Protein AF-0000000080796913 (afdb_homodimer)

Structure (mmCIF, N/CA/C/O backbone):
data_AF-0000000080796913-model_v1
#
loop_
_entity.id
_entity.type
_entity.pdbx_description
1 polymer 'CRISPR-associated protein Cas6 C-terminal domain-containing protein'
#
loop_
_atom_site.group_PDB
_atom_site.id
_atom_site.type_symbol
_atom_site.label_atom_id
_atom_site.label_alt_id
_atom_site.label_comp_id
_atom_site.label_asym_id
_atom_site.label_entity_id
_atom_site.label_seq_id
_atom_site.pdbx_PDB_ins_code
_atom_site.Cartn_x
_atom_site.Cartn_y
_atom_site.Cartn_z
_atom_site.occupancy
_atom_site.B_iso_or_equiv
_atom_site.auth_seq_id
_atom_site.auth_comp_id
_atom_site.auth_asym_id
_atom_site.auth_atom_id
_atom_site.pdbx_PDB_model_num
ATOM 1 N N . MET A 1 1 ? -14.453 29.609 4.352 1 91.25 1 MET A N 1
ATOM 2 C CA . MET A 1 1 ? -13.188 28.953 4.684 1 91.25 1 MET A CA 1
ATOM 3 C C . MET A 1 1 ? -12.039 29.531 3.861 1 91.25 1 MET A C 1
ATOM 5 O O . MET A 1 1 ? -12.195 29.781 2.664 1 91.25 1 MET A O 1
ATOM 9 N N . PHE A 1 2 ? -10.922 29.891 4.578 1 93.19 2 PHE A N 1
ATOM 10 C CA . PHE A 1 2 ? -9.75 30.469 3.934 1 93.19 2 PHE A CA 1
ATOM 11 C C . PHE A 1 2 ? -8.508 29.625 4.188 1 93.19 2 PHE A C 1
ATOM 13 O O . PHE A 1 2 ? -8.242 29.234 5.324 1 93.19 2 PHE A O 1
ATOM 20 N N . LYS A 1 3 ? -7.883 29.344 3.135 1 96.44 3 LYS A N 1
ATOM 21 C CA . LYS A 1 3 ? -6.543 28.781 3.285 1 96.44 3 LYS A CA 1
ATOM 22 C C . LYS A 1 3 ? -5.477 29.875 3.232 1 96.44 3 LYS A C 1
ATOM 24 O O . LYS A 1 3 ? -5.441 30.656 2.291 1 96.44 3 LYS A O 1
ATOM 29 N N . LEU A 1 4 ? -4.688 29.828 4.23 1 96.12 4 LEU A N 1
ATOM 30 C CA . LEU A 1 4 ? -3.697 30.891 4.383 1 96.12 4 LEU A CA 1
ATOM 31 C C . LEU A 1 4 ? -2.287 30.328 4.445 1 96.12 4 LEU A C 1
ATOM 33 O O . LEU A 1 4 ? -2.082 29.219 4.957 1 96.12 4 LEU A O 1
ATOM 37 N N . ARG A 1 5 ? -1.392 31.078 3.959 1 96.69 5 ARG A N 1
ATOM 38 C CA . ARG A 1 5 ? 0.034 30.891 4.203 1 96.69 5 ARG A CA 1
ATOM 39 C C . ARG A 1 5 ? 0.577 31.938 5.16 1 96.69 5 ARG A C 1
ATOM 41 O O . ARG A 1 5 ? 0.436 33.156 4.914 1 96.69 5 ARG A O 1
ATOM 48 N N . VAL A 1 6 ? 1.147 31.484 6.188 1 96.06 6 VAL A N 1
ATOM 49 C CA . VAL A 1 6 ? 1.702 32.375 7.203 1 96.06 6 VAL A CA 1
ATOM 50 C C . VAL A 1 6 ? 3.229 32.344 7.137 1 96.06 6 VAL A C 1
ATOM 52 O O . VAL A 1 6 ? 3.848 31.312 7.375 1 96.06 6 VAL A O 1
ATOM 55 N N . TYR A 1 7 ? 3.789 33.469 6.887 1 96.25 7 TYR A N 1
ATOM 56 C CA . TYR A 1 7 ? 5.238 33.594 6.844 1 96.25 7 TYR A CA 1
ATOM 57 C C . TYR A 1 7 ? 5.785 34.031 8.203 1 96.25 7 TYR A C 1
ATOM 59 O O . TYR A 1 7 ? 5.195 34.906 8.867 1 96.25 7 TYR A O 1
ATOM 67 N N . LEU A 1 8 ? 6.902 33.406 8.516 1 96 8 LEU A N 1
ATOM 68 C CA . LEU A 1 8 ? 7.387 33.719 9.859 1 96 8 LEU A CA 1
ATOM 69 C C . LEU A 1 8 ? 8.914 33.781 9.883 1 96 8 LEU A C 1
ATOM 71 O O . LEU A 1 8 ? 9.57 33.25 8.984 1 96 8 LEU A O 1
ATOM 75 N N . GLU A 1 9 ? 9.438 34.438 10.891 1 95.75 9 GLU A N 1
ATOM 76 C CA . GLU A 1 9 ? 10.844 34.438 11.289 1 95.75 9 GLU A CA 1
ATOM 77 C C . GLU A 1 9 ? 11.031 33.844 12.68 1 95.75 9 GLU A C 1
ATOM 79 O O . GLU A 1 9 ? 10.234 34.094 13.586 1 95.75 9 GLU A O 1
ATOM 84 N N . THR A 1 10 ? 11.922 32.938 12.688 1 90.94 10 THR A N 1
ATOM 85 C CA . THR A 1 10 ? 12.195 32.312 13.977 1 90.94 10 THR A CA 1
ATOM 86 C C . THR A 1 10 ? 13.555 32.75 14.516 1 90.94 10 THR A C 1
ATOM 88 O O . THR A 1 10 ? 14.375 33.281 13.773 1 90.94 10 THR A O 1
ATOM 91 N N . SER A 1 11 ? 13.727 32.625 15.859 1 84.19 11 SER A N 1
ATOM 92 C CA . SER A 1 11 ? 15.008 32.938 16.469 1 84.19 11 SER A CA 1
ATOM 93 C C . SER A 1 11 ? 16.031 31.828 16.234 1 84.19 11 SER A C 1
ATOM 95 O O . SER A 1 11 ? 17.156 31.906 16.734 1 84.19 11 SER A O 1
ATOM 97 N N . GLY A 1 12 ? 15.656 30.953 15.414 1 81.69 12 GLY A N 1
ATOM 98 C CA . GLY A 1 12 ? 16.531 29.812 15.188 1 81.69 12 GLY A CA 1
ATOM 99 C C . GLY A 1 12 ? 16.5 28.812 16.312 1 81.69 12 GLY A C 1
ATOM 100 O O . GLY A 1 12 ? 15.547 28.766 17.094 1 81.69 12 GLY A O 1
ATOM 101 N N . GLY A 1 13 ? 17.422 27.828 16.219 1 89.81 13 GLY A N 1
ATOM 102 C CA . GLY A 1 13 ? 17.484 26.781 17.219 1 89.81 13 GLY A CA 1
ATOM 103 C C . GLY A 1 13 ? 17.172 25.406 16.672 1 89.81 13 GLY A C 1
ATOM 104 O O . GLY A 1 13 ? 17.25 25.188 15.461 1 89.81 13 GLY A O 1
ATOM 105 N N . GLU A 1 14 ? 16.984 24.547 17.703 1 94.06 14 GLU A N 1
ATOM 106 C CA . GLU A 1 14 ? 16.734 23.156 17.312 1 94.06 14 GLU A CA 1
ATOM 107 C C . GLU A 1 14 ? 15.305 22.75 17.641 1 94.06 14 GLU A C 1
ATOM 109 O O . GLU A 1 14 ? 14.75 23.156 18.656 1 94.06 14 GLU A O 1
ATOM 114 N N . LEU A 1 15 ? 14.75 22.078 16.766 1 94.56 15 LEU A N 1
ATOM 115 C CA . LEU A 1 15 ? 13.438 21.469 16.953 1 94.56 15 LEU A CA 1
ATOM 116 C C . LEU A 1 15 ? 13.555 19.984 17.219 1 94.56 15 LEU A C 1
ATOM 118 O O . LEU A 1 15 ? 14.148 19.25 16.438 1 94.56 15 LEU A O 1
ATOM 122 N N . PHE A 1 16 ? 12.883 19.484 18.281 1 93.25 16 PHE A N 1
ATOM 123 C CA . PHE A 1 16 ? 13.031 18.109 18.719 1 93.25 16 PHE A CA 1
ATOM 124 C C . PHE A 1 16 ? 11.734 17.328 18.5 1 93.25 16 PHE A C 1
ATOM 126 O O . PHE A 1 16 ? 11.656 16.141 18.828 1 93.25 16 PHE A O 1
ATOM 133 N N . GLU A 1 17 ? 10.727 18 18.016 1 94.81 17 GLU A N 1
ATOM 134 C CA . GLU A 1 17 ? 9.406 17.391 17.828 1 94.81 17 GLU A CA 1
ATOM 135 C C . GLU A 1 17 ? 8.891 17.656 16.422 1 94.81 17 GLU A C 1
ATOM 137 O O . GLU A 1 17 ? 9.375 18.547 15.719 1 94.81 17 GLU A O 1
ATOM 142 N N . TYR A 1 18 ? 7.914 16.891 16.109 1 97 18 TYR A N 1
ATOM 143 C CA . TYR A 1 18 ? 7.199 17.156 14.859 1 97 18 TYR A CA 1
ATOM 144 C C . TYR A 1 18 ? 6.742 18.609 14.781 1 97 18 TYR A C 1
ATOM 146 O O . TYR A 1 18 ? 6.152 19.125 15.734 1 97 18 TYR A O 1
ATOM 154 N N . SER A 1 19 ? 7.039 19.234 13.664 1 97.69 19 SER A N 1
ATOM 155 C CA . SER A 1 19 ? 6.848 20.672 13.57 1 97.69 19 SER A CA 1
ATOM 156 C C . SER A 1 19 ? 5.367 21.047 13.531 1 97.69 19 SER A C 1
ATOM 158 O O . SER A 1 19 ? 5 22.203 13.742 1 97.69 19 SER A O 1
ATOM 160 N N . GLY A 1 20 ? 4.477 20.016 13.242 1 98 20 GLY A N 1
ATOM 161 C CA . GLY A 1 20 ? 3.049 20.266 13.336 1 98 20 GLY A CA 1
ATOM 162 C C . GLY A 1 20 ? 2.623 20.75 14.711 1 98 20 GLY A C 1
ATOM 163 O O . GLY A 1 20 ? 1.66 21.516 14.836 1 98 20 GLY A O 1
ATOM 164 N N . LEU A 1 21 ? 3.291 20.297 15.734 1 96.75 21 LEU A N 1
ATOM 165 C CA . LEU A 1 21 ? 3.002 20.734 17.094 1 96.75 21 LEU A CA 1
ATOM 166 C C . LEU A 1 21 ? 3.318 22.219 17.266 1 96.75 21 LEU A C 1
ATOM 168 O O . LEU A 1 21 ? 2.578 22.953 17.922 1 96.75 21 LEU A O 1
ATOM 172 N N . LEU A 1 22 ? 4.383 22.641 16.688 1 96.44 22 LEU A N 1
ATOM 173 C CA . LEU A 1 22 ? 4.793 24.031 16.75 1 96.44 22 LEU A CA 1
ATOM 174 C C . LEU A 1 22 ? 3.816 24.922 15.977 1 96.44 22 LEU A C 1
ATOM 176 O O . LEU A 1 22 ? 3.326 25.922 16.516 1 96.44 22 LEU A O 1
ATOM 180 N N . THR A 1 23 ? 3.543 24.547 14.758 1 97.5 23 THR A N 1
ATOM 181 C CA . THR A 1 23 ? 2.693 25.375 13.914 1 97.5 23 THR A CA 1
ATOM 182 C C . THR A 1 23 ? 1.276 25.438 14.477 1 97.5 23 THR A C 1
ATOM 184 O O . THR A 1 23 ? 0.602 26.469 14.344 1 97.5 23 THR A O 1
ATOM 187 N N . LYS A 1 24 ? 0.869 24.375 15.055 1 96.88 24 LYS A N 1
ATOM 188 C CA . LYS A 1 24 ? -0.434 24.391 15.711 1 96.88 24 LYS A CA 1
ATOM 189 C C . LYS A 1 24 ? -0.5 25.469 16.781 1 96.88 24 LYS A C 1
ATOM 191 O O . LYS A 1 24 ? -1.454 26.25 16.828 1 96.88 24 LYS A O 1
ATOM 196 N N . LEU A 1 25 ? 0.489 25.484 17.594 1 94.56 25 LEU A N 1
ATOM 197 C CA . LEU A 1 25 ? 0.516 26.438 18.688 1 94.56 25 LEU A CA 1
ATOM 198 C C . LEU A 1 25 ? 0.577 27.875 18.156 1 94.56 25 LEU A C 1
ATOM 200 O O . LEU A 1 25 ? -0.087 28.766 18.688 1 94.56 25 LEU A O 1
ATOM 204 N N . ILE A 1 26 ? 1.35 28.094 17.141 1 94.31 26 ILE A N 1
ATOM 205 C CA . ILE A 1 26 ? 1.426 29.422 16.547 1 94.31 26 ILE A CA 1
ATOM 206 C C . ILE A 1 26 ? 0.06 29.812 15.977 1 94.31 26 ILE A C 1
ATOM 208 O O . ILE A 1 26 ? -0.417 30.922 16.203 1 94.31 26 ILE A O 1
ATOM 212 N N . ALA A 1 27 ? -0.527 28.844 15.266 1 94.62 27 ALA A N 1
ATOM 213 C CA . ALA A 1 27 ? -1.829 29.094 14.656 1 94.62 27 ALA A CA 1
ATOM 214 C C . ALA A 1 27 ? -2.869 29.469 15.711 1 94.62 27 ALA A C 1
ATOM 216 O O . ALA A 1 27 ? -3.684 30.375 15.492 1 94.62 27 ALA A O 1
ATOM 217 N N . GLU A 1 28 ? -2.826 28.812 16.781 1 92.25 28 GLU A N 1
ATOM 218 C CA . GLU A 1 28 ? -3.791 29.047 17.859 1 92.25 28 GLU A CA 1
ATOM 219 C C . GLU A 1 28 ? -3.619 30.438 18.469 1 92.25 28 GLU A C 1
ATOM 221 O O . GLU A 1 28 ? -4.555 30.984 19.047 1 92.25 28 GLU A O 1
ATOM 226 N N . GLU A 1 29 ? -2.441 30.984 18.375 1 89 29 GLU A N 1
ATOM 227 C CA . GLU A 1 29 ? -2.172 32.312 18.875 1 89 29 GLU A CA 1
ATOM 228 C C . GLU A 1 29 ? -2.734 33.406 17.938 1 89 29 GLU A C 1
ATOM 230 O O . GLU A 1 29 ? -3.021 34.5 18.375 1 89 29 GLU A O 1
ATOM 235 N N . ILE A 1 30 ? -2.924 33 16.688 1 87.94 30 ILE A N 1
ATOM 236 C CA . ILE A 1 30 ? -3.246 34.094 15.75 1 87.94 30 ILE A CA 1
ATOM 237 C C . ILE A 1 30 ? -4.672 33.906 15.234 1 87.94 30 ILE A C 1
ATOM 239 O O . ILE A 1 30 ? -5.227 34.812 14.602 1 87.94 30 ILE A O 1
ATOM 243 N N . ALA A 1 31 ? -5.227 32.688 15.453 1 89.38 31 ALA A N 1
ATOM 244 C CA . ALA A 1 31 ? -6.586 32.438 14.992 1 89.38 31 ALA A CA 1
ATOM 245 C C . ALA A 1 31 ? -7.328 31.516 15.945 1 89.38 31 ALA A C 1
ATOM 247 O O . ALA A 1 31 ? -6.727 30.625 16.547 1 89.38 31 ALA A O 1
ATOM 248 N N . SER A 1 32 ? -8.688 31.656 16.062 1 87.69 32 SER A N 1
ATOM 249 C CA . SER A 1 32 ? -9.477 30.828 16.984 1 87.69 32 SER A CA 1
ATOM 250 C C . SER A 1 32 ? -10.297 29.797 16.219 1 87.69 32 SER A C 1
ATOM 252 O O . SER A 1 32 ? -10.852 28.875 16.812 1 87.69 32 SER A O 1
ATOM 254 N N . ASN A 1 33 ? -10.391 29.781 14.938 1 92.06 33 ASN A N 1
ATOM 255 C CA . ASN A 1 33 ? -11.25 28.922 14.125 1 92.06 33 ASN A CA 1
ATOM 256 C C . ASN A 1 33 ? -10.438 28.078 13.148 1 92.06 33 ASN A C 1
ATOM 258 O O . ASN A 1 33 ? -10.734 28.047 11.953 1 92.06 33 ASN A O 1
ATOM 262 N N . ILE A 1 34 ? -9.508 27.422 13.703 1 95.5 34 ILE A N 1
ATOM 263 C CA . ILE A 1 34 ? -8.57 26.672 12.867 1 95.5 34 ILE A CA 1
ATOM 264 C C . ILE A 1 34 ? -9.172 25.328 12.477 1 95.5 34 ILE A C 1
ATOM 266 O O . ILE A 1 34 ? -9.641 24.578 13.336 1 95.5 34 ILE A O 1
ATOM 270 N N . LEU A 1 35 ? -9.125 24.969 11.219 1 97.5 35 LEU A N 1
ATOM 271 C CA . LEU A 1 35 ? -9.633 23.703 10.727 1 97.5 35 LEU A CA 1
ATOM 272 C C . LEU A 1 35 ? -8.484 22.781 10.328 1 97.5 35 LEU A C 1
ATOM 274 O O . LEU A 1 35 ? -8.625 21.547 10.383 1 97.5 35 LEU A O 1
ATOM 278 N N . HIS A 1 36 ? -7.418 23.328 9.961 1 98.19 36 HIS A N 1
ATOM 279 C CA . HIS A 1 36 ? -6.246 22.594 9.508 1 98.19 36 HIS A CA 1
ATOM 280 C C . HIS A 1 36 ? -4.977 23.422 9.641 1 98.19 36 HIS A C 1
ATOM 282 O O . HIS A 1 36 ? -5.008 24.641 9.453 1 98.19 36 HIS A O 1
ATOM 288 N N . VAL A 1 37 ? -3.902 22.766 9.945 1 98.38 37 VAL A N 1
ATOM 289 C CA . VAL A 1 37 ? -2.578 23.375 9.969 1 98.38 37 VAL A CA 1
ATOM 290 C C . VAL A 1 37 ? -1.564 22.438 9.312 1 98.38 37 VAL A C 1
ATOM 292 O O . VAL A 1 37 ? -1.657 21.219 9.461 1 98.38 37 VAL A O 1
ATOM 295 N N . SER A 1 38 ? -0.616 22.984 8.602 1 98.62 38 SER A N 1
ATOM 296 C CA . SER A 1 38 ? 0.46 22.188 8.016 1 98.62 38 SER A CA 1
ATOM 297 C C . SER A 1 38 ? 1.666 22.125 8.953 1 98.62 38 SER A C 1
ATOM 299 O O . SER A 1 38 ? 1.723 22.844 9.953 1 98.62 38 SER A O 1
ATOM 301 N N . PRO A 1 39 ? 2.615 21.234 8.609 1 98.5 39 PRO A N 1
ATOM 302 C CA . PRO A 1 39 ? 3.924 21.391 9.25 1 98.5 39 PRO A CA 1
ATOM 303 C C . PRO A 1 39 ? 4.641 22.672 8.82 1 98.5 39 PRO A C 1
ATOM 305 O O . PRO A 1 39 ? 4.129 23.406 7.977 1 98.5 39 PRO A O 1
ATOM 308 N N . LEU A 1 40 ? 5.746 22.859 9.469 1 98.38 40 LEU A N 1
ATOM 309 C CA . LEU A 1 40 ? 6.582 23.984 9.102 1 98.38 40 LEU A CA 1
ATOM 310 C C . LEU A 1 40 ? 7.359 23.703 7.824 1 98.38 40 LEU A C 1
ATOM 312 O O . LEU A 1 40 ? 7.895 22.609 7.648 1 98.38 40 LEU A O 1
ATOM 316 N N . TYR A 1 41 ? 7.43 24.719 6.98 1 98.25 41 TYR A N 1
ATOM 317 C CA . TYR A 1 41 ? 8.227 24.641 5.762 1 98.25 41 TYR A CA 1
ATOM 318 C C . TYR A 1 41 ? 9.336 25.672 5.77 1 98.25 41 TYR A C 1
ATOM 320 O O . TYR A 1 41 ? 9.156 26.781 6.289 1 98.25 41 TYR A O 1
ATOM 328 N N . SER A 1 42 ? 10.414 25.312 5.148 1 97.19 42 SER A N 1
ATOM 329 C CA . SER A 1 42 ? 11.406 26.328 4.809 1 97.19 42 SER A CA 1
ATOM 330 C C . SER A 1 42 ? 10.922 27.219 3.672 1 97.19 42 SER A C 1
ATOM 332 O O . SER A 1 42 ? 9.906 26.922 3.035 1 97.19 42 SER A O 1
ATOM 334 N N . ILE A 1 43 ? 11.672 28.203 3.412 1 95.75 43 ILE A N 1
ATOM 335 C CA . ILE A 1 43 ? 11.281 29.156 2.373 1 95.75 43 ILE A CA 1
ATOM 336 C C . ILE A 1 43 ? 11.312 28.469 1.01 1 95.75 43 ILE A C 1
ATOM 338 O O . ILE A 1 43 ? 10.547 28.812 0.111 1 95.75 43 ILE A O 1
ATOM 342 N N . ASP A 1 44 ? 12.141 27.391 0.863 1 95.06 44 ASP A N 1
ATOM 343 C CA . ASP A 1 44 ? 12.273 26.688 -0.401 1 95.06 44 ASP A CA 1
ATOM 344 C C . ASP A 1 44 ? 11.219 25.578 -0.513 1 95.06 44 ASP A C 1
ATOM 346 O O . ASP A 1 44 ? 11.203 24.828 -1.494 1 95.06 44 ASP A O 1
ATOM 350 N N . GLY A 1 45 ? 10.438 25.422 0.5 1 95.75 45 GLY A N 1
ATOM 351 C CA . GLY A 1 45 ? 9.312 24.516 0.398 1 95.75 45 GLY A CA 1
ATOM 352 C C . GLY A 1 45 ? 9.586 23.156 1.022 1 95.75 45 GLY A C 1
ATOM 353 O O . GLY A 1 45 ? 8.789 22.219 0.876 1 95.75 45 GLY A O 1
ATOM 354 N N . LYS A 1 46 ? 10.672 23.016 1.706 1 96.31 46 LYS A N 1
ATOM 355 C CA . LYS A 1 46 ? 11 21.766 2.361 1 96.31 46 LYS A CA 1
ATOM 356 C C . LYS A 1 46 ? 10.328 21.656 3.729 1 96.31 46 LYS A C 1
ATOM 358 O O . LYS A 1 46 ? 10.367 22.594 4.516 1 96.31 46 LYS A O 1
ATOM 363 N N . THR A 1 47 ? 9.773 20.484 3.961 1 98.06 47 THR A N 1
ATOM 364 C CA . THR A 1 47 ? 9.125 20.266 5.25 1 98.06 47 THR A CA 1
ATOM 365 C C . THR A 1 47 ? 10.164 20.078 6.352 1 98.06 47 THR A C 1
ATOM 367 O O . THR A 1 47 ? 11.086 19.266 6.203 1 98.06 47 THR A O 1
ATOM 370 N N . ILE A 1 48 ? 9.945 20.75 7.512 1 97.56 48 ILE A N 1
ATOM 371 C CA . ILE A 1 48 ? 10.945 20.75 8.57 1 97.56 48 ILE A CA 1
ATOM 372 C C . ILE A 1 48 ? 10.414 20.016 9.797 1 97.56 48 ILE A C 1
ATOM 374 O O . ILE A 1 48 ? 9.5 20.5 10.469 1 97.56 48 ILE A O 1
ATOM 378 N N . TYR A 1 49 ? 11.031 18.922 10.078 1 97.12 49 TYR A N 1
ATOM 379 C CA . TYR A 1 49 ? 10.797 18.219 11.336 1 97.12 49 TYR A CA 1
ATOM 380 C C . TYR A 1 49 ? 11.766 17.047 11.492 1 97.12 49 TYR A C 1
ATOM 382 O O . TYR A 1 49 ? 12.336 16.578 10.508 1 97.12 49 TYR A O 1
ATOM 390 N N . PRO A 1 50 ? 12.039 16.688 12.719 1 96.62 50 PRO A N 1
ATOM 391 C CA . PRO A 1 50 ? 12.836 15.469 12.898 1 96.62 50 PRO A CA 1
ATOM 392 C C . PRO A 1 50 ? 12.195 14.242 12.242 1 96.62 50 PRO A C 1
ATOM 394 O O . PRO A 1 50 ? 11.055 13.898 12.562 1 96.62 50 PRO A O 1
ATOM 397 N N . LYS A 1 51 ? 12.945 13.664 11.375 1 96.94 51 LYS A N 1
ATOM 398 C CA . LYS A 1 51 ? 12.383 12.523 10.656 1 96.94 51 LYS A CA 1
ATOM 399 C C . LYS A 1 51 ? 13.477 11.578 10.172 1 96.94 51 LYS A C 1
ATOM 401 O O . LYS A 1 51 ? 14.633 11.992 10.023 1 96.94 51 LYS A O 1
ATOM 406 N N . VAL A 1 52 ? 13.117 10.336 10.008 1 97.25 52 VAL A N 1
ATOM 407 C CA . VAL A 1 52 ? 13.914 9.32 9.328 1 97.25 52 VAL A CA 1
ATOM 408 C C . VAL A 1 52 ? 13.094 8.648 8.234 1 97.25 52 VAL A C 1
ATOM 410 O O . VAL A 1 52 ? 12.102 7.969 8.531 1 97.25 52 VAL A O 1
ATOM 413 N N . MET A 1 53 ? 13.492 8.883 6.992 1 97.25 53 MET A N 1
ATOM 414 C CA . MET A 1 53 ? 12.82 8.258 5.855 1 97.25 53 MET A CA 1
ATOM 415 C C . MET A 1 53 ? 13.242 6.805 5.695 1 97.25 53 MET A C 1
ATOM 417 O O . MET A 1 53 ? 14.43 6.484 5.805 1 97.25 53 MET A O 1
ATOM 421 N N . VAL A 1 54 ? 12.297 5.938 5.527 1 98.19 54 VAL A N 1
ATOM 422 C CA . VAL A 1 54 ? 12.609 4.566 5.145 1 98.19 54 VAL A CA 1
ATOM 423 C C . VAL A 1 54 ? 12.648 4.445 3.625 1 98.19 54 VAL A C 1
ATOM 425 O O . VAL A 1 54 ? 11.617 4.176 2.994 1 98.19 54 VAL A O 1
ATOM 428 N N . ASP A 1 55 ? 13.828 4.555 3.035 1 97.44 55 ASP A N 1
ATOM 429 C CA . ASP A 1 55 ? 13.961 4.727 1.591 1 97.44 55 ASP A CA 1
ATOM 430 C C . ASP A 1 55 ? 14.297 3.404 0.908 1 97.44 55 ASP A C 1
ATOM 432 O O . ASP A 1 55 ? 14.852 3.391 -0.192 1 97.44 55 ASP A O 1
ATOM 436 N N . CYS A 1 56 ? 13.922 2.309 1.563 1 97.75 56 CYS A N 1
ATOM 437 C CA . CYS A 1 56 ? 14.156 0.982 1.006 1 97.75 56 CYS A CA 1
ATOM 438 C C . CYS A 1 56 ? 12.867 0.171 0.955 1 97.75 56 CYS A C 1
ATOM 440 O O . CYS A 1 56 ? 11.922 0.458 1.687 1 97.75 56 CYS A O 1
ATOM 442 N N . SER A 1 57 ? 12.875 -0.779 0.027 1 97.38 57 SER A N 1
ATOM 443 C CA . SER A 1 57 ? 11.82 -1.778 -0.056 1 97.38 57 SER A CA 1
ATOM 444 C C . SER A 1 57 ? 12.352 -3.174 0.249 1 97.38 57 SER A C 1
ATOM 446 O O . SER A 1 57 ? 13.547 -3.434 0.107 1 97.38 57 SER A O 1
ATOM 448 N N . PHE A 1 58 ? 11.547 -4.031 0.708 1 97.5 58 PHE A N 1
ATOM 449 C CA . PHE A 1 58 ? 11.844 -5.414 1.053 1 97.5 58 PHE A CA 1
ATOM 450 C C . PHE A 1 58 ? 12.93 -5.484 2.119 1 97.5 58 PHE A C 1
ATOM 452 O O . PHE A 1 58 ? 13.836 -6.32 2.041 1 97.5 58 PHE A O 1
ATOM 459 N N . CYS A 1 59 ? 12.852 -4.605 3.045 1 96.75 59 CYS A N 1
ATOM 460 C CA . CYS A 1 59 ? 13.883 -4.527 4.07 1 96.75 59 CYS A CA 1
ATOM 461 C C . CYS A 1 59 ? 13.273 -4.586 5.465 1 96.75 59 CYS A C 1
ATOM 463 O O . CYS A 1 59 ? 12.07 -4.387 5.633 1 96.75 59 CYS A O 1
ATOM 465 N N . LYS A 1 60 ? 14.062 -4.93 6.336 1 94.06 60 LYS A N 1
ATOM 466 C CA . LYS A 1 60 ? 13.711 -4.844 7.75 1 94.06 60 LYS A CA 1
ATOM 467 C C . LYS A 1 60 ? 14.242 -3.557 8.375 1 94.06 60 LYS A C 1
ATOM 469 O O . LYS A 1 60 ? 15.422 -3.23 8.227 1 94.06 60 LYS A O 1
ATOM 474 N N . VAL A 1 61 ? 13.344 -2.812 8.953 1 94.5 61 VAL A N 1
ATOM 475 C CA . VAL A 1 61 ? 13.75 -1.542 9.547 1 94.5 61 VAL A CA 1
ATOM 476 C C . VAL A 1 61 ? 13.172 -1.421 10.953 1 94.5 61 VAL A C 1
ATOM 478 O O . VAL A 1 61 ? 12.016 -1.776 11.188 1 94.5 61 VAL A O 1
ATOM 481 N N . GLU A 1 62 ? 13.977 -0.946 11.812 1 93.62 62 GLU A N 1
ATOM 482 C CA . GLU A 1 62 ? 13.523 -0.669 13.172 1 93.62 62 GLU A CA 1
ATOM 483 C C . GLU A 1 62 ? 13.328 0.827 13.398 1 93.62 62 GLU A C 1
ATOM 485 O O . GLU A 1 62 ? 13.836 1.646 12.633 1 93.62 62 GLU A O 1
ATOM 490 N N . ALA A 1 63 ? 12.562 1.098 14.453 1 94.06 63 ALA A N 1
ATOM 491 C CA . ALA A 1 63 ? 12.414 2.498 14.836 1 94.06 63 ALA A CA 1
ATOM 492 C C . ALA A 1 63 ? 13.75 3.107 15.234 1 94.06 63 ALA A C 1
ATOM 494 O O . ALA A 1 63 ? 14.602 2.434 15.828 1 94.06 63 ALA A O 1
ATOM 495 N N . PRO A 1 64 ? 13.867 4.379 14.859 1 94.81 64 PRO A N 1
ATOM 496 C CA . PRO A 1 64 ? 15.094 5.039 15.312 1 94.81 64 PRO A CA 1
ATOM 497 C C . PRO A 1 64 ? 15.219 5.086 16.828 1 94.81 64 PRO A C 1
ATOM 499 O O . PRO A 1 64 ? 14.203 5.152 17.531 1 94.81 64 PRO A O 1
ATOM 502 N N . LYS A 1 65 ? 16.453 5.09 17.328 1 89.81 65 LYS A N 1
ATOM 503 C CA . LYS A 1 65 ? 16.688 5.07 18.781 1 89.81 65 LYS A CA 1
ATOM 504 C C . LYS A 1 65 ? 17.078 6.457 19.281 1 89.81 65 LYS A C 1
ATOM 506 O O . LYS A 1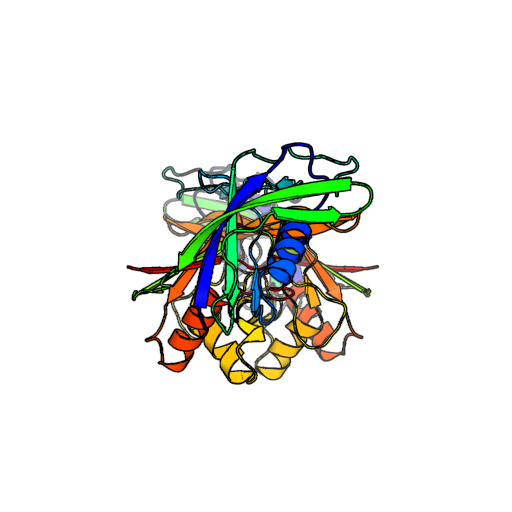 65 ? 16.734 6.828 20.406 1 89.81 65 LYS A O 1
ATOM 511 N N . SER A 1 66 ? 17.75 7.199 18.516 1 88.69 66 SER A N 1
ATOM 512 C CA . SER A 1 66 ? 18.25 8.484 18.969 1 88.69 66 SER A CA 1
ATOM 513 C C . SER A 1 66 ? 17.375 9.633 18.484 1 88.69 66 SER A C 1
ATOM 515 O O . SER A 1 66 ? 16.719 9.531 17.438 1 88.69 66 SER A O 1
ATOM 517 N N . LEU A 1 67 ? 17.391 10.617 19.391 1 84.38 67 LEU A N 1
ATOM 518 C CA . LEU A 1 67 ? 16.734 11.852 18.969 1 84.38 67 LEU A CA 1
ATOM 519 C C . LEU A 1 67 ? 17.562 12.562 17.891 1 84.38 67 LEU A C 1
ATOM 521 O O . LEU A 1 67 ? 18.781 12.594 17.953 1 84.38 67 LEU A O 1
ATOM 525 N N . LEU A 1 68 ? 16.859 13 16.844 1 89.38 68 LEU A N 1
ATOM 526 C CA . LEU A 1 68 ? 17.484 13.703 15.727 1 89.38 68 LEU A CA 1
ATOM 527 C C . LEU A 1 68 ? 16.875 15.086 15.539 1 89.38 68 LEU A C 1
ATOM 529 O O . LEU A 1 68 ? 16.016 15.281 14.68 1 89.38 68 LEU A O 1
ATOM 533 N N . PRO A 1 69 ? 17.422 16 16.406 1 92.38 69 PRO A N 1
ATOM 534 C CA . PRO A 1 69 ? 16.859 17.344 16.234 1 92.38 69 PRO A CA 1
ATOM 535 C C . PRO A 1 69 ? 17.172 17.953 14.859 1 92.38 69 PRO A C 1
ATOM 537 O O . PRO A 1 69 ? 18.141 17.547 14.219 1 92.38 69 PRO A O 1
ATOM 540 N N . VAL A 1 70 ? 16.266 18.875 14.469 1 95.62 70 VAL A N 1
ATOM 541 C CA . VAL A 1 70 ? 16.516 19.594 13.227 1 95.62 70 VAL A CA 1
ATOM 542 C C . VAL A 1 70 ? 16.656 21.078 13.5 1 95.62 70 VAL A C 1
ATOM 544 O O . VAL A 1 70 ? 16.078 21.594 14.461 1 95.62 70 VAL A O 1
ATOM 547 N N . LYS A 1 71 ? 17.438 21.672 12.656 1 94.94 71 LYS A N 1
ATOM 548 C CA . LYS A 1 71 ? 17.609 23.125 12.789 1 94.94 71 LYS A CA 1
ATOM 549 C C . LYS A 1 71 ? 16.359 23.859 12.32 1 94.94 71 LYS A C 1
ATOM 551 O O . LYS A 1 71 ? 15.828 23.578 11.242 1 94.94 71 LYS A O 1
ATOM 556 N N . LEU A 1 72 ? 15.891 24.719 13.172 1 94.88 72 LEU A N 1
ATOM 557 C CA . LEU A 1 72 ? 14.805 25.609 12.766 1 94.88 72 LEU A CA 1
ATOM 558 C C . LEU A 1 72 ? 15.32 26.688 11.812 1 94.88 72 LEU A C 1
ATOM 560 O O . LEU A 1 72 ? 16.297 27.375 12.117 1 94.88 72 LEU A O 1
ATOM 564 N N . PRO A 1 73 ? 14.68 26.812 10.75 1 94.94 73 PRO A N 1
ATOM 565 C CA . PRO A 1 73 ? 15.125 27.875 9.844 1 94.94 73 PRO A CA 1
ATOM 566 C C . PRO A 1 73 ? 14.789 29.266 10.367 1 94.94 73 PRO A C 1
ATOM 568 O O . PRO A 1 73 ? 13.797 29.453 11.07 1 94.94 73 PRO A O 1
ATOM 571 N N . GLU A 1 74 ? 15.578 30.219 9.945 1 95.06 74 GLU A N 1
ATOM 572 C CA . GLU A 1 74 ? 15.336 31.594 10.344 1 95.06 74 GLU A CA 1
ATOM 573 C C . GLU A 1 74 ? 14.031 32.125 9.742 1 95.06 74 GLU A C 1
ATOM 575 O O . GLU A 1 74 ? 13.305 32.875 10.391 1 95.06 74 GLU A O 1
ATOM 580 N N . LYS A 1 75 ? 13.898 31.688 8.523 1 96.75 75 LYS A N 1
ATOM 581 C CA . LYS A 1 75 ? 12.656 32.031 7.84 1 96.75 75 LYS A CA 1
ATOM 582 C C . LYS A 1 75 ? 11.93 30.797 7.344 1 96.75 75 LYS A C 1
ATOM 584 O O . LYS A 1 75 ? 12.57 29.844 6.871 1 96.75 75 LYS A O 1
ATOM 589 N N . GLY A 1 76 ? 10.625 30.828 7.484 1 97.25 76 GLY A N 1
ATOM 590 C CA . GLY A 1 76 ? 9.789 29.734 7.02 1 97.25 76 GLY A CA 1
ATOM 591 C C . GLY A 1 76 ? 8.32 30.109 6.906 1 97.25 76 GLY A C 1
ATOM 592 O O . GLY A 1 76 ? 7.965 31.281 7.004 1 97.25 76 GLY A O 1
ATOM 593 N N . TYR A 1 77 ? 7.578 29.188 6.617 1 97.94 77 TYR A N 1
ATOM 594 C CA . TYR A 1 77 ? 6.141 29.422 6.559 1 97.94 77 TYR A CA 1
ATOM 595 C C . TYR A 1 77 ? 5.363 28.156 6.883 1 97.94 77 TYR A C 1
ATOM 597 O O . TYR A 1 77 ? 5.945 27.062 6.965 1 97.94 77 TYR A O 1
ATOM 605 N N . PHE A 1 78 ? 4.164 28.25 7.164 1 97.88 78 PHE A N 1
ATOM 606 C CA . PHE A 1 78 ? 3.211 27.141 7.242 1 97.88 78 PHE A CA 1
ATOM 607 C C . PHE A 1 78 ? 1.859 27.562 6.668 1 97.88 78 PHE A C 1
ATOM 609 O O . PHE A 1 78 ? 1.643 28.734 6.359 1 97.88 78 PHE A O 1
ATOM 616 N N . GLU A 1 79 ? 1.082 26.562 6.438 1 97.94 79 GLU A N 1
ATOM 617 C CA . GLU A 1 79 ? -0.258 26.797 5.906 1 97.94 79 GLU A CA 1
ATOM 618 C C . GLU A 1 79 ? -1.329 26.438 6.93 1 97.94 79 GLU A C 1
ATOM 620 O O . GLU A 1 79 ? -1.127 25.531 7.754 1 97.94 79 GLU A O 1
ATOM 625 N N . MET A 1 80 ? -2.418 27.156 6.824 1 96.94 80 MET A N 1
ATOM 626 C CA . MET A 1 80 ? -3.547 26.828 7.695 1 96.94 80 MET A CA 1
ATOM 627 C C . MET A 1 80 ? -4.867 27.172 7.016 1 96.94 80 MET A C 1
ATOM 629 O O . MET A 1 80 ? -4.914 28.016 6.125 1 96.94 80 MET A O 1
ATOM 633 N N . THR A 1 81 ? -5.863 26.422 7.371 1 97.81 81 THR A N 1
ATOM 634 C CA . THR A 1 81 ? -7.227 26.734 6.945 1 97.81 81 THR A CA 1
ATOM 635 C C . THR A 1 81 ? -8.07 27.188 8.133 1 97.81 81 THR A C 1
ATOM 637 O O . THR A 1 81 ? -8.117 26.516 9.164 1 97.81 81 THR A O 1
ATOM 640 N N . VAL A 1 82 ? -8.688 28.359 7.918 1 95.81 82 VAL A N 1
ATOM 641 C CA . VAL A 1 82 ? -9.484 28.953 8.977 1 95.81 82 VAL A CA 1
ATOM 642 C C . VAL A 1 82 ? -10.883 29.297 8.445 1 95.81 82 VAL A C 1
ATOM 644 O O . VAL A 1 82 ? -11.086 29.391 7.238 1 95.81 82 VAL A O 1
ATOM 647 N N . LEU A 1 83 ? -11.781 29.328 9.391 1 94.19 83 LEU A N 1
ATOM 648 C CA . LEU A 1 83 ? -13.141 29.688 9.008 1 94.19 83 LEU A CA 1
ATOM 649 C C . LEU A 1 83 ? -13.242 31.188 8.727 1 94.19 83 LEU A C 1
ATOM 651 O O . LEU A 1 83 ? -13.922 31.609 7.785 1 94.19 83 LEU A O 1
ATOM 655 N N . ASN A 1 84 ? -12.523 31.953 9.586 1 89.44 84 ASN A N 1
ATOM 656 C CA . ASN A 1 84 ? -12.492 33.406 9.453 1 89.44 84 ASN A CA 1
ATOM 657 C C . ASN A 1 84 ? -11.062 33.938 9.398 1 89.44 84 ASN A C 1
ATOM 659 O O . ASN A 1 84 ? -10.188 33.438 10.094 1 89.44 84 ASN A O 1
ATOM 663 N N . PHE A 1 85 ? -10.914 34.938 8.594 1 85.94 85 PHE A N 1
ATOM 664 C CA . PHE A 1 85 ? -9.594 35.562 8.477 1 85.94 85 PHE A CA 1
ATOM 665 C C . PHE A 1 85 ? -9.156 36.125 9.82 1 85.94 85 PHE A C 1
ATOM 667 O O . PHE A 1 85 ? -9.953 36.781 10.508 1 85.94 85 PHE A O 1
ATOM 674 N N . PRO A 1 86 ? -7.91 35.844 10.133 1 80.69 86 PRO A N 1
ATOM 675 C CA . PRO A 1 86 ? -7.438 36.375 11.414 1 80.69 86 PRO A CA 1
ATOM 676 C C . PRO A 1 86 ? -7.391 37.906 11.453 1 80.69 86 PRO A C 1
ATOM 678 O O . PRO A 1 86 ? -7.062 38.531 10.453 1 80.69 86 PRO A O 1
ATOM 681 N N . LYS A 1 87 ? -7.793 38.438 12.617 1 71.12 87 LYS A N 1
ATOM 682 C CA . LYS A 1 87 ? -7.863 39.875 12.781 1 71.12 87 LYS A CA 1
ATOM 683 C C . LYS A 1 87 ? -6.469 40.5 12.844 1 71.12 87 LYS A C 1
ATOM 685 O O . LYS A 1 87 ? -6.254 41.625 12.367 1 71.12 87 LYS A O 1
ATOM 690 N N . THR A 1 88 ? -5.484 39.812 13.609 1 65.19 88 THR A N 1
ATOM 691 C CA . THR A 1 88 ? -4.129 40.344 13.742 1 65.19 88 THR A CA 1
ATOM 692 C C . THR A 1 88 ? -3.145 39.5 12.945 1 65.19 88 THR A C 1
ATOM 694 O O . THR A 1 88 ? -3.084 38.281 13.133 1 65.19 88 THR A O 1
ATOM 697 N N . ILE A 1 89 ? -2.389 40.125 11.93 1 65.62 89 ILE A N 1
ATOM 698 C CA . ILE A 1 89 ? -1.531 39.406 11 1 65.62 89 ILE A CA 1
ATOM 699 C C . ILE A 1 89 ? -0.081 39.469 11.469 1 65.62 89 ILE A C 1
ATOM 701 O O . ILE A 1 89 ? 0.675 38.5 11.328 1 65.62 89 ILE A O 1
ATOM 705 N N . THR A 1 90 ? 0.333 40.594 12.055 1 69 90 THR A N 1
ATOM 706 C CA . THR A 1 90 ? 1.714 40.688 12.516 1 69 90 THR A CA 1
ATOM 707 C C . THR A 1 90 ? 1.781 40.625 14.039 1 69 90 THR A C 1
ATOM 709 O O . THR A 1 90 ? 1.077 41.375 14.727 1 69 90 THR A O 1
ATOM 712 N N . SER A 1 91 ? 2.406 39.625 14.438 1 80.56 91 SER A N 1
ATOM 713 C CA . SER A 1 91 ? 2.535 39.438 15.883 1 80.56 91 SER A CA 1
ATOM 714 C C . SER A 1 91 ? 3.801 38.688 16.234 1 80.56 91 SER A C 1
ATOM 716 O O . SER A 1 91 ? 4.371 38 15.391 1 80.56 91 SER A O 1
ATOM 718 N N . GLU A 1 92 ? 4.352 39.125 17.375 1 90.12 92 GLU A N 1
ATOM 719 C CA . GLU A 1 92 ? 5.359 38.281 18 1 90.12 92 GLU A CA 1
ATOM 720 C C . GLU A 1 92 ? 4.723 37.281 18.953 1 90.12 92 GLU A C 1
ATOM 722 O O . GLU A 1 92 ? 3.895 37.656 19.781 1 90.12 92 GLU A O 1
ATOM 727 N N . VAL A 1 93 ? 5.086 36.062 18.641 1 91.44 93 VAL A N 1
ATOM 728 C CA . VAL A 1 93 ? 4.488 34.969 19.438 1 91.44 93 VAL A CA 1
ATOM 729 C C . VAL A 1 93 ? 5.586 34.188 20.141 1 91.44 93 VAL A C 1
ATOM 731 O O . VAL A 1 93 ? 6.648 33.938 19.562 1 91.44 93 VAL A O 1
ATOM 734 N N . LYS A 1 94 ? 5.305 33.906 21.406 1 92.06 94 LYS A N 1
ATOM 735 C CA . LYS A 1 94 ? 6.16 32.969 22.156 1 92.06 94 LYS A CA 1
ATOM 736 C C . LYS A 1 94 ? 5.461 31.641 22.406 1 92.06 94 LYS A C 1
ATOM 738 O O . LYS A 1 94 ? 4.352 31.609 22.938 1 92.06 94 LYS A O 1
ATOM 743 N N . VAL A 1 95 ? 6.137 30.609 21.922 1 92.06 95 VAL A N 1
ATOM 744 C CA . VAL A 1 95 ? 5.543 29.281 22.031 1 92.06 95 VAL A CA 1
ATOM 745 C C . VAL A 1 95 ? 6.457 28.375 22.859 1 92.06 95 VAL A C 1
ATOM 747 O O . VAL A 1 95 ? 7.684 28.422 22.703 1 92.06 95 VAL A O 1
ATOM 750 N N . ILE A 1 96 ? 5.777 27.641 23.688 1 91.56 96 ILE A N 1
ATOM 751 C CA . ILE A 1 96 ? 6.523 26.703 24.516 1 91.56 96 ILE A CA 1
ATOM 752 C C . ILE A 1 96 ? 6.246 25.266 24.062 1 91.56 96 ILE A C 1
ATOM 754 O O . ILE A 1 96 ? 5.094 24.828 24.047 1 91.56 96 ILE A O 1
ATOM 758 N N . LEU A 1 97 ? 7.219 24.562 23.656 1 89.62 97 LEU A N 1
ATOM 759 C CA . LEU A 1 97 ? 7.148 23.156 23.281 1 89.62 97 LEU A CA 1
ATOM 760 C C . LEU A 1 97 ? 8.125 22.328 24.125 1 89.62 97 LEU A C 1
ATOM 762 O O . LEU A 1 97 ? 9.336 22.422 23.953 1 89.62 97 LEU A O 1
ATOM 766 N N . GLY A 1 98 ? 7.531 21.531 24.953 1 84.06 98 GLY A N 1
ATOM 767 C CA . GLY A 1 98 ? 8.391 20.875 25.938 1 84.06 98 GLY A CA 1
ATOM 768 C C . GLY A 1 98 ? 9.102 21.859 26.844 1 84.06 98 GLY A C 1
ATOM 769 O O . GLY A 1 98 ? 8.461 22.672 27.516 1 84.06 98 GLY A O 1
ATOM 770 N N . ASN A 1 99 ? 10.461 21.766 26.875 1 85.88 99 ASN A N 1
ATOM 771 C CA . ASN A 1 99 ? 11.25 22.656 27.734 1 85.88 99 ASN A CA 1
ATOM 772 C C . ASN A 1 99 ? 11.891 23.781 26.922 1 85.88 99 ASN A C 1
ATOM 774 O O . ASN A 1 99 ? 12.789 24.453 27.406 1 85.88 99 ASN A O 1
ATOM 778 N N . LYS A 1 100 ? 11.391 23.953 25.781 1 90.06 100 LYS A N 1
ATOM 779 C CA . LYS A 1 100 ? 11.992 24.969 24.906 1 90.06 100 LYS A CA 1
ATOM 780 C C . LYS A 1 100 ? 10.992 26.078 24.594 1 90.06 100 LYS A C 1
ATOM 782 O O . LYS A 1 100 ? 9.805 25.812 24.406 1 90.06 100 LYS A O 1
ATOM 787 N N . VAL A 1 101 ? 11.508 27.203 24.516 1 92.94 101 VAL A N 1
ATOM 788 C CA . VAL A 1 101 ? 10.727 28.375 24.141 1 92.94 101 VAL A CA 1
ATOM 789 C C . VAL A 1 101 ? 11.141 28.859 22.766 1 92.94 101 VAL A C 1
ATOM 791 O O . VAL A 1 101 ? 12.336 29.031 22.484 1 92.94 101 VAL A O 1
ATOM 794 N N . TYR A 1 102 ? 10.195 29.031 21.953 1 92.94 102 TYR A N 1
ATOM 795 C CA . TYR A 1 102 ? 10.438 29.531 20.609 1 92.94 102 TYR A CA 1
ATOM 796 C C . TYR A 1 102 ? 9.812 30.922 20.422 1 92.94 102 TYR A C 1
ATOM 798 O O . TYR A 1 102 ? 8.625 31.109 20.703 1 92.94 102 TYR A O 1
ATOM 806 N N . GLU A 1 103 ? 10.602 31.797 19.984 1 93.94 103 GLU A N 1
ATOM 807 C CA . GLU A 1 103 ? 10.109 33.125 19.641 1 93.94 103 GLU A CA 1
ATOM 808 C C . GLU A 1 103 ? 9.898 33.25 18.141 1 93.94 103 GLU A C 1
ATOM 810 O O . GLU A 1 103 ? 10.828 33.062 17.359 1 93.94 103 GLU A O 1
ATOM 815 N N . ILE A 1 104 ? 8.703 33.625 17.812 1 94.38 104 ILE A N 1
ATOM 816 C CA . ILE A 1 104 ? 8.312 33.656 16.406 1 94.38 104 ILE A CA 1
ATOM 817 C C . ILE A 1 104 ? 7.758 35.031 16.031 1 94.38 104 ILE A C 1
ATOM 819 O O . ILE A 1 104 ? 6.957 35.594 16.781 1 94.38 104 ILE A O 1
ATOM 823 N N . ARG A 1 105 ? 8.219 35.531 14.992 1 94.94 105 ARG A N 1
ATOM 824 C CA . ARG A 1 105 ? 7.637 36.719 14.414 1 94.94 105 ARG A CA 1
ATOM 825 C C . ARG A 1 105 ? 6.855 36.406 13.141 1 94.94 105 ARG A C 1
ATOM 827 O O . ARG A 1 105 ? 7.406 35.812 12.203 1 94.94 105 ARG A O 1
ATOM 834 N N . ILE A 1 106 ? 5.641 36.75 13.125 1 94.38 106 ILE A N 1
ATOM 835 C CA . ILE A 1 106 ? 4.828 36.594 11.922 1 94.38 106 ILE A CA 1
ATOM 836 C C . ILE A 1 106 ? 5.105 37.75 10.953 1 94.38 106 ILE A C 1
ATOM 838 O O . ILE A 1 106 ? 4.887 38.906 11.281 1 94.38 106 ILE A O 1
ATOM 842 N N . GLU A 1 107 ? 5.52 37.406 9.805 1 92.38 107 GLU A N 1
ATOM 843 C CA . GLU A 1 107 ? 5.941 38.406 8.836 1 92.38 107 GLU A CA 1
ATOM 844 C C . GLU A 1 107 ? 4.801 38.781 7.891 1 92.38 107 GLU A C 1
ATOM 846 O O . GLU A 1 107 ? 4.746 39.906 7.387 1 92.38 107 GLU A O 1
ATOM 851 N N . GLY A 1 108 ? 3.98 37.875 7.625 1 91 108 GLY A N 1
ATOM 852 C CA . GLY A 1 108 ? 2.893 38.125 6.691 1 91 108 GLY A CA 1
ATOM 853 C C . GLY A 1 108 ? 1.987 36.906 6.504 1 91 108 GLY A C 1
ATOM 854 O O . GLY A 1 108 ? 2.318 35.812 6.934 1 91 108 GLY A O 1
ATOM 855 N N . VAL A 1 109 ? 0.826 37.219 5.973 1 92.5 109 VAL A N 1
ATOM 856 C CA . VAL A 1 109 ? -0.164 36.188 5.684 1 92.5 109 VAL A CA 1
ATOM 857 C C . VAL A 1 109 ? -0.685 36.344 4.258 1 92.5 109 VAL A C 1
ATOM 859 O O . VAL A 1 109 ? -0.932 37.469 3.809 1 92.5 109 VAL A O 1
ATOM 862 N N . GLU A 1 110 ? -0.724 35.312 3.547 1 93.12 110 GLU A N 1
ATOM 863 C CA . GLU A 1 110 ? -1.249 35.312 2.184 1 93.12 110 GLU A CA 1
ATOM 864 C C . GLU A 1 110 ? -2.35 34.25 2.014 1 93.12 110 GLU A C 1
ATOM 866 O O . GLU A 1 110 ? -2.254 33.156 2.553 1 93.12 110 GLU A O 1
ATOM 871 N N . GLU A 1 111 ? -3.42 34.656 1.339 1 94.25 111 GLU A N 1
ATOM 872 C CA . GLU A 1 111 ? -4.461 33.688 1.026 1 94.25 111 GLU A CA 1
ATOM 873 C C . GLU A 1 111 ? -4.055 32.781 -0.143 1 94.25 111 GLU A C 1
ATOM 875 O O . GLU A 1 111 ? -3.506 33.281 -1.136 1 94.25 111 GLU A O 1
ATOM 880 N N . ILE A 1 112 ? -4.32 31.5 -0.017 1 93.56 112 ILE A N 1
ATOM 881 C CA . ILE A 1 112 ? -4.023 30.516 -1.052 1 93.56 112 ILE A CA 1
ATOM 882 C C . ILE A 1 112 ? -5.32 30.047 -1.714 1 93.56 112 ILE A C 1
ATOM 884 O O . ILE A 1 112 ? -6.254 29.625 -1.032 1 93.56 112 ILE A O 1
ATOM 888 N N . ILE A 1 113 ? -5.383 30.141 -2.947 1 89.5 113 ILE A N 1
ATOM 889 C CA . ILE A 1 113 ? -6.508 29.594 -3.699 1 89.5 113 ILE A CA 1
ATOM 890 C C . ILE A 1 113 ? -6.203 28.156 -4.125 1 89.5 113 ILE A C 1
ATOM 892 O O . ILE A 1 113 ? -5.195 27.906 -4.789 1 89.5 113 ILE A O 1
ATOM 896 N N . THR A 1 114 ? -7.062 27.328 -3.664 1 87.62 114 THR A N 1
ATOM 897 C CA . THR A 1 114 ? -6.852 25.922 -3.996 1 87.62 114 THR A CA 1
ATOM 898 C C . THR A 1 114 ? -7.719 25.5 -5.184 1 87.62 114 THR A C 1
ATOM 900 O O . THR A 1 114 ? -8.93 25.734 -5.184 1 87.62 114 THR A O 1
ATOM 903 N N . ASP A 1 115 ? -7.109 25.109 -6.176 1 90.75 115 ASP A N 1
ATOM 904 C CA . ASP A 1 115 ? -7.75 24.531 -7.352 1 90.75 115 ASP A CA 1
ATOM 905 C C . ASP A 1 115 ? -7.238 23.125 -7.621 1 90.75 115 ASP A C 1
ATOM 907 O O . ASP A 1 115 ? -6.031 22.906 -7.762 1 90.75 115 ASP A O 1
ATOM 911 N N . VAL A 1 116 ? -8.188 22.203 -7.707 1 95.06 116 VAL A N 1
ATOM 912 C CA . VAL A 1 116 ? -7.758 20.812 -7.883 1 95.06 116 VAL A CA 1
ATOM 913 C C . VAL A 1 116 ? -7.648 20.484 -9.367 1 95.06 116 VAL A C 1
ATOM 915 O O . VAL A 1 116 ? -7.086 19.469 -9.75 1 95.06 116 VAL A O 1
ATOM 918 N N . GLY A 1 117 ? -8.164 21.328 -10.156 1 93.75 117 GLY A N 1
ATOM 919 C CA . GLY A 1 117 ? -8.094 21.125 -11.594 1 93.75 117 GLY A CA 1
ATOM 920 C C . GLY A 1 117 ? -9.008 20.031 -12.094 1 93.75 117 GLY A C 1
ATOM 921 O O . GLY A 1 117 ? -10.039 19.75 -11.477 1 93.75 117 GLY A O 1
ATOM 922 N N . TYR A 1 118 ? -8.727 19.609 -13.336 1 93.19 118 TYR A N 1
ATOM 923 C CA . TYR A 1 118 ? -9.453 18.531 -13.992 1 93.19 118 TYR A CA 1
ATOM 924 C C . TYR A 1 118 ? -8.5 17.609 -14.742 1 93.19 118 TYR A C 1
ATOM 926 O O . TYR A 1 118 ? -7.426 18.031 -15.18 1 93.19 118 TYR A O 1
ATOM 934 N N . GLY A 1 119 ? -8.93 16.375 -14.758 1 94.88 119 GLY A N 1
ATOM 935 C CA . GLY A 1 119 ? -8.102 15.445 -15.508 1 94.88 119 GLY A CA 1
ATOM 936 C C . GLY A 1 119 ? -8.406 13.992 -15.188 1 94.88 119 GLY A C 1
ATOM 937 O O . GLY A 1 119 ? -9.289 13.703 -14.375 1 94.88 119 GLY A O 1
ATOM 938 N N . SER A 1 120 ? -7.684 13.102 -15.93 1 96.12 120 SER A N 1
ATOM 939 C CA . SER A 1 120 ? -7.93 11.664 -15.812 1 96.12 120 SER A CA 1
ATOM 940 C C . SER A 1 120 ? -6.984 11.023 -14.805 1 96.12 120 SER A C 1
ATOM 942 O O . SER A 1 120 ? -7.016 9.812 -14.602 1 96.12 120 SER A O 1
ATOM 944 N N . LYS A 1 121 ? -6.117 11.805 -14.227 1 97.5 121 LYS A N 1
ATOM 945 C CA . LYS A 1 121 ? -5.207 11.344 -13.188 1 97.5 121 LYS A CA 1
ATOM 946 C C . LYS A 1 121 ? -5.254 12.258 -11.969 1 97.5 121 LYS A C 1
ATOM 948 O O . LYS A 1 121 ? -5.438 13.469 -12.102 1 97.5 121 LYS A O 1
ATOM 953 N N . LEU A 1 122 ? -5.145 11.695 -10.836 1 98.25 122 LEU A N 1
ATOM 954 C CA . LEU A 1 122 ? -5.062 12.414 -9.57 1 98.25 122 LEU A CA 1
ATOM 955 C C . LEU A 1 122 ? -3.711 12.18 -8.906 1 98.25 122 LEU A C 1
ATOM 957 O O . LEU A 1 122 ? -3.312 11.039 -8.672 1 98.25 122 LEU A O 1
ATOM 961 N N . ILE A 1 123 ? -2.996 13.234 -8.68 1 98.56 123 ILE A N 1
ATOM 962 C CA . ILE A 1 123 ? -1.751 13.148 -7.926 1 98.56 123 ILE A CA 1
ATOM 963 C C . ILE A 1 123 ? -1.938 13.781 -6.547 1 98.56 123 ILE A C 1
ATOM 965 O O . ILE A 1 123 ? -2.508 14.867 -6.43 1 98.56 123 IL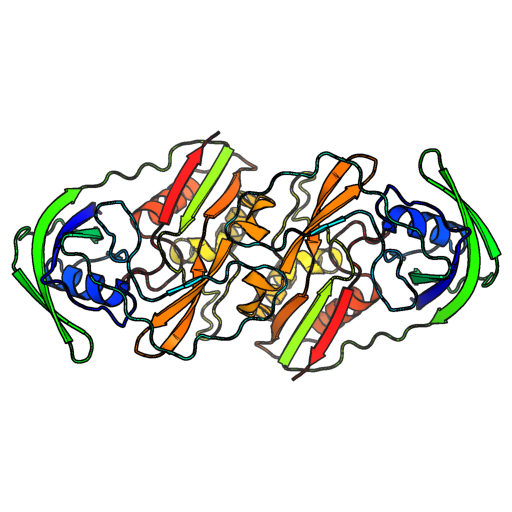E A O 1
ATOM 969 N N . ILE A 1 124 ? -1.604 13.055 -5.5 1 98.75 124 ILE A N 1
ATOM 970 C CA . ILE A 1 124 ? -1.612 13.562 -4.129 1 98.75 124 ILE A CA 1
ATOM 971 C C . ILE A 1 124 ? -0.195 13.539 -3.562 1 98.75 124 ILE A C 1
ATOM 973 O O . ILE A 1 124 ? 0.374 12.461 -3.346 1 98.75 124 ILE A O 1
ATOM 977 N N . LYS A 1 125 ? 0.371 14.633 -3.34 1 98.56 125 LYS A N 1
ATOM 978 C CA . LYS A 1 125 ? 1.657 14.766 -2.662 1 98.56 125 LYS A CA 1
ATOM 979 C C . LYS A 1 125 ? 1.469 15 -1.167 1 98.56 125 LYS A C 1
ATOM 981 O O . LYS A 1 125 ? 0.835 15.977 -0.761 1 98.56 125 LYS A O 1
ATOM 986 N N . PHE A 1 126 ? 2.012 14.141 -0.361 1 98.69 126 PHE A N 1
ATOM 987 C CA . PHE A 1 126 ? 1.947 14.305 1.086 1 98.69 126 PHE A CA 1
ATOM 988 C C . PHE A 1 126 ? 3.07 15.211 1.58 1 98.69 126 PHE A C 1
ATOM 990 O O . PHE A 1 126 ? 4.246 14.844 1.515 1 98.69 126 PHE A O 1
ATOM 997 N N . ASN A 1 127 ? 2.764 16.344 2.131 1 98 127 ASN A N 1
ATOM 998 C CA . ASN A 1 127 ? 3.756 17.328 2.545 1 98 127 ASN A CA 1
ATOM 999 C C . ASN A 1 127 ? 4.207 17.094 3.984 1 98 127 ASN A C 1
ATOM 1001 O O . ASN A 1 127 ? 4.895 17.938 4.566 1 98 127 ASN A O 1
ATOM 1005 N N . GLY A 1 128 ? 3.924 16.062 4.547 1 97.56 128 GLY A N 1
ATOM 1006 C CA . GLY A 1 128 ? 4.203 15.531 5.875 1 97.56 128 GLY A CA 1
ATOM 1007 C C . GLY A 1 128 ? 3.549 14.188 6.133 1 97.56 128 GLY A C 1
ATOM 1008 O O . GLY A 1 128 ? 2.912 13.625 5.242 1 97.56 128 GLY A O 1
ATOM 1009 N N . PRO A 1 129 ? 3.729 13.703 7.367 1 98.06 129 PRO A N 1
ATOM 1010 C CA . PRO A 1 129 ? 3.109 12.406 7.664 1 98.06 129 PRO A CA 1
ATOM 1011 C C . PRO A 1 129 ? 1.584 12.469 7.672 1 98.06 129 PRO A C 1
ATOM 1013 O O . PRO A 1 129 ? 1.008 13.492 8.062 1 98.06 129 PRO A O 1
ATOM 1016 N N . VAL A 1 130 ? 1.025 11.398 7.266 1 97.75 13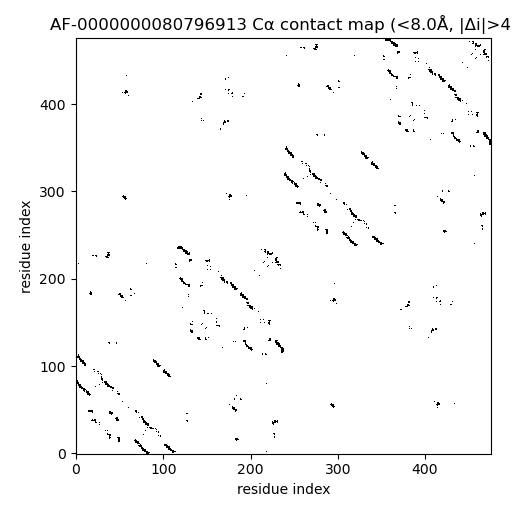0 VAL A N 1
ATOM 1017 C CA . VAL A 1 130 ? -0.427 11.25 7.258 1 97.75 130 VAL A CA 1
ATOM 1018 C C . VAL A 1 130 ? -0.843 10.164 8.242 1 97.75 130 VAL A C 1
ATOM 1020 O O . VAL A 1 130 ? -0.222 9.102 8.305 1 97.75 130 VAL A O 1
ATOM 1023 N N . ILE A 1 131 ? -1.853 10.523 8.969 1 95.44 131 ILE A N 1
ATOM 1024 C CA . ILE A 1 131 ? -2.426 9.555 9.898 1 95.44 131 ILE A CA 1
ATOM 1025 C C . ILE A 1 131 ? -3.768 9.062 9.367 1 95.44 131 ILE A C 1
ATOM 1027 O O . ILE A 1 131 ? -4.711 9.844 9.219 1 95.44 131 ILE A O 1
ATOM 1031 N N . ILE A 1 132 ? -3.768 7.754 9.086 1 94.38 132 ILE A N 1
ATOM 1032 C CA . ILE A 1 132 ? -4.992 7.156 8.562 1 94.38 132 ILE A CA 1
ATOM 1033 C C . ILE A 1 132 ? -5.602 6.23 9.609 1 94.38 132 ILE A C 1
ATOM 1035 O O . ILE A 1 132 ? -4.895 5.434 10.234 1 94.38 132 ILE A O 1
ATOM 1039 N N . LYS A 1 133 ? -6.895 6.418 9.742 1 86.19 133 LYS A N 1
ATOM 1040 C CA . LYS A 1 133 ? -7.645 5.547 10.641 1 86.19 133 LYS A CA 1
ATOM 1041 C C . LYS A 1 133 ? -8.867 4.961 9.945 1 86.19 133 LYS A C 1
ATOM 1043 O O . LYS A 1 133 ? -9.32 5.488 8.93 1 86.19 133 LYS A O 1
ATOM 1048 N N . LYS A 1 134 ? -9.117 3.705 10.203 1 69 134 LYS A N 1
ATOM 1049 C CA . LYS A 1 134 ? -10.398 3.189 9.727 1 69 134 LYS A CA 1
ATOM 1050 C C . LYS A 1 134 ? -11.352 2.932 10.891 1 69 134 LYS A C 1
ATOM 1052 O O . LYS A 1 134 ? -11.008 2.23 11.844 1 69 134 LYS A O 1
ATOM 1057 N N . GLY A 1 135 ? -12.508 3.258 10.594 1 57.94 135 GLY A N 1
ATOM 1058 C CA . GLY A 1 135 ? -13.609 3.066 11.523 1 57.94 135 GLY A CA 1
ATOM 1059 C C . GLY A 1 135 ? -13.367 3.719 12.875 1 57.94 135 GLY A C 1
ATOM 1060 O O . GLY A 1 135 ? -12.523 4.609 13 1 57.94 135 GLY A O 1
ATOM 1061 N N . LYS A 1 136 ? -14.164 3.559 13.711 1 49.69 136 LYS A N 1
ATOM 1062 C CA . LYS A 1 136 ? -14.203 4.125 15.055 1 49.69 136 LYS A CA 1
ATOM 1063 C C . LYS A 1 136 ? -13.219 3.408 15.977 1 49.69 136 LYS A C 1
ATOM 1065 O O . LYS A 1 136 ? -13.117 3.74 17.156 1 49.69 136 LYS A O 1
ATOM 1070 N N . ALA A 1 137 ? -12.688 2.379 15.32 1 49.09 137 ALA A N 1
ATOM 1071 C CA . ALA A 1 137 ? -11.898 1.638 16.312 1 49.09 137 ALA A CA 1
ATOM 1072 C C . ALA A 1 137 ? -10.633 2.4 16.688 1 49.09 137 ALA A C 1
ATOM 1074 O O . ALA A 1 137 ? -9.898 2.873 15.812 1 49.09 137 ALA A O 1
ATOM 1075 N N . PRO A 1 138 ? -10.594 2.852 17.797 1 48.59 138 PRO A N 1
ATOM 1076 C CA . PRO A 1 138 ? -9.57 3.736 18.359 1 48.59 138 PRO A CA 1
ATOM 1077 C C . PRO A 1 138 ? -8.156 3.342 17.953 1 48.59 138 PRO A C 1
ATOM 1079 O O . PRO A 1 138 ? -7.273 4.199 17.875 1 48.59 138 PRO A O 1
ATOM 1082 N N . PHE A 1 139 ? -7.898 1.973 17.734 1 54 139 PHE A N 1
ATOM 1083 C CA . PHE A 1 139 ? -6.504 1.593 17.938 1 54 139 PHE A CA 1
ATOM 1084 C C . PHE A 1 139 ? -5.832 1.31 16.594 1 54 139 PHE A C 1
ATOM 1086 O O . PHE A 1 139 ? -4.613 1.117 16.531 1 54 139 PHE A O 1
ATOM 1093 N N . ASN A 1 140 ? -6.637 1.468 15.367 1 71.94 140 ASN A N 1
ATOM 1094 C CA . ASN A 1 140 ? -5.711 0.841 14.438 1 71.94 140 ASN A CA 1
ATOM 1095 C C . ASN A 1 140 ? -5.379 1.768 13.266 1 71.94 140 ASN A C 1
ATOM 1097 O O . ASN A 1 140 ? -6.27 2.16 12.508 1 71.94 140 ASN A O 1
ATOM 1101 N N . LEU A 1 141 ? -4.305 2.291 13.43 1 90.06 141 LEU A N 1
ATOM 1102 C CA . LEU A 1 141 ? -3.715 3.053 12.328 1 90.06 141 LEU A CA 1
ATOM 1103 C C . LEU A 1 141 ? -3.604 2.197 11.07 1 90.06 141 LEU A C 1
ATOM 1105 O O . LEU A 1 141 ? -3.418 0.98 11.156 1 90.06 141 LEU A O 1
ATOM 1109 N N . ARG A 1 142 ? -4.004 2.828 10.039 1 94.31 142 ARG A N 1
ATOM 1110 C CA . ARG A 1 142 ? -3.816 2.219 8.727 1 94.31 142 ARG A CA 1
ATOM 1111 C C . ARG A 1 142 ? -2.627 2.836 8.008 1 94.31 142 ARG A C 1
ATOM 1113 O O . ARG A 1 142 ? -2.262 3.984 8.266 1 94.31 142 ARG A O 1
ATOM 1120 N N . PHE A 1 143 ? -2.092 2.076 7.062 1 96 143 PHE A N 1
ATOM 1121 C CA . PHE A 1 143 ? -0.874 2.564 6.426 1 96 143 PHE A CA 1
ATOM 1122 C C . PHE A 1 143 ? -0.958 2.416 4.914 1 96 143 PHE A C 1
ATOM 1124 O O . PHE A 1 143 ? 0.025 2.65 4.207 1 96 143 PHE A O 1
ATOM 1131 N N . LEU A 1 144 ? -2.102 2.027 4.395 1 96.44 144 LEU A N 1
ATOM 1132 C CA . LEU A 1 144 ? -2.301 1.97 2.953 1 96.44 144 LEU A CA 1
ATOM 1133 C C . LEU A 1 144 ? -3.051 3.201 2.457 1 96.44 144 LEU A C 1
ATOM 1135 O O . LEU A 1 144 ? -4.086 3.57 3.014 1 96.44 144 LEU A O 1
ATOM 1139 N N . PRO A 1 145 ? -2.557 3.754 1.425 1 96.88 145 PRO A N 1
ATOM 1140 C CA . PRO A 1 145 ? -3.133 5.023 0.98 1 96.88 145 PRO A CA 1
ATOM 1141 C C . PRO A 1 145 ? -4.348 4.836 0.075 1 96.88 145 PRO A C 1
ATOM 1143 O O . PRO A 1 145 ? -4.395 5.391 -1.027 1 96.88 145 PRO A O 1
ATOM 1146 N N . LEU A 1 146 ? -5.359 4.188 0.538 1 95.44 146 LEU A N 1
ATOM 1147 C CA . LEU A 1 146 ? -6.617 4.059 -0.188 1 95.44 146 LEU A CA 1
ATOM 1148 C C . LEU A 1 146 ? -7.387 5.375 -0.179 1 95.44 146 LEU A C 1
ATOM 1150 O O . LEU A 1 146 ? -7.453 6.051 0.848 1 95.44 146 LEU A O 1
ATOM 1154 N N . PRO A 1 147 ? -8.023 5.645 -1.303 1 95.88 147 PRO A N 1
ATOM 1155 C CA . PRO A 1 147 ? -8.82 6.875 -1.312 1 95.88 147 PRO A CA 1
ATOM 1156 C C . PRO A 1 147 ? -9.891 6.898 -0.221 1 95.88 147 PRO A C 1
ATOM 1158 O O . PRO A 1 147 ? -10.078 7.926 0.436 1 95.88 147 PRO A O 1
ATOM 1161 N N . SER A 1 148 ? -10.516 5.816 -0.001 1 93.88 148 SER A N 1
ATOM 1162 C CA . SER A 1 148 ? -11.547 5.758 1.032 1 93.88 148 SER A CA 1
ATOM 1163 C C . SER A 1 148 ? -10.961 6.027 2.412 1 93.88 148 SER A C 1
ATOM 1165 O O . SER A 1 148 ? -11.648 6.527 3.301 1 93.88 148 SER A O 1
ATOM 1167 N N . TYR A 1 149 ? -9.695 5.66 2.629 1 94.38 149 TYR A N 1
ATOM 1168 C CA . TYR A 1 149 ? -9.023 5.934 3.895 1 94.38 149 TYR A CA 1
ATOM 1169 C C . TYR A 1 149 ? -8.617 7.398 3.986 1 94.38 149 TYR A C 1
ATOM 1171 O O . TYR A 1 149 ? -8.867 8.062 5 1 94.38 149 TYR A O 1
ATOM 1179 N N . LEU A 1 150 ? -8.07 7.875 2.902 1 96.69 150 LEU A N 1
ATOM 1180 C CA . LEU A 1 150 ? -7.52 9.227 2.877 1 96.69 150 LEU A CA 1
ATOM 1181 C C . LEU A 1 150 ? -8.617 10.266 3.057 1 96.69 150 LEU A C 1
ATOM 1183 O O . LEU A 1 150 ? -8.43 11.258 3.756 1 96.69 150 LEU A O 1
ATOM 1187 N N . PHE A 1 151 ? -9.766 10 2.508 1 96.5 151 PHE A N 1
ATOM 1188 C CA . PHE A 1 151 ? -10.805 11.023 2.457 1 96.5 151 PHE A CA 1
ATOM 1189 C C . PHE A 1 151 ? -11.961 10.664 3.381 1 96.5 151 PHE A C 1
ATOM 1191 O O . PHE A 1 151 ? -13.023 11.297 3.334 1 96.5 151 PHE A O 1
ATOM 1198 N N . SER A 1 152 ? -11.766 9.758 4.254 1 93.94 152 SER A N 1
ATOM 1199 C CA . SER A 1 152 ? -12.828 9.242 5.113 1 93.94 152 SER A CA 1
ATOM 1200 C C . SER A 1 152 ? -13.391 10.336 6.016 1 93.94 152 SER A C 1
ATOM 1202 O O . SER A 1 152 ? -14.562 10.297 6.391 1 93.94 152 SER A O 1
ATOM 1204 N N . PRO A 1 153 ? -12.602 11.336 6.434 1 93.75 153 PRO A N 1
ATOM 1205 C CA . PRO A 1 153 ? -13.164 12.375 7.293 1 93.75 153 PRO A CA 1
ATOM 1206 C C . PRO A 1 153 ? -14.258 13.18 6.602 1 93.75 153 PRO A C 1
ATOM 1208 O O . PRO A 1 153 ? -15.031 13.883 7.266 1 93.75 153 PRO A O 1
ATOM 1211 N N . TYR A 1 154 ? -14.359 13.086 5.316 1 95.06 154 TYR A N 1
ATOM 1212 C CA . TYR A 1 154 ? -15.266 13.961 4.582 1 95.06 154 TYR A CA 1
ATOM 1213 C C . TYR A 1 154 ? -16.484 13.188 4.086 1 95.06 154 TYR A C 1
ATOM 1215 O O . TYR A 1 154 ? -17.359 13.766 3.443 1 95.06 154 TYR A O 1
ATOM 1223 N N . VAL A 1 155 ? -16.453 11.898 4.309 1 91.81 155 VAL A N 1
ATOM 1224 C CA . VAL A 1 155 ? -17.516 11.07 3.768 1 91.81 155 VAL A CA 1
ATOM 1225 C C . VAL A 1 155 ? -18.141 10.227 4.883 1 91.81 155 VAL A C 1
ATOM 1227 O O . VAL A 1 155 ? -17.438 9.438 5.527 1 91.81 155 VAL A O 1
ATOM 1230 N N . SER A 1 156 ? -19.391 10.375 5.156 1 85.88 156 SER A N 1
ATOM 1231 C CA . SER A 1 156 ? -20.062 9.641 6.223 1 85.88 156 SER A CA 1
ATOM 1232 C C . SER A 1 156 ? -20.719 8.375 5.688 1 85.88 156 SER A C 1
ATOM 1234 O O . SER A 1 156 ? -20.906 7.402 6.426 1 85.88 156 SER A O 1
ATOM 1236 N N . ASN A 1 157 ? -20.922 8.273 4.445 1 88.5 157 ASN A N 1
ATOM 1237 C CA . ASN A 1 157 ? -21.609 7.164 3.797 1 88.5 157 ASN A CA 1
ATOM 1238 C C . ASN A 1 157 ? -20.625 6.098 3.32 1 88.5 157 ASN A C 1
ATOM 1240 O O . ASN A 1 157 ? -19.812 6.348 2.422 1 88.5 157 ASN A O 1
ATOM 1244 N N . PRO A 1 158 ? -20.766 4.926 3.855 1 84.25 158 PRO A N 1
ATOM 1245 C CA . PRO A 1 158 ? -19.844 3.857 3.461 1 84.25 158 PRO A CA 1
ATOM 1246 C C . PRO A 1 158 ? -19.891 3.559 1.964 1 84.25 158 PRO A C 1
ATOM 1248 O O . PRO A 1 158 ? -18.875 3.197 1.368 1 84.25 158 PRO A O 1
ATOM 1251 N N . LYS A 1 159 ? -21.031 3.635 1.392 1 88.31 159 LYS A N 1
ATOM 1252 C CA . LYS A 1 159 ? -21.156 3.395 -0.044 1 88.31 159 LYS A CA 1
ATOM 1253 C C . LYS A 1 159 ? -20.359 4.418 -0.843 1 88.31 159 LYS A C 1
ATOM 1255 O O . LYS A 1 159 ? -19.734 4.074 -1.852 1 88.31 159 LYS A O 1
ATOM 1260 N N . ALA A 1 160 ? -20.391 5.59 -0.344 1 91.62 160 ALA A N 1
ATOM 1261 C CA . ALA A 1 160 ? -19.625 6.652 -0.994 1 91.62 160 ALA A CA 1
ATOM 1262 C C . ALA A 1 160 ? -18.125 6.41 -0.864 1 91.62 160 ALA A C 1
ATOM 1264 O O . ALA A 1 160 ? -17.359 6.676 -1.797 1 91.62 160 ALA A O 1
ATOM 1265 N N . LEU A 1 161 ? -17.734 5.93 0.245 1 90.81 161 LEU A N 1
ATOM 1266 C CA . LEU A 1 161 ? -16.328 5.609 0.451 1 90.81 161 LEU A CA 1
ATOM 1267 C C . LEU A 1 161 ? -15.867 4.531 -0.522 1 90.81 161 LEU A C 1
ATOM 1269 O O . LEU A 1 161 ? -14.805 4.656 -1.136 1 90.81 161 LEU A O 1
ATOM 1273 N N . LEU A 1 162 ? -16.688 3.549 -0.656 1 89.69 162 LEU A N 1
ATOM 1274 C CA . LEU A 1 162 ? -16.359 2.471 -1.584 1 89.69 162 LEU A CA 1
ATOM 1275 C C . LEU A 1 162 ? -16.297 2.988 -3.016 1 89.69 162 LEU A C 1
ATOM 1277 O O . LEU A 1 162 ? -15.453 2.539 -3.803 1 89.69 162 LEU A O 1
ATOM 1281 N N . LYS A 1 163 ? -17.188 3.885 -3.311 1 92.62 163 LYS A N 1
ATOM 1282 C CA . LYS A 1 163 ? -17.219 4.473 -4.648 1 92.62 163 LYS A CA 1
ATOM 1283 C C . LYS A 1 163 ? -15.922 5.227 -4.945 1 92.62 163 LYS A C 1
ATOM 1285 O O . LYS A 1 163 ? -15.445 5.227 -6.078 1 92.62 163 LYS A O 1
ATOM 1290 N N . LEU A 1 164 ? -15.352 5.863 -3.945 1 94.81 164 LEU A N 1
ATOM 1291 C CA . LEU A 1 164 ? -14.07 6.539 -4.129 1 94.81 164 LEU A CA 1
ATOM 1292 C C . LEU A 1 164 ? -12.992 5.559 -4.57 1 94.81 164 LEU A C 1
ATOM 1294 O O . LEU A 1 164 ? -12.211 5.852 -5.477 1 94.81 164 LEU A O 1
ATOM 1298 N N . ASP A 1 165 ? -12.961 4.41 -3.936 1 92.62 165 ASP A N 1
ATOM 1299 C CA . ASP A 1 165 ? -11.969 3.391 -4.266 1 92.62 165 ASP A CA 1
ATOM 1300 C C . ASP A 1 165 ? -12.19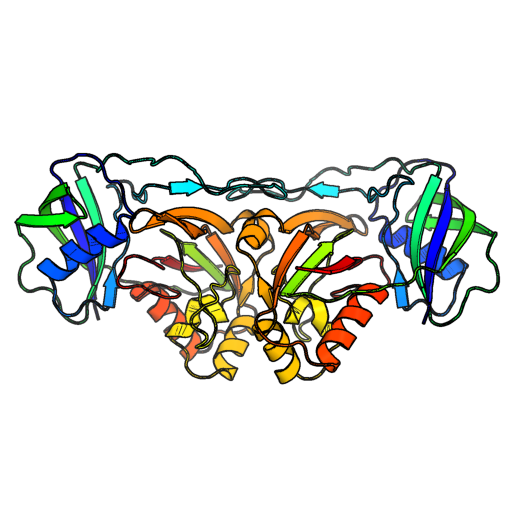5 2.842 -5.672 1 92.62 165 ASP A C 1
ATOM 1302 O O . ASP A 1 165 ? -11.273 2.303 -6.289 1 92.62 165 ASP A O 1
ATOM 1306 N N . GLU A 1 166 ? -13.391 2.92 -6.129 1 91.94 166 GLU A N 1
ATOM 1307 C CA . GLU A 1 166 ? -13.703 2.453 -7.477 1 91.94 166 GLU A CA 1
ATOM 1308 C C . GLU A 1 166 ? -13.281 3.477 -8.531 1 91.94 166 GLU A C 1
ATOM 1310 O O . GLU A 1 166 ? -12.82 3.109 -9.609 1 91.94 166 GLU A O 1
ATOM 1315 N N . ILE A 1 167 ? -13.461 4.688 -8.188 1 94.44 167 ILE A N 1
ATOM 1316 C CA . ILE A 1 167 ? -13.203 5.77 -9.125 1 94.44 167 ILE A CA 1
ATOM 1317 C C . ILE A 1 167 ? -11.703 5.992 -9.266 1 94.44 167 ILE A C 1
ATOM 1319 O O . ILE A 1 167 ? -11.195 6.234 -10.359 1 94.44 167 ILE A O 1
ATOM 1323 N N . PHE A 1 168 ? -11.031 5.945 -8.109 1 95.38 168 PHE A N 1
ATOM 1324 C CA . PHE A 1 168 ? -9.594 6.199 -8.094 1 95.38 168 PHE A CA 1
ATOM 1325 C C . PHE A 1 168 ? -8.812 4.898 -7.938 1 95.38 168 PHE A C 1
ATOM 1327 O O . PHE A 1 168 ? -8.875 4.254 -6.887 1 95.38 168 PHE A O 1
ATOM 1334 N N . VAL A 1 169 ? -8.008 4.602 -8.953 1 95 169 VAL A N 1
ATOM 1335 C CA . VAL A 1 169 ? -7.207 3.385 -8.945 1 95 169 VAL A CA 1
ATOM 1336 C C . VAL A 1 169 ? -5.723 3.746 -8.906 1 95 169 VAL A C 1
ATOM 1338 O O . VAL A 1 169 ? -5.234 4.477 -9.773 1 95 169 VAL A O 1
ATOM 1341 N N . GLU A 1 170 ? -5.043 3.229 -7.918 1 96.25 170 GLU A N 1
ATOM 1342 C CA . GLU A 1 170 ? -3.645 3.607 -7.738 1 96.25 170 GLU A CA 1
ATOM 1343 C C . GLU A 1 170 ? -2.785 3.119 -8.906 1 96.25 170 GLU A C 1
ATOM 1345 O O . GLU A 1 170 ? -3.029 2.041 -9.453 1 96.25 170 GLU A O 1
ATOM 1350 N N . ASP A 1 171 ? -1.839 3.885 -9.281 1 95.56 171 ASP A N 1
ATOM 1351 C CA . ASP A 1 171 ? -0.811 3.482 -10.242 1 95.56 171 ASP A CA 1
ATOM 1352 C C . ASP A 1 171 ? 0.172 2.5 -9.609 1 95.56 171 ASP A C 1
ATOM 1354 O O . ASP A 1 171 ? 0.381 2.518 -8.391 1 95.56 171 ASP A O 1
ATOM 1358 N N . HIS A 1 172 ? 0.808 1.729 -10.391 1 96 172 HIS A N 1
ATOM 1359 C CA . HIS A 1 172 ? 1.755 0.761 -9.852 1 96 172 HIS A CA 1
ATOM 1360 C C . HIS A 1 172 ? 2.906 1.457 -9.133 1 96 172 HIS A C 1
ATOM 1362 O O . HIS A 1 172 ? 3.604 0.839 -8.328 1 96 172 HIS A O 1
ATOM 1368 N N . SER A 1 173 ? 3.158 2.693 -9.43 1 97.25 173 SER A N 1
ATOM 1369 C CA . SER A 1 173 ? 4.219 3.453 -8.781 1 97.25 173 SER A CA 1
ATOM 1370 C C . SER A 1 173 ? 3.934 3.639 -7.293 1 97.25 173 SER A C 1
ATOM 1372 O O . SER A 1 173 ? 4.824 4.008 -6.527 1 97.25 173 SER A O 1
ATOM 1374 N N . ILE A 1 174 ? 2.688 3.344 -6.836 1 97.62 174 ILE A N 1
ATOM 1375 C CA . ILE A 1 174 ? 2.283 3.52 -5.445 1 97.62 174 ILE A CA 1
ATOM 1376 C C . ILE A 1 174 ? 3.186 2.689 -4.535 1 97.62 174 ILE A C 1
ATOM 1378 O O . ILE A 1 174 ? 3.414 3.051 -3.379 1 97.62 174 ILE A O 1
ATOM 1382 N N . LEU A 1 175 ? 3.73 1.675 -5.074 1 97.69 175 LEU A N 1
ATOM 1383 C CA . LEU A 1 175 ? 4.5 0.7 -4.309 1 97.69 175 LEU A CA 1
ATOM 1384 C C . LEU A 1 175 ? 5.902 1.227 -4.012 1 97.69 175 LEU A C 1
ATOM 1386 O O . LEU A 1 175 ? 6.621 0.656 -3.188 1 97.69 175 LEU A O 1
ATOM 1390 N N . HIS A 1 176 ? 6.266 2.334 -4.707 1 98.31 176 HIS A N 1
ATOM 1391 C CA . HIS A 1 176 ? 7.598 2.867 -4.434 1 98.31 176 HIS A CA 1
ATOM 1392 C C . HIS A 1 176 ? 7.578 4.391 -4.387 1 98.31 176 HIS A C 1
ATOM 1394 O O . HIS A 1 176 ? 8.625 5.023 -4.254 1 98.31 176 HIS A O 1
ATOM 1400 N N . SER A 1 177 ? 6.438 4.973 -4.551 1 98.5 177 SER A N 1
ATOM 1401 C CA . SER A 1 177 ? 6.32 6.422 -4.457 1 98.5 177 SER A CA 1
ATOM 1402 C C . SER A 1 177 ? 5.754 6.844 -3.104 1 98.5 177 SER A C 1
ATOM 1404 O O . SER A 1 177 ? 5.883 8.008 -2.705 1 98.5 177 SER A O 1
ATOM 1406 N N . VAL A 1 178 ? 5.059 5.945 -2.418 1 98.38 178 VAL A N 1
ATOM 1407 C CA . VAL A 1 178 ? 4.605 6.125 -1.043 1 98.38 178 VAL A CA 1
ATOM 1408 C C . VAL A 1 178 ? 5.434 5.246 -0.108 1 98.38 178 VAL A C 1
ATOM 1410 O O . VAL A 1 178 ? 5.793 4.121 -0.459 1 98.38 178 VAL A O 1
ATOM 1413 N N . GLY A 1 179 ? 5.746 5.754 0.985 1 98.19 179 GLY A N 1
ATOM 1414 C CA . GLY A 1 179 ? 6.57 4.996 1.914 1 98.19 179 GLY A CA 1
ATOM 1415 C C . GLY A 1 179 ? 6.406 5.441 3.355 1 98.19 179 GLY A C 1
ATOM 1416 O O . GLY A 1 179 ? 5.473 6.176 3.682 1 98.19 179 GLY A O 1
ATOM 1417 N N . LYS A 1 180 ? 7.34 4.91 4.176 1 98.25 180 LYS A N 1
ATOM 1418 C CA . LYS A 1 180 ? 7.285 5.133 5.617 1 98.25 180 LYS A CA 1
ATOM 1419 C C . LYS A 1 180 ? 8.258 6.23 6.043 1 98.25 180 LYS A C 1
ATOM 1421 O O . LYS A 1 180 ? 9.391 6.281 5.562 1 98.25 180 LYS A O 1
ATOM 1426 N N . VAL A 1 181 ? 7.77 7.02 6.91 1 98.31 181 VAL A N 1
ATOM 1427 C CA . VAL A 1 181 ? 8.625 7.977 7.609 1 98.31 181 VAL A CA 1
ATOM 1428 C C . VAL A 1 181 ? 8.43 7.836 9.117 1 98.31 181 VAL A C 1
ATOM 1430 O O . VAL A 1 181 ? 7.309 7.652 9.594 1 98.31 181 VAL A O 1
ATOM 1433 N N . TRP A 1 182 ? 9.5 7.836 9.805 1 97.88 182 TRP A N 1
ATOM 1434 C CA . TRP A 1 182 ? 9.438 7.996 11.258 1 97.88 182 TRP A CA 1
ATOM 1435 C C . TRP A 1 182 ? 9.492 9.469 11.641 1 97.88 182 TRP A C 1
ATOM 1437 O O . TRP A 1 182 ? 10.312 10.227 11.125 1 97.88 182 TRP A O 1
ATOM 1447 N N . TYR A 1 183 ? 8.633 9.836 12.484 1 97.31 183 TYR A N 1
ATOM 1448 C CA . TYR A 1 183 ? 8.656 11.195 13.016 1 97.31 183 TYR A CA 1
ATOM 1449 C C . TYR A 1 183 ? 8.594 11.188 14.539 1 97.31 183 TYR A C 1
ATOM 1451 O O . TYR A 1 183 ? 8.055 10.258 15.141 1 97.31 183 TYR A O 1
ATOM 1459 N N . LEU A 1 184 ? 9.133 12.195 15.125 1 95.81 184 LEU A N 1
ATOM 1460 C CA . LEU A 1 184 ? 9.125 12.32 16.578 1 95.81 184 LEU A CA 1
ATOM 1461 C C . LEU A 1 184 ? 7.914 13.117 17.047 1 95.81 184 LEU A C 1
ATOM 1463 O O . LEU A 1 184 ? 7.711 14.258 16.625 1 95.81 184 LEU A O 1
ATOM 1467 N N . TYR A 1 185 ? 7.125 12.492 17.906 1 94.62 185 TYR A N 1
ATOM 1468 C CA . TYR A 1 185 ? 5.91 13.094 18.438 1 94.62 185 TYR A CA 1
ATOM 1469 C C . TYR A 1 185 ? 5.777 12.82 19.938 1 94.62 185 TYR A C 1
ATOM 1471 O O . TYR A 1 185 ? 5.598 11.672 20.344 1 94.62 185 TYR A O 1
ATOM 1479 N N . ARG A 1 186 ? 5.918 13.953 20.656 1 91.88 186 ARG A N 1
ATOM 1480 C CA . ARG A 1 186 ? 5.84 13.883 22.125 1 91.88 186 ARG A CA 1
ATOM 1481 C C . ARG A 1 186 ? 6.84 12.875 22.672 1 91.88 186 ARG A C 1
ATOM 1483 O O . ARG A 1 186 ? 6.473 12 23.469 1 91.88 186 ARG A O 1
ATOM 1490 N N . GLY A 1 187 ? 7.977 12.945 22.141 1 90.12 187 GLY A N 1
ATOM 1491 C CA . GLY A 1 187 ? 9.117 12.203 22.672 1 90.12 187 GLY A CA 1
ATOM 1492 C C . GLY A 1 187 ? 9.203 10.789 22.125 1 90.12 187 GLY A C 1
ATOM 1493 O O . GLY A 1 187 ? 10.109 10.039 22.484 1 90.12 187 GLY A O 1
ATOM 1494 N N . LYS A 1 188 ? 8.305 10.414 21.25 1 93.31 188 LYS A N 1
ATOM 1495 C CA . LYS A 1 188 ? 8.312 9.047 20.734 1 93.31 188 LYS A CA 1
ATOM 1496 C C . LYS A 1 188 ? 8.32 9.039 19.203 1 93.31 188 LYS A C 1
ATOM 1498 O O . LYS A 1 188 ? 7.629 9.836 18.562 1 93.31 188 LYS A O 1
ATOM 1503 N N . TRP A 1 189 ? 9.156 8.102 18.719 1 96.31 189 TRP A N 1
ATOM 1504 C CA . TRP A 1 189 ? 9.133 7.891 17.266 1 96.31 189 TRP A CA 1
ATOM 1505 C C . TRP A 1 189 ? 7.867 7.148 16.844 1 96.31 189 TRP A C 1
ATOM 1507 O O . TRP A 1 189 ? 7.516 6.125 17.438 1 96.31 189 TRP A O 1
ATOM 1517 N N . ARG A 1 190 ? 7.23 7.656 15.883 1 95.88 190 ARG A N 1
ATOM 1518 C CA . ARG A 1 190 ? 6.023 7.039 15.344 1 95.88 190 ARG A CA 1
ATOM 1519 C C . ARG A 1 190 ? 6.105 6.91 13.828 1 95.88 190 ARG A C 1
ATOM 1521 O O . ARG A 1 190 ? 6.668 7.773 13.156 1 95.88 190 ARG A O 1
ATOM 1528 N N . PRO A 1 191 ? 5.578 5.828 13.328 1 96.44 191 PRO A N 1
ATOM 1529 C CA . PRO A 1 191 ? 5.547 5.68 11.867 1 96.44 191 PRO A CA 1
ATOM 1530 C C . PRO A 1 191 ? 4.402 6.453 11.219 1 96.44 191 PRO A C 1
ATOM 1532 O O . PRO A 1 191 ? 3.332 6.598 11.82 1 96.44 191 PRO A O 1
ATOM 1535 N N . GLY A 1 192 ? 4.648 6.949 10.07 1 96.31 192 GLY A N 1
ATOM 1536 C CA . GLY A 1 192 ? 3.629 7.586 9.25 1 96.31 192 GLY A CA 1
ATOM 1537 C C . GLY A 1 192 ? 3.801 7.309 7.77 1 96.31 192 GLY A C 1
ATOM 1538 O O . GLY A 1 192 ? 4.836 6.801 7.34 1 96.31 192 GLY A O 1
ATOM 1539 N N . LEU A 1 193 ? 2.781 7.59 7.074 1 97.19 193 LEU A N 1
ATOM 1540 C CA . LEU A 1 193 ? 2.783 7.477 5.621 1 97.19 193 LEU A CA 1
ATOM 1541 C C . LEU A 1 193 ? 3.15 8.805 4.973 1 97.19 193 LEU A C 1
ATOM 1543 O O . LEU A 1 193 ? 2.719 9.867 5.43 1 97.19 193 LEU A O 1
ATOM 1547 N N . THR A 1 194 ? 4.016 8.781 3.955 1 98.31 194 THR A N 1
ATOM 1548 C CA . THR A 1 194 ? 4.359 9.969 3.182 1 98.31 194 THR A CA 1
ATOM 1549 C C . THR A 1 194 ? 4.738 9.594 1.751 1 98.31 194 THR A C 1
ATOM 1551 O O . THR A 1 194 ? 4.652 8.422 1.367 1 98.31 194 THR A O 1
ATOM 1554 N N . GLY A 1 195 ? 4.98 10.641 0.938 1 98.38 195 GLY A N 1
ATOM 1555 C CA . GLY A 1 195 ? 5.32 10.406 -0.457 1 98.38 195 GLY A CA 1
ATOM 1556 C C . GLY A 1 195 ? 4.305 10.984 -1.423 1 98.38 195 GLY A C 1
ATOM 1557 O O . GLY A 1 195 ? 3.73 12.039 -1.167 1 98.38 195 GLY A O 1
ATOM 1558 N N . VAL A 1 196 ? 4.258 10.312 -2.572 1 98.62 196 VAL A N 1
ATOM 1559 C CA . VAL A 1 196 ? 3.379 10.781 -3.641 1 98.62 196 VAL A CA 1
ATOM 1560 C C . VAL A 1 196 ? 2.508 9.625 -4.133 1 98.62 196 VAL A C 1
ATOM 1562 O O . VAL A 1 196 ? 3.021 8.57 -4.52 1 98.62 196 VAL A O 1
ATOM 1565 N N . ALA A 1 197 ? 1.238 9.852 -4.102 1 98.56 197 ALA A N 1
ATOM 1566 C CA . ALA A 1 197 ? 0.3 8.852 -4.609 1 98.56 197 ALA A CA 1
ATOM 1567 C C . ALA A 1 197 ? -0.294 9.289 -5.945 1 98.56 197 ALA A C 1
ATOM 1569 O O . ALA A 1 197 ? -0.773 10.414 -6.082 1 98.56 197 ALA A O 1
ATOM 1570 N N . LEU A 1 198 ? -0.192 8.422 -6.852 1 97.75 198 LEU A N 1
ATOM 1571 C CA . LEU A 1 198 ? -0.788 8.641 -8.164 1 97.75 198 LEU A CA 1
ATOM 1572 C C . LEU A 1 198 ? -1.967 7.703 -8.391 1 97.75 198 LEU A C 1
ATOM 1574 O O . LEU A 1 198 ? -1.845 6.488 -8.203 1 97.75 198 LEU A O 1
ATOM 1578 N N . PHE A 1 199 ? -3.104 8.266 -8.805 1 96.94 199 PHE A N 1
ATOM 1579 C CA . PHE A 1 199 ? -4.305 7.488 -9.094 1 96.94 199 PHE A CA 1
ATOM 1580 C C . PHE A 1 199 ? -4.809 7.766 -10.5 1 96.94 199 PHE A C 1
ATOM 1582 O O . PHE A 1 199 ? -4.738 8.898 -10.977 1 96.94 199 PHE A O 1
ATOM 1589 N N . HIS A 1 200 ? -5.32 6.746 -11.102 1 95.38 200 HIS A N 1
ATOM 1590 C CA . HIS A 1 200 ? -6.074 6.887 -12.336 1 95.38 200 HIS A CA 1
ATOM 1591 C C . HIS A 1 200 ? -7.559 7.102 -12.055 1 95.38 200 HIS A C 1
ATOM 1593 O O . HIS A 1 200 ? -8.133 6.438 -11.195 1 95.38 200 HIS A O 1
ATOM 1599 N N . VAL A 1 201 ? -8.094 8.023 -12.734 1 94.94 201 VAL A N 1
ATOM 1600 C CA . VAL A 1 201 ? -9.531 8.242 -12.672 1 94.94 201 VAL A CA 1
ATOM 1601 C C . VAL A 1 201 ? -10.234 7.375 -13.719 1 94.94 201 VAL A C 1
ATOM 1603 O O . VAL A 1 201 ? -10.07 7.59 -14.922 1 94.94 201 VAL A O 1
ATOM 1606 N N . VAL A 1 202 ? -11.016 6.465 -13.242 1 90.69 202 VAL A N 1
ATOM 1607 C CA . VAL A 1 202 ? -11.453 5.43 -14.172 1 90.69 202 VAL A CA 1
ATOM 1608 C C . VAL A 1 202 ? -12.875 5.73 -14.648 1 90.69 202 VAL A C 1
ATOM 1610 O O . VAL A 1 202 ? -13.383 5.066 -15.562 1 90.69 202 VAL A O 1
ATOM 1613 N N . GLU A 1 203 ? -13.531 6.633 -14.086 1 90.12 203 GLU A N 1
ATOM 1614 C CA . GLU A 1 203 ? -14.844 7.078 -14.547 1 90.12 203 GLU A CA 1
ATOM 1615 C C . GLU A 1 203 ? -15.016 8.586 -14.359 1 90.12 203 GLU A C 1
ATOM 1617 O O . GLU A 1 203 ? -14.188 9.234 -13.719 1 90.12 203 GLU A O 1
ATOM 1622 N N . GLU A 1 204 ? -16.047 9.078 -14.969 1 91.25 204 GLU A N 1
ATOM 1623 C CA . GLU A 1 204 ? -16.328 10.508 -14.82 1 91.25 204 GLU A CA 1
ATOM 1624 C C . GLU A 1 204 ? -16.531 10.883 -13.359 1 91.25 204 GLU A C 1
ATOM 1626 O O . GLU A 1 204 ? -17.219 10.172 -12.617 1 91.25 204 GLU A O 1
ATOM 1631 N N . LEU A 1 205 ? -15.977 12 -13 1 94.69 205 LEU A N 1
ATOM 1632 C CA . LEU A 1 205 ? -16.016 12.414 -11.602 1 94.69 205 LEU A CA 1
ATOM 1633 C C . LEU A 1 205 ? -17.328 13.117 -11.273 1 94.69 205 LEU A C 1
ATOM 1635 O O . LEU A 1 205 ? -17.594 14.219 -11.766 1 94.69 205 LEU A O 1
ATOM 1639 N N . PRO A 1 206 ? -18.062 12.484 -10.461 1 94.25 206 PRO A N 1
ATOM 1640 C CA . PRO A 1 206 ? -19.266 13.203 -10 1 94.25 206 PRO A CA 1
ATOM 1641 C C . PRO A 1 206 ? -18.922 14.453 -9.188 1 94.25 206 PRO A C 1
ATOM 1643 O O . PRO A 1 206 ? -17.828 14.547 -8.625 1 94.25 206 PRO A O 1
ATOM 1646 N N . GLY A 1 207 ? -19.922 15.328 -9.07 1 95.06 207 GLY A N 1
ATOM 1647 C CA . GLY A 1 207 ? -19.734 16.578 -8.367 1 95.06 207 GLY A CA 1
ATOM 1648 C C . GLY A 1 207 ? -19.328 16.391 -6.914 1 95.06 207 GLY A C 1
ATOM 1649 O O . GLY A 1 207 ? -18.453 17.109 -6.406 1 95.06 207 GLY A O 1
ATOM 1650 N N . TRP A 1 208 ? -19.953 15.43 -6.293 1 96 208 TRP A N 1
ATOM 1651 C CA . TRP A 1 208 ? -19.672 15.234 -4.875 1 96 208 TRP A CA 1
ATOM 1652 C C . TRP A 1 208 ? -18.234 14.766 -4.664 1 96 208 TRP A C 1
ATOM 1654 O O . TRP A 1 208 ? -17.625 15.047 -3.627 1 96 208 TRP A O 1
ATOM 1664 N N . VAL A 1 209 ? -17.625 14.023 -5.609 1 97.19 209 VAL A N 1
ATOM 1665 C CA . VAL A 1 209 ? -16.234 13.586 -5.516 1 97.19 209 VAL A CA 1
ATOM 1666 C C . VAL A 1 209 ? -15.297 14.781 -5.652 1 97.19 209 VAL A C 1
ATOM 1668 O O . VAL A 1 209 ? -14.32 14.898 -4.914 1 97.19 209 VAL A O 1
ATOM 1671 N N . LEU A 1 210 ? -15.625 15.656 -6.625 1 96.5 210 LEU A N 1
ATOM 1672 C CA . LEU A 1 210 ? -14.836 16.875 -6.789 1 96.5 210 LEU A CA 1
ATOM 1673 C C . LEU A 1 210 ? -14.852 17.703 -5.512 1 96.5 210 LEU A C 1
ATOM 1675 O O . LEU A 1 210 ? -13.828 18.281 -5.125 1 96.5 210 LEU A O 1
ATOM 1679 N N . GLU A 1 211 ? -15.992 17.719 -4.918 1 96.31 211 GLU A N 1
ATOM 1680 C CA . GLU A 1 211 ? -16.109 18.453 -3.656 1 96.31 211 GLU A CA 1
ATOM 1681 C C . GLU A 1 211 ? -15.219 17.828 -2.58 1 96.31 211 GLU A C 1
ATOM 1683 O O . GLU A 1 211 ? -14.578 18.547 -1.809 1 96.31 211 GLU A O 1
ATOM 1688 N N . ILE A 1 212 ? -15.148 16.531 -2.51 1 97.38 212 ILE A N 1
ATOM 1689 C CA . ILE A 1 212 ? -14.305 15.828 -1.552 1 97.38 212 ILE A CA 1
ATOM 1690 C C . ILE A 1 212 ? -12.836 16.156 -1.814 1 97.38 212 ILE A C 1
ATOM 1692 O O . ILE A 1 212 ? -12.07 16.406 -0.878 1 97.38 212 ILE A O 1
ATOM 1696 N N . LEU A 1 213 ? -12.445 16.172 -3.08 1 97.88 213 LEU A N 1
ATOM 1697 C CA . LEU A 1 213 ? -11.078 16.516 -3.438 1 97.88 213 LEU A CA 1
ATOM 1698 C C . LEU A 1 213 ? -10.742 17.938 -3.021 1 97.88 213 LEU A C 1
ATOM 1700 O O . LEU A 1 213 ? -9.656 18.203 -2.51 1 97.88 213 LEU A O 1
ATOM 1704 N N . ARG A 1 214 ? -11.656 18.812 -3.248 1 96.75 214 ARG A N 1
ATOM 1705 C CA . ARG A 1 214 ? -11.453 20.203 -2.844 1 96.75 214 ARG A CA 1
ATOM 1706 C C . ARG A 1 214 ? -11.297 20.312 -1.332 1 96.75 214 ARG A C 1
ATOM 1708 O O . ARG A 1 214 ? -10.438 21.047 -0.844 1 96.75 214 ARG A O 1
ATOM 1715 N N . LYS A 1 215 ? -12.141 19.656 -0.62 1 97.12 215 LYS A N 1
ATOM 1716 C CA . LYS A 1 215 ? -12.008 19.641 0.834 1 97.12 215 LYS A CA 1
ATOM 1717 C C . LYS A 1 215 ? -10.648 19.094 1.257 1 97.12 215 LYS A C 1
ATOM 1719 O O . LYS A 1 215 ? -10.008 19.625 2.164 1 97.12 215 LYS A O 1
ATOM 1724 N N . GLY A 1 216 ? -10.234 17.984 0.595 1 97.62 216 GLY A N 1
ATOM 1725 C CA . GLY A 1 216 ? -8.914 17.453 0.872 1 97.62 216 GLY A CA 1
ATOM 1726 C C . GLY A 1 216 ? -7.793 18.438 0.633 1 97.62 216 GLY A C 1
ATOM 1727 O O . GLY A 1 216 ? -6.859 18.547 1.433 1 97.62 216 GLY A O 1
ATOM 1728 N N . ALA A 1 217 ? -7.91 19.188 -0.425 1 97.12 217 ALA A N 1
ATOM 1729 C CA . ALA A 1 217 ? -6.902 20.188 -0.762 1 97.12 217 ALA A CA 1
ATOM 1730 C C . ALA A 1 217 ? -6.887 21.312 0.263 1 97.12 217 ALA A C 1
ATOM 1732 O O . ALA A 1 217 ? -5.828 21.875 0.565 1 97.12 217 ALA A O 1
ATOM 1733 N N . LEU A 1 218 ? -8.016 21.594 0.803 1 97.12 218 LEU A N 1
ATOM 1734 C CA . LEU A 1 218 ? -8.164 22.719 1.72 1 97.12 218 LEU A CA 1
ATOM 1735 C C . LEU A 1 218 ? -7.832 22.312 3.148 1 97.12 218 LEU A C 1
ATOM 1737 O O . LEU A 1 218 ? -7.211 23.062 3.895 1 97.12 218 LEU A O 1
ATOM 1741 N N . LEU A 1 219 ? -8.273 21.094 3.514 1 97.56 219 LEU A N 1
ATOM 1742 C CA . LEU A 1 219 ? -8.266 20.719 4.922 1 97.56 219 LEU A CA 1
ATOM 1743 C C . LEU A 1 219 ? -7.277 19.594 5.18 1 97.56 219 LEU A C 1
ATOM 1745 O O . LEU A 1 219 ? -7.039 19.219 6.332 1 97.56 219 LEU A O 1
ATOM 1749 N N . GLY A 1 220 ? -6.684 19.047 4.164 1 97.62 220 GLY A N 1
ATOM 1750 C CA . GLY A 1 220 ? -5.816 17.891 4.312 1 97.62 220 GLY A CA 1
ATOM 1751 C C . GLY A 1 220 ? -6.566 16.578 4.273 1 97.62 220 GLY A C 1
ATOM 1752 O O . GLY A 1 220 ? -7.785 16.547 4.09 1 97.62 220 GLY A O 1
ATOM 1753 N N . VAL A 1 221 ? -5.816 15.492 4.41 1 97.69 221 VAL A N 1
ATOM 1754 C CA . VAL A 1 221 ? -6.41 14.164 4.375 1 97.69 221 VAL A CA 1
ATOM 1755 C C . VAL A 1 221 ? -6.121 13.438 5.688 1 97.69 221 VAL A C 1
ATOM 1757 O O . VAL A 1 221 ? -5.234 13.836 6.445 1 97.69 221 VAL A O 1
ATOM 1760 N N . GLY A 1 222 ? -6.934 12.367 5.938 1 95.94 222 GLY A N 1
ATOM 1761 C CA . GLY A 1 222 ? -6.73 11.578 7.145 1 95.94 222 GLY A CA 1
ATOM 1762 C C . GLY A 1 222 ? -7.156 12.305 8.406 1 95.94 222 GLY A C 1
ATOM 1763 O O . GLY A 1 222 ? -8.133 13.062 8.398 1 95.94 222 GLY A O 1
ATOM 1764 N N . PHE A 1 223 ? -6.402 12.008 9.492 1 94.5 223 PHE A N 1
ATOM 1765 C CA . PHE A 1 223 ? -6.836 12.484 10.805 1 94.5 223 PHE A CA 1
ATOM 1766 C C . PHE A 1 223 ? -5.785 13.398 11.422 1 94.5 223 PHE A C 1
ATOM 1768 O O . PHE A 1 223 ? -4.652 13.477 10.938 1 94.5 223 PHE A O 1
ATOM 1775 N N . ARG A 1 224 ? -6.195 14.148 12.523 1 95.69 224 ARG A N 1
ATOM 1776 C CA . ARG A 1 224 ? -5.355 15.047 13.305 1 95.69 224 ARG A CA 1
ATOM 1777 C C . ARG A 1 224 ? -4.805 16.172 12.438 1 95.69 224 ARG A C 1
ATOM 1779 O O . ARG A 1 224 ? -3.617 16.5 12.508 1 95.69 224 ARG A O 1
ATOM 1786 N N . ARG A 1 225 ? -5.656 16.656 11.633 1 95.75 225 ARG A N 1
ATOM 1787 C CA . ARG A 1 225 ? -5.305 17.688 10.664 1 95.75 225 ARG A CA 1
ATOM 1788 C C . ARG A 1 225 ? -5.008 19 11.359 1 95.75 225 ARG A C 1
ATOM 1790 O O . ARG A 1 225 ? -4.223 19.812 10.859 1 95.75 225 ARG A O 1
ATOM 1797 N N . ARG A 1 226 ? -5.496 19.141 12.57 1 96.88 226 ARG A N 1
ATOM 1798 C CA . ARG A 1 226 ? -5.234 20.359 13.336 1 96.88 226 ARG A CA 1
ATOM 1799 C C . ARG A 1 226 ? -3.895 20.266 14.062 1 96.88 226 ARG A C 1
ATOM 1801 O O . ARG A 1 226 ? -3.445 21.25 14.664 1 96.88 226 ARG A O 1
ATOM 1808 N N . GLU A 1 227 ? -3.307 19.125 13.938 1 96.38 227 GLU A N 1
ATOM 1809 C CA . GLU A 1 227 ? -2.025 18.922 14.602 1 96.38 227 GLU A CA 1
ATOM 1810 C C . GLU A 1 227 ? -0.882 18.859 13.586 1 96.38 227 GLU A C 1
ATOM 1812 O O . GLU A 1 227 ? 0.216 18.406 13.914 1 96.38 227 GLU A O 1
ATOM 1817 N N . GLY A 1 228 ? -1.19 19.266 12.398 1 97.88 228 GLY A N 1
ATOM 1818 C CA . GLY A 1 228 ? -0.147 19.391 11.398 1 97.88 228 GLY A CA 1
ATOM 1819 C C . GLY A 1 228 ? -0.041 18.172 10.5 1 97.88 228 GLY A C 1
ATOM 1820 O O . GLY A 1 228 ? 0.857 18.078 9.656 1 97.88 228 GLY A O 1
ATOM 1821 N N . PHE A 1 229 ? -0.941 17.203 10.688 1 98.06 229 PHE A N 1
ATOM 1822 C CA . PHE A 1 229 ? -0.888 15.992 9.883 1 98.06 229 PHE A CA 1
ATOM 1823 C C . PHE A 1 229 ? -1.8 16.109 8.664 1 98.06 229 PHE A C 1
ATOM 1825 O O . PHE A 1 229 ? -2.773 16.875 8.688 1 98.06 229 PHE A O 1
ATOM 1832 N N . GLY A 1 230 ? -1.433 15.43 7.57 1 98.19 230 GLY A N 1
ATOM 1833 C CA . GLY A 1 230 ? -2.355 15.211 6.465 1 98.19 230 GLY A CA 1
ATOM 1834 C C . GLY A 1 230 ? -2.352 16.344 5.449 1 98.19 230 GLY A C 1
ATOM 1835 O O . GLY A 1 230 ? -3.197 16.375 4.555 1 98.19 230 GLY A O 1
ATOM 1836 N N . ASN A 1 231 ? -1.405 17.297 5.641 1 98.25 231 ASN A N 1
ATOM 1837 C CA . ASN A 1 231 ? -1.308 18.344 4.625 1 98.25 231 ASN A CA 1
ATOM 1838 C C . ASN A 1 231 ? -0.87 17.766 3.279 1 98.25 231 ASN A C 1
ATOM 1840 O O . ASN A 1 231 ? 0.083 17 3.211 1 98.25 231 ASN A O 1
ATOM 1844 N N . VAL A 1 232 ? -1.623 18.203 2.236 1 98.12 232 VAL A N 1
ATOM 1845 C CA . VAL A 1 232 ? -1.325 17.609 0.938 1 98.12 232 VAL A CA 1
ATOM 1846 C C . VAL A 1 232 ? -1.436 18.656 -0.156 1 98.12 232 VAL A C 1
ATOM 1848 O O . VAL A 1 232 ? -2.086 19.688 0.033 1 98.12 232 VAL A O 1
ATOM 1851 N N . THR A 1 233 ? -0.726 18.484 -1.201 1 96.94 233 THR A N 1
ATOM 1852 C CA . THR A 1 233 ? -0.992 19.094 -2.498 1 96.94 233 THR A CA 1
ATOM 1853 C C . THR A 1 233 ? -1.688 18.109 -3.43 1 96.94 233 THR A C 1
ATOM 1855 O O . THR A 1 233 ? -1.209 16.984 -3.631 1 96.94 233 THR A O 1
ATOM 1858 N N . LEU A 1 234 ? -2.812 18.484 -3.873 1 97.06 234 LEU A N 1
ATOM 1859 C CA . LEU A 1 234 ? -3.658 17.641 -4.711 1 97.06 234 LEU A CA 1
ATOM 1860 C C . LEU A 1 234 ? -3.904 18.281 -6.066 1 97.06 234 LEU A C 1
ATOM 1862 O O . LEU A 1 234 ? -4.199 19.484 -6.141 1 97.06 234 LEU A O 1
ATOM 1866 N N . GLU A 1 235 ? -3.816 17.469 -7.121 1 96.88 235 GLU A N 1
ATOM 1867 C CA . GLU A 1 235 ? -4.051 18 -8.461 1 96.88 235 GLU A CA 1
ATOM 1868 C C . GLU A 1 235 ? -4.586 16.922 -9.398 1 96.88 235 GLU A C 1
ATOM 1870 O O . GLU A 1 235 ? -4.102 15.789 -9.391 1 96.88 235 GLU A O 1
ATOM 1875 N N . LEU A 1 236 ? -5.605 17.281 -10.086 1 97.94 236 LEU A N 1
ATOM 1876 C CA . LEU A 1 236 ? -6.035 16.5 -11.242 1 97.94 236 LEU A CA 1
ATOM 1877 C C . LEU A 1 236 ? -5.328 16.969 -12.508 1 97.94 236 LEU A C 1
ATOM 1879 O O . LEU A 1 236 ? -5.16 18.172 -12.719 1 97.94 236 LEU A O 1
ATOM 1883 N N . PHE A 1 237 ? -4.891 15.891 -13.273 1 95.88 237 PHE A N 1
ATOM 1884 C CA . PHE A 1 237 ? -4.18 16.266 -14.492 1 95.88 237 PHE A CA 1
ATOM 1885 C C . PHE A 1 237 ? -4.301 15.188 -15.555 1 95.88 237 PHE A C 1
ATOM 1887 O O . PHE A 1 237 ? -4.781 14.086 -15.273 1 95.88 237 PHE A O 1
ATOM 1894 N N . ASP A 1 238 ? -3.896 15.531 -16.828 1 93.88 238 ASP A N 1
ATOM 1895 C CA . ASP A 1 238 ? -3.875 14.562 -17.922 1 93.88 238 ASP A CA 1
ATOM 1896 C C . ASP A 1 238 ? -2.441 14.195 -18.297 1 93.88 238 ASP A C 1
ATOM 1898 O O . ASP A 1 238 ? -1.539 15.031 -18.219 1 93.88 238 ASP A O 1
ATOM 1902 N N . MET B 1 1 ? -9.766 -31.562 -2.525 1 91 1 MET B N 1
ATOM 1903 C CA . MET B 1 1 ? -8.703 -30.703 -3.041 1 91 1 MET B CA 1
ATOM 1904 C C . MET B 1 1 ? -7.359 -31.062 -2.414 1 91 1 MET B C 1
ATOM 1906 O O . MET B 1 1 ? -7.277 -31.312 -1.209 1 91 1 MET B O 1
ATOM 1910 N N . PHE B 1 2 ? -6.32 -31.234 -3.289 1 92.94 2 PHE B N 1
ATOM 1911 C CA . PHE B 1 2 ? -4.98 -31.594 -2.84 1 92.94 2 PHE B CA 1
ATOM 1912 C C . PHE B 1 2 ? -3.963 -30.547 -3.268 1 92.94 2 PHE B C 1
ATOM 1914 O O . PHE B 1 2 ? -3.945 -30.125 -4.426 1 92.94 2 PHE B O 1
ATOM 1921 N N . LYS B 1 3 ? -3.236 -30.156 -2.316 1 96.44 3 LYS B N 1
ATOM 1922 C CA . LYS B 1 3 ? -2.053 -29.375 -2.664 1 96.44 3 LYS B CA 1
ATOM 1923 C C . LYS B 1 3 ? -0.824 -30.266 -2.795 1 96.44 3 LYS B C 1
ATOM 1925 O O . LYS B 1 3 ? -0.514 -31.047 -1.889 1 96.44 3 LYS B O 1
ATOM 1930 N N . LEU B 1 4 ? -0.208 -30.109 -3.9 1 96.19 4 LEU B N 1
ATOM 1931 C CA . LEU B 1 4 ? 0.907 -30.984 -4.223 1 96.19 4 LEU B CA 1
ATOM 1932 C C . LEU B 1 4 ? 2.172 -30.188 -4.508 1 96.19 4 LEU B C 1
ATOM 1934 O O . LEU B 1 4 ? 2.102 -29.078 -5.031 1 96.19 4 LEU B O 1
ATOM 1938 N N . ARG B 1 5 ? 3.254 -30.781 -4.18 1 96.69 5 ARG B N 1
ATOM 1939 C CA . ARG B 1 5 ? 4.566 -30.344 -4.648 1 96.69 5 ARG B CA 1
ATOM 1940 C C . ARG B 1 5 ? 5.117 -31.297 -5.691 1 96.69 5 ARG B C 1
ATOM 1942 O O . ARG B 1 5 ? 5.211 -32.5 -5.445 1 96.69 5 ARG B O 1
ATOM 1949 N N . VAL B 1 6 ? 5.434 -30.781 -6.785 1 96.19 6 VAL B N 1
ATOM 1950 C CA . VAL B 1 6 ? 5.961 -31.578 -7.891 1 96.19 6 VAL B CA 1
ATOM 1951 C C . VAL B 1 6 ? 7.449 -31.297 -8.062 1 96.19 6 VAL B C 1
ATOM 1953 O O . VAL B 1 6 ? 7.844 -30.172 -8.383 1 96.19 6 VAL B O 1
ATOM 1956 N N . TYR B 1 7 ? 8.227 -32.312 -7.91 1 96.44 7 TYR B N 1
ATOM 1957 C CA . TYR B 1 7 ? 9.672 -32.219 -8.102 1 96.44 7 TYR B CA 1
ATOM 1958 C C . TYR B 1 7 ? 10.055 -32.562 -9.531 1 96.44 7 TYR B C 1
ATOM 1960 O O . TYR B 1 7 ? 9.516 -33.5 -10.117 1 96.44 7 TYR B O 1
ATOM 1968 N N . LEU B 1 8 ? 10.984 -31.781 -10.016 1 96.12 8 LEU B N 1
ATOM 1969 C CA . LEU B 1 8 ? 11.305 -32.031 -11.422 1 96.12 8 LEU B CA 1
ATOM 1970 C C . LEU B 1 8 ? 12.781 -31.781 -11.695 1 96.12 8 LEU B C 1
ATOM 1972 O O . LEU B 1 8 ? 13.469 -31.141 -10.906 1 96.12 8 LEU B O 1
ATOM 1976 N N . GLU B 1 9 ? 13.266 -32.344 -12.789 1 96 9 GLU B N 1
ATOM 1977 C CA . GLU B 1 9 ? 14.562 -32.125 -13.398 1 96 9 GLU B CA 1
ATOM 1978 C C . GLU B 1 9 ? 14.422 -31.516 -14.789 1 96 9 GLU B C 1
ATOM 1980 O O . GLU B 1 9 ? 13.539 -31.906 -15.555 1 96 9 GLU B O 1
ATOM 1985 N N . THR B 1 10 ? 15.141 -30.484 -14.938 1 91.25 10 THR B N 1
ATOM 1986 C CA . THR B 1 10 ? 15.102 -29.828 -16.234 1 91.25 10 THR B CA 1
ATOM 1987 C C . THR B 1 10 ? 16.406 -30.047 -17 1 91.25 10 THR B C 1
ATOM 1989 O O . THR B 1 10 ? 17.422 -30.438 -16.406 1 91.25 10 THR B O 1
ATOM 1992 N N . SER B 1 11 ? 16.344 -29.906 -18.344 1 84.12 11 SER B N 1
ATOM 1993 C CA . SER B 1 11 ? 17.531 -30 -19.172 1 84.12 11 SER B CA 1
ATOM 1994 C C . SER B 1 11 ? 18.406 -28.75 -19.047 1 84.12 11 SER B C 1
ATOM 1996 O O . SER B 1 11 ? 19.453 -28.656 -19.688 1 84.12 11 SER B O 1
ATOM 1998 N N . GLY B 1 12 ? 18 -27.938 -18.172 1 82.06 12 GLY B N 1
ATOM 1999 C CA . GLY B 1 12 ? 18.719 -26.672 -18.062 1 82.06 12 GLY B CA 1
ATOM 2000 C C . GLY B 1 12 ? 18.344 -25.688 -19.156 1 82.06 12 GLY B C 1
ATOM 2001 O O . GLY B 1 12 ? 17.312 -25.812 -19.797 1 82.06 12 GLY B O 1
ATOM 2002 N N . GLY B 1 13 ? 19.094 -24.562 -19.203 1 90.06 13 GLY B N 1
ATOM 2003 C CA . GLY B 1 13 ? 18.844 -23.531 -20.188 1 90.06 13 GLY B CA 1
ATOM 2004 C C . GLY B 1 13 ? 18.391 -22.219 -19.578 1 90.06 13 GLY B C 1
ATOM 2005 O O . GLY B 1 13 ? 18.625 -21.969 -18.391 1 90.06 13 GLY B O 1
ATOM 2006 N N . GLU B 1 14 ? 17.891 -21.438 -20.547 1 94.31 14 GLU B N 1
ATOM 2007 C CA . GLU B 1 14 ? 17.469 -20.109 -20.094 1 94.31 14 GLU B CA 1
ATOM 2008 C C . GLU B 1 14 ? 15.953 -19.953 -20.188 1 94.31 14 GLU B C 1
ATOM 2010 O O . GLU B 1 14 ? 15.32 -20.469 -21.109 1 94.31 14 GLU B O 1
ATOM 2015 N N . LEU B 1 15 ? 15.43 -19.375 -19.219 1 94.81 15 LEU B N 1
ATOM 2016 C CA . LEU B 1 15 ? 14.016 -19 -19.203 1 94.81 15 LEU B CA 1
ATOM 2017 C C . LEU B 1 15 ? 13.828 -17.516 -19.469 1 94.81 15 LEU B C 1
ATOM 2019 O O . LEU B 1 15 ? 14.414 -16.688 -18.766 1 94.81 15 LEU B O 1
ATOM 2023 N N . PHE B 1 16 ? 12.938 -17.156 -20.406 1 93.5 16 PHE B N 1
ATOM 2024 C CA . PHE B 1 16 ? 12.781 -15.773 -20.828 1 93.5 16 PHE B CA 1
ATOM 2025 C C . PHE B 1 16 ? 11.43 -15.219 -20.406 1 93.5 16 PHE B C 1
ATOM 2027 O O . PHE B 1 16 ? 11.125 -14.047 -20.641 1 93.5 16 PHE B O 1
ATOM 2034 N N . GLU B 1 17 ? 10.625 -16.062 -19.797 1 94.94 17 GLU B N 1
ATOM 2035 C CA . GLU B 1 17 ? 9.273 -15.68 -19.391 1 94.94 17 GLU B CA 1
ATOM 2036 C C . GLU B 1 17 ? 9.031 -16 -17.922 1 94.94 17 GLU B C 1
ATOM 2038 O O . GLU B 1 17 ? 9.766 -16.781 -17.328 1 94.94 17 GLU B O 1
ATOM 2043 N N . TYR B 1 18 ? 8 -15.406 -17.453 1 97 18 TYR B N 1
ATOM 2044 C CA . TYR B 1 18 ? 7.547 -15.766 -16.125 1 97 18 TYR B CA 1
ATOM 2045 C C . TYR B 1 18 ? 7.355 -17.266 -15.992 1 97 18 TYR B C 1
ATOM 2047 O O . TYR B 1 18 ? 6.711 -17.891 -16.844 1 97 18 TYR B O 1
ATOM 2055 N N . SER B 1 19 ? 7.938 -17.828 -14.938 1 97.62 19 SER B N 1
ATOM 2056 C CA . SER B 1 19 ? 8.016 -19.281 -14.828 1 97.62 19 SER B CA 1
ATOM 2057 C C . SER B 1 19 ? 6.641 -19.891 -14.57 1 97.62 19 SER B C 1
ATOM 2059 O O . SER B 1 19 ? 6.449 -21.094 -14.742 1 97.62 19 SER B O 1
ATOM 2061 N N . GLY B 1 20 ? 5.637 -19.031 -14.125 1 98 20 GLY B N 1
ATOM 2062 C CA . GLY B 1 20 ? 4.277 -19.531 -14 1 98 20 GLY B CA 1
ATOM 2063 C C . GLY B 1 20 ? 3.727 -20.094 -15.289 1 98 20 GLY B C 1
ATOM 2064 O O . GLY B 1 20 ? 2.898 -21 -15.273 1 98 20 GLY B O 1
ATOM 2065 N N . LEU B 1 21 ? 4.133 -19.547 -16.406 1 96.75 21 LEU B N 1
ATOM 2066 C CA . LEU B 1 21 ? 3.711 -20.047 -17.703 1 96.75 21 LEU B CA 1
ATOM 2067 C C . LEU B 1 21 ? 4.242 -21.469 -17.938 1 96.75 21 LEU B C 1
ATOM 2069 O O . LEU B 1 21 ? 3.53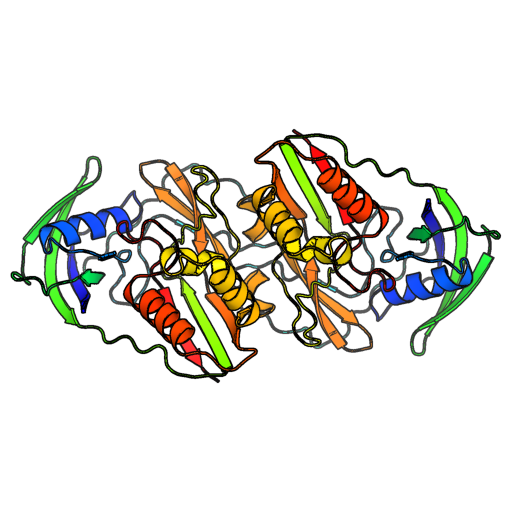5 -22.312 -18.484 1 96.75 21 LEU B O 1
ATOM 2073 N N . LEU B 1 22 ? 5.441 -21.688 -17.547 1 96.38 22 LEU B N 1
ATOM 2074 C CA . LEU B 1 22 ? 6.07 -23 -17.688 1 96.38 22 LEU B CA 1
ATOM 2075 C C . LEU B 1 22 ? 5.391 -24.031 -16.781 1 96.38 22 LEU B C 1
ATOM 2077 O O . LEU B 1 22 ? 5 -25.094 -17.25 1 96.38 22 LEU B O 1
ATOM 2081 N N . THR B 1 23 ? 5.254 -23.672 -15.539 1 97.44 23 THR B N 1
ATOM 2082 C CA . THR B 1 23 ? 4.699 -24.625 -14.586 1 97.44 23 THR B CA 1
ATOM 2083 C C . THR B 1 23 ? 3.244 -24.938 -14.922 1 97.44 23 THR B C 1
ATOM 2085 O O . THR B 1 23 ? 2.783 -26.062 -14.703 1 97.44 23 THR B O 1
ATOM 2088 N N . LYS B 1 24 ? 2.582 -23.984 -15.406 1 96.81 24 LYS B N 1
ATOM 2089 C CA . LYS B 1 24 ? 1.213 -24.219 -15.852 1 96.81 24 LYS B CA 1
ATOM 2090 C C . LYS B 1 24 ? 1.167 -25.328 -16.906 1 96.81 24 LYS B C 1
ATOM 2092 O O . LYS B 1 24 ? 0.367 -26.25 -16.812 1 96.81 24 LYS B O 1
ATOM 2097 N N . LEU B 1 25 ? 1.999 -25.172 -17.875 1 94.62 25 LEU B N 1
ATOM 2098 C CA . LEU B 1 25 ? 2.016 -26.125 -18.969 1 94.62 25 LEU B CA 1
ATOM 2099 C C . LEU B 1 25 ? 2.402 -27.516 -18.484 1 94.62 25 LEU B C 1
ATOM 2101 O O . LEU B 1 25 ? 1.825 -28.516 -18.906 1 94.62 25 LEU B O 1
ATOM 2105 N N . ILE B 1 26 ? 3.342 -27.578 -17.594 1 94.31 26 ILE B N 1
ATOM 2106 C CA . ILE B 1 26 ? 3.738 -28.859 -17.031 1 94.31 26 ILE B CA 1
ATOM 2107 C C . ILE B 1 26 ? 2.564 -29.469 -16.266 1 94.31 26 ILE B C 1
ATOM 2109 O O . ILE B 1 26 ? 2.256 -30.656 -16.422 1 94.31 26 ILE B O 1
ATOM 2113 N N . ALA B 1 27 ? 1.951 -28.625 -15.453 1 94.56 27 ALA B N 1
ATOM 2114 C CA . ALA B 1 27 ? 0.826 -29.078 -14.648 1 94.56 27 ALA B CA 1
ATOM 2115 C C . ALA B 1 27 ? -0.288 -29.641 -15.523 1 94.56 27 ALA B C 1
ATOM 2117 O O . ALA B 1 27 ? -0.892 -30.672 -15.195 1 94.56 27 ALA B O 1
ATOM 2118 N N . GLU B 1 28 ? -0.538 -29 -16.594 1 92.31 28 GLU B N 1
ATOM 2119 C CA . GLU B 1 28 ? -1.605 -29.406 -17.5 1 92.31 28 GLU B CA 1
ATOM 2120 C C . GLU B 1 28 ? -1.298 -30.766 -18.141 1 92.31 28 GLU B C 1
ATOM 2122 O O . GLU B 1 28 ? -2.207 -31.469 -18.578 1 92.31 28 GLU B O 1
ATOM 2127 N N . GLU B 1 29 ? -0.037 -31.094 -18.234 1 89.06 29 GLU B N 1
ATOM 2128 C CA . GLU B 1 29 ? 0.373 -32.375 -18.797 1 89.06 29 GLU B CA 1
ATOM 2129 C C . GLU B 1 29 ? 0.158 -33.5 -17.797 1 89.06 29 GLU B C 1
ATOM 2131 O O . GLU B 1 29 ? -0.001 -34.656 -18.188 1 89.06 29 GLU B O 1
ATOM 2136 N N . ILE B 1 30 ? 0.104 -33.125 -16.531 1 88.31 30 ILE B N 1
ATOM 2137 C CA . ILE B 1 30 ? 0.127 -34.219 -15.562 1 88.31 30 ILE B CA 1
ATOM 2138 C C . ILE B 1 30 ? -1.204 -34.281 -14.812 1 88.31 30 ILE B C 1
ATOM 2140 O O . ILE B 1 30 ? -1.486 -35.25 -14.109 1 88.31 30 ILE B O 1
ATOM 2144 N N . ALA B 1 31 ? -1.983 -33.219 -14.938 1 89.5 31 ALA B N 1
ATOM 2145 C CA . ALA B 1 31 ? -3.275 -33.188 -14.25 1 89.5 31 ALA B CA 1
ATOM 2146 C C . ALA B 1 31 ? -4.312 -32.438 -15.07 1 89.5 31 ALA B C 1
ATOM 2148 O O . ALA B 1 31 ? -3.979 -31.469 -15.773 1 89.5 31 ALA B O 1
ATOM 2149 N N . SER B 1 32 ? -5.625 -32.781 -14.984 1 87.88 32 SER B N 1
ATOM 2150 C CA . SER B 1 32 ? -6.68 -32.156 -15.758 1 87.88 32 SER B CA 1
ATOM 2151 C C . SER B 1 32 ? -7.531 -31.234 -14.875 1 87.88 32 SER B C 1
ATOM 2153 O O . SER B 1 32 ? -8.32 -30.438 -15.375 1 87.88 32 SER B O 1
ATOM 2155 N N . ASN B 1 33 ? -7.43 -31.219 -13.602 1 92.06 33 ASN B N 1
ATOM 2156 C CA . ASN B 1 33 ? -8.289 -30.5 -12.656 1 92.06 33 ASN B CA 1
ATOM 2157 C C . ASN B 1 33 ? -7.488 -29.516 -11.812 1 92.06 33 ASN B C 1
ATOM 2159 O O . ASN B 1 33 ? -7.59 -29.516 -10.578 1 92.06 33 ASN B O 1
ATOM 2163 N N . ILE B 1 34 ? -6.797 -28.703 -12.5 1 95.56 34 ILE B N 1
ATOM 2164 C CA . ILE B 1 34 ? -5.875 -27.797 -11.812 1 95.56 34 ILE B CA 1
ATOM 2165 C C . ILE B 1 34 ? -6.625 -26.562 -11.32 1 95.56 34 ILE B C 1
ATOM 2167 O O . ILE B 1 34 ? -7.34 -25.922 -12.094 1 95.56 34 ILE B O 1
ATOM 2171 N N . LEU B 1 35 ? -6.449 -26.172 -10.078 1 97.56 35 LEU B N 1
ATOM 2172 C CA . LEU B 1 35 ? -7.082 -25 -9.5 1 97.56 35 LEU B CA 1
ATOM 2173 C C . LEU B 1 35 ? -6.066 -23.891 -9.281 1 97.56 35 LEU B C 1
ATOM 2175 O O . LEU B 1 35 ? -6.418 -22.703 -9.297 1 97.56 35 LEU B O 1
ATOM 2179 N N . HIS B 1 36 ? -4.871 -24.25 -9.07 1 98.19 36 HIS B N 1
ATOM 2180 C CA . HIS B 1 36 ? -3.783 -23.312 -8.797 1 98.19 36 HIS B CA 1
ATOM 2181 C C . HIS B 1 36 ? -2.43 -23.922 -9.141 1 98.19 36 HIS B C 1
ATOM 2183 O O . HIS B 1 36 ? -2.223 -25.125 -8.945 1 98.19 36 HIS B O 1
ATOM 2189 N N . VAL B 1 37 ? -1.538 -23.094 -9.617 1 98.38 37 VAL B N 1
ATOM 2190 C CA . VAL B 1 37 ? -0.151 -23.484 -9.859 1 98.38 37 VAL B CA 1
ATOM 2191 C C . VAL B 1 37 ? 0.784 -22.375 -9.367 1 98.38 37 VAL B C 1
ATOM 2193 O O . VAL B 1 37 ? 0.48 -21.188 -9.508 1 98.38 37 VAL B O 1
ATOM 2196 N N . SER B 1 38 ? 1.908 -22.734 -8.805 1 98.62 38 SER B N 1
ATOM 2197 C CA . SER B 1 38 ? 2.914 -21.766 -8.391 1 98.62 38 SER B CA 1
ATOM 2198 C C . SER B 1 38 ? 3.932 -21.516 -9.492 1 98.62 38 SER B C 1
ATOM 2200 O O . SER B 1 38 ? 3.949 -22.234 -10.5 1 98.62 38 SER B O 1
ATOM 2202 N N . PRO B 1 39 ? 4.758 -20.469 -9.297 1 98.5 39 PRO B N 1
ATOM 2203 C CA . PRO B 1 39 ? 5.961 -20.406 -10.133 1 98.5 39 PRO B CA 1
ATOM 2204 C C . PRO B 1 39 ? 6.941 -21.547 -9.828 1 98.5 39 PRO B C 1
ATOM 2206 O O . PRO B 1 39 ? 6.699 -22.344 -8.93 1 98.5 39 PRO B O 1
ATOM 2209 N N . LEU B 1 40 ? 7.949 -21.562 -10.648 1 98.38 40 LEU B N 1
ATOM 2210 C CA . LEU B 1 40 ? 9.008 -22.531 -10.43 1 98.38 40 LEU B CA 1
ATOM 2211 C C . LEU B 1 40 ? 9.922 -22.109 -9.289 1 98.38 40 LEU B C 1
ATOM 2213 O O . LEU B 1 40 ? 10.289 -20.938 -9.195 1 98.38 40 LEU B O 1
ATOM 2217 N N . TYR B 1 41 ? 10.281 -23.062 -8.477 1 98.25 41 TYR B N 1
ATOM 2218 C CA . TYR B 1 41 ? 11.234 -22.844 -7.395 1 98.25 41 TYR B CA 1
ATOM 2219 C C . TYR B 1 41 ? 12.484 -23.688 -7.586 1 98.25 41 TYR B C 1
ATOM 2221 O O . TYR B 1 41 ? 12.414 -24.812 -8.086 1 98.25 41 TYR B O 1
ATOM 2229 N N . SER B 1 42 ? 13.578 -23.141 -7.129 1 97.19 42 SER B N 1
ATOM 2230 C CA . SER B 1 42 ? 14.766 -23.969 -6.965 1 97.19 42 SER B CA 1
ATOM 2231 C C . SER B 1 42 ? 14.617 -24.922 -5.781 1 97.19 42 SER B C 1
ATOM 2233 O O . SER B 1 42 ? 13.68 -24.797 -4.988 1 97.19 42 SER B O 1
ATOM 2235 N N . ILE B 1 43 ? 15.547 -25.781 -5.668 1 95.81 43 ILE B N 1
ATOM 2236 C CA . ILE B 1 43 ? 15.484 -26.766 -4.598 1 95.81 43 ILE B CA 1
ATOM 2237 C C . ILE B 1 43 ? 15.617 -26.078 -3.244 1 95.81 43 ILE B C 1
ATOM 2239 O O . ILE B 1 43 ? 15.07 -26.547 -2.242 1 95.81 43 ILE B O 1
ATOM 2243 N N . ASP B 1 44 ? 16.266 -24.891 -3.199 1 95.06 44 ASP B N 1
ATOM 2244 C CA . ASP B 1 44 ? 16.469 -24.156 -1.96 1 95.06 44 ASP B CA 1
ATOM 2245 C C . ASP B 1 44 ? 15.289 -23.234 -1.67 1 95.06 44 ASP B C 1
ATOM 2247 O O . ASP B 1 44 ? 15.297 -22.484 -0.686 1 95.06 44 ASP B O 1
ATOM 2251 N N . GLY B 1 45 ? 14.344 -23.203 -2.543 1 95.62 45 GLY B N 1
ATOM 2252 C CA . GLY B 1 45 ? 13.117 -22.5 -2.254 1 95.62 45 GLY B CA 1
ATOM 2253 C C . GLY B 1 45 ? 13.062 -21.125 -2.893 1 95.62 45 GLY B C 1
ATOM 2254 O O . GLY B 1 45 ? 12.148 -20.344 -2.619 1 95.62 45 GLY B O 1
ATOM 2255 N N . LYS B 1 46 ? 13.992 -20.812 -3.734 1 96.19 46 LYS B N 1
ATOM 2256 C CA . LYS B 1 46 ? 14.008 -19.516 -4.414 1 96.19 46 LYS B CA 1
ATOM 2257 C C . LYS B 1 46 ? 13.125 -19.547 -5.656 1 96.19 46 LYS B C 1
ATOM 2259 O O . LYS B 1 46 ? 13.188 -20.469 -6.457 1 96.19 46 LYS B O 1
ATOM 2264 N N . THR B 1 47 ? 12.336 -18.484 -5.785 1 98.06 47 THR B N 1
ATOM 2265 C CA . THR B 1 47 ? 11.461 -18.391 -6.953 1 98.06 47 THR B CA 1
ATOM 2266 C C . THR B 1 47 ? 12.266 -18.031 -8.203 1 98.06 47 THR B C 1
ATOM 2268 O O . THR B 1 47 ? 13.047 -17.078 -8.188 1 98.06 47 THR B O 1
ATOM 2271 N N . ILE B 1 48 ? 11.977 -18.734 -9.32 1 97.62 48 ILE B N 1
ATOM 2272 C CA . ILE B 1 48 ? 12.781 -18.594 -10.531 1 97.62 48 ILE B CA 1
ATOM 2273 C C . ILE B 1 48 ? 11.945 -17.984 -11.641 1 97.62 48 ILE B C 1
ATOM 2275 O O . ILE B 1 48 ? 11.023 -18.625 -12.164 1 97.62 48 ILE B O 1
ATOM 2279 N N . TYR B 1 49 ? 12.312 -16.812 -12.023 1 97.12 49 TYR B N 1
ATOM 2280 C CA . TYR B 1 49 ? 11.766 -16.172 -13.211 1 97.12 49 TYR B CA 1
ATOM 2281 C C . TYR B 1 49 ? 12.484 -14.859 -13.508 1 97.12 49 TYR B C 1
ATOM 2283 O O . TYR B 1 49 ? 13.125 -14.281 -12.625 1 97.12 49 TYR B O 1
ATOM 2291 N N . PRO B 1 50 ? 12.5 -14.469 -14.773 1 96.69 50 PRO B N 1
ATOM 2292 C CA . PRO B 1 50 ? 13.039 -13.133 -15.055 1 96.69 50 PRO B CA 1
ATOM 2293 C C . PRO B 1 50 ? 12.312 -12.031 -14.289 1 96.69 50 PRO B C 1
ATOM 2295 O O . PRO B 1 50 ? 11.094 -11.891 -14.414 1 96.69 50 PRO B O 1
ATOM 2298 N N . LYS B 1 51 ? 13.078 -11.328 -13.547 1 97 51 LYS B N 1
ATOM 2299 C CA . LYS B 1 51 ? 12.453 -10.297 -12.727 1 97 51 LYS B CA 1
ATOM 2300 C C . LYS B 1 51 ? 13.445 -9.172 -12.406 1 97 51 LYS B C 1
ATOM 2302 O O . LYS B 1 51 ? 14.656 -9.375 -12.453 1 97 51 LYS B O 1
ATOM 2307 N N . VAL B 1 52 ? 12.906 -8.008 -12.172 1 97.31 52 VAL B N 1
ATOM 2308 C CA . VAL B 1 52 ? 13.625 -6.863 -11.617 1 97.31 52 VAL B CA 1
ATOM 2309 C C . VAL B 1 52 ? 12.875 -6.328 -10.391 1 97.31 52 VAL B C 1
ATOM 2311 O O . VAL B 1 52 ? 11.758 -5.82 -10.516 1 97.31 52 VAL B O 1
ATOM 2314 N N . MET B 1 53 ? 13.5 -6.488 -9.219 1 97.31 53 MET B N 1
ATOM 2315 C CA . MET B 1 53 ? 12.914 -5.98 -7.984 1 97.31 53 MET B CA 1
ATOM 2316 C C . MET B 1 53 ? 13.117 -4.473 -7.871 1 97.31 53 MET B C 1
ATOM 2318 O O . MET B 1 53 ? 14.203 -3.961 -8.148 1 97.31 53 MET B O 1
ATOM 2322 N N . VAL B 1 54 ? 12.078 -3.762 -7.551 1 98.25 54 VAL B N 1
ATOM 2323 C CA . VAL B 1 54 ? 12.227 -2.35 -7.207 1 98.25 54 VAL B CA 1
ATOM 2324 C C . VAL B 1 54 ? 12.469 -2.205 -5.707 1 98.25 54 VAL B C 1
ATOM 2326 O O . VAL B 1 54 ? 11.523 -2.111 -4.922 1 98.25 54 VAL B O 1
ATOM 2329 N N . ASP B 1 55 ? 13.742 -2.104 -5.309 1 97.5 55 ASP B N 1
ATOM 2330 C CA . ASP B 1 55 ? 14.117 -2.234 -3.904 1 97.5 55 ASP B CA 1
ATOM 2331 C C . ASP B 1 55 ? 14.336 -0.865 -3.264 1 97.5 55 ASP B C 1
ATOM 2333 O O . ASP B 1 55 ? 15.055 -0.744 -2.271 1 97.5 55 ASP B O 1
ATOM 2337 N N . CYS B 1 56 ? 13.672 0.132 -3.828 1 97.75 56 CYS B N 1
ATOM 2338 C CA . CYS B 1 56 ? 13.766 1.486 -3.295 1 97.75 56 CYS B CA 1
ATOM 2339 C C . CYS B 1 56 ? 12.391 2.072 -3.029 1 97.75 56 CYS B C 1
ATOM 2341 O O . CYS B 1 56 ? 11.391 1.609 -3.592 1 97.75 56 CYS B O 1
ATOM 2343 N N . SER B 1 57 ? 12.375 3.021 -2.107 1 97.5 57 SER B N 1
ATOM 2344 C CA . SER B 1 57 ? 11.188 3.828 -1.845 1 97.5 57 SER B CA 1
ATOM 2345 C C . SER B 1 57 ? 11.422 5.289 -2.205 1 97.5 57 SER B C 1
ATOM 2347 O O . SER B 1 57 ? 12.57 5.75 -2.248 1 97.5 57 SER B O 1
ATOM 2349 N N . PHE B 1 58 ? 10.43 5.996 -2.516 1 97.56 58 PHE B N 1
ATOM 2350 C CA . PHE B 1 58 ? 10.438 7.406 -2.881 1 97.56 58 PHE B CA 1
ATOM 2351 C C . PHE B 1 58 ? 11.312 7.645 -4.105 1 97.56 58 PHE B C 1
ATOM 2353 O O . PHE B 1 58 ? 12.062 8.617 -4.156 1 97.56 58 PHE B O 1
ATOM 2360 N N . CYS B 1 59 ? 11.211 6.754 -5.027 1 96.81 59 CYS B N 1
ATOM 2361 C CA . CYS B 1 59 ? 12.078 6.836 -6.203 1 96.81 59 CYS B CA 1
ATOM 2362 C C . CYS B 1 59 ? 11.258 6.762 -7.484 1 96.81 59 CYS B C 1
ATOM 2364 O O . CYS B 1 59 ? 10.094 6.363 -7.461 1 96.81 59 CYS B O 1
ATOM 2366 N N . LYS B 1 60 ? 11.836 7.219 -8.461 1 94.06 60 LYS B N 1
ATOM 2367 C CA . LYS B 1 60 ? 11.289 7.047 -9.805 1 94.06 60 LYS B CA 1
ATOM 2368 C C . LYS B 1 60 ? 11.945 5.867 -10.523 1 94.06 60 LYS B C 1
ATOM 2370 O O . LYS B 1 60 ? 13.172 5.766 -10.57 1 94.06 60 LYS B O 1
ATOM 2375 N N . VAL B 1 61 ? 11.109 4.973 -10.953 1 94.38 61 VAL B N 1
ATOM 2376 C CA . VAL B 1 61 ? 11.641 3.783 -11.617 1 94.38 61 VAL B CA 1
ATOM 2377 C C . VAL B 1 61 ? 10.875 3.537 -12.922 1 94.38 61 VAL B C 1
ATOM 2379 O O . VAL B 1 61 ? 9.641 3.631 -12.953 1 94.38 61 VAL B O 1
ATOM 2382 N N . GLU B 1 62 ? 11.602 3.23 -13.914 1 93.75 62 GLU B N 1
ATOM 2383 C CA . GLU B 1 62 ? 11 2.869 -15.188 1 93.75 62 GLU B CA 1
ATOM 2384 C C . GLU B 1 62 ? 11.016 1.358 -15.398 1 93.75 62 GLU B C 1
ATOM 2386 O O . GLU B 1 62 ? 11.766 0.642 -14.734 1 93.75 62 GLU B O 1
ATOM 2391 N N . ALA B 1 63 ? 10.133 0.948 -16.328 1 94.19 63 ALA B N 1
ATOM 2392 C CA . ALA B 1 63 ? 10.156 -0.463 -16.703 1 94.19 63 ALA B CA 1
ATOM 2393 C C . ALA B 1 63 ? 11.5 -0.849 -17.312 1 94.19 63 ALA B C 1
ATOM 2395 O O . ALA B 1 63 ? 12.125 -0.049 -18.016 1 94.19 63 ALA B O 1
ATOM 2396 N N . PRO B 1 64 ? 11.875 -2.084 -16.984 1 95.06 64 PRO B N 1
ATOM 2397 C CA . PRO B 1 64 ? 13.109 -2.537 -17.641 1 95.06 64 PRO B CA 1
ATOM 2398 C C . PRO B 1 64 ? 12.992 -2.574 -19.156 1 95.06 64 PRO B C 1
ATOM 2400 O O . PRO B 1 64 ? 11.906 -2.799 -19.688 1 95.06 64 PRO B O 1
ATOM 2403 N N . LYS B 1 65 ? 14.125 -2.385 -19.844 1 90.19 65 LYS B N 1
ATOM 2404 C CA . LYS B 1 65 ? 14.133 -2.346 -21.297 1 90.19 65 LYS B CA 1
ATOM 2405 C C . LYS B 1 65 ? 14.664 -3.65 -21.891 1 90.19 65 LYS B C 1
ATOM 2407 O O . LYS B 1 65 ? 14.211 -4.098 -22.938 1 90.19 65 LYS B O 1
ATOM 2412 N N . SER B 1 66 ? 15.562 -4.254 -21.234 1 89.38 66 SER B N 1
ATOM 2413 C CA . SER B 1 66 ? 16.219 -5.441 -21.781 1 89.38 66 SER B CA 1
ATOM 2414 C C . SER B 1 66 ? 15.625 -6.715 -21.188 1 89.38 66 SER B C 1
ATOM 2416 O O . SER B 1 66 ? 15.133 -6.703 -20.047 1 89.38 66 SER B O 1
ATOM 2418 N N . LEU B 1 67 ? 15.695 -7.688 -22.094 1 85.38 67 LEU B N 1
ATOM 2419 C CA . LEU B 1 67 ? 15.336 -9.008 -21.578 1 85.38 67 LEU B CA 1
ATOM 2420 C C . LEU B 1 67 ? 16.406 -9.531 -20.625 1 85.38 67 LEU B C 1
ATOM 2422 O O . LEU B 1 67 ? 17.594 -9.344 -20.859 1 85.38 67 LEU B O 1
ATOM 2426 N N . LEU B 1 68 ? 15.953 -10.086 -19.5 1 90.12 68 LEU B N 1
ATOM 2427 C CA . LEU B 1 68 ? 16.844 -10.633 -18.484 1 90.12 68 LEU B CA 1
ATOM 2428 C C . LEU B 1 68 ? 16.531 -12.102 -18.203 1 90.12 68 LEU B C 1
ATOM 2430 O O . LEU B 1 68 ? 15.891 -12.422 -17.203 1 90.12 68 LEU B O 1
ATOM 2434 N N . PRO B 1 69 ? 17.031 -12.922 -19.188 1 92.94 69 PRO B N 1
ATOM 2435 C CA . PRO B 1 69 ? 16.734 -14.336 -18.953 1 92.94 69 PRO B CA 1
ATOM 2436 C C . PRO B 1 69 ? 17.375 -14.859 -17.656 1 92.94 69 PRO B C 1
ATOM 2438 O O . PRO B 1 69 ? 18.359 -14.297 -17.188 1 92.94 69 PRO B O 1
ATOM 2441 N N . VAL B 1 70 ? 16.719 -15.914 -17.156 1 95.81 70 VAL B N 1
ATOM 2442 C CA . VAL B 1 70 ? 17.281 -16.562 -15.961 1 95.81 70 VAL B CA 1
ATOM 2443 C C . VAL B 1 70 ? 17.625 -18.016 -16.281 1 95.81 70 VAL B C 1
ATOM 2445 O O . VAL B 1 70 ? 17 -18.625 -17.156 1 95.81 70 VAL B O 1
ATOM 2448 N N . LYS B 1 71 ? 18.625 -18.453 -15.562 1 95.06 71 LYS B N 1
ATOM 2449 C CA . LYS B 1 71 ? 19.016 -19.844 -15.734 1 95.06 71 LYS B CA 1
ATOM 2450 C C . LYS B 1 71 ? 17.984 -20.781 -15.094 1 95.06 7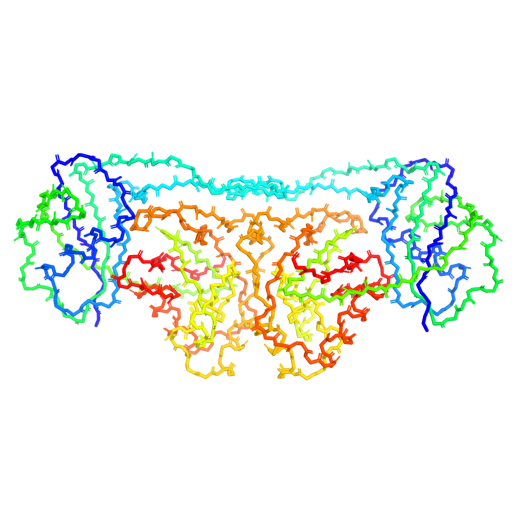1 LYS B C 1
ATOM 2452 O O . LYS B 1 71 ? 17.578 -20.578 -13.945 1 95.06 71 LYS B O 1
ATOM 2457 N N . LEU B 1 72 ? 17.547 -21.719 -15.891 1 94.94 72 LEU B N 1
ATOM 2458 C CA . LEU B 1 72 ? 16.703 -22.766 -15.344 1 94.94 72 LEU B CA 1
ATOM 2459 C C . LEU B 1 72 ? 17.516 -23.75 -14.5 1 94.94 72 LEU B C 1
ATOM 2461 O O . LEU B 1 72 ? 18.547 -24.266 -14.953 1 94.94 72 LEU B O 1
ATOM 2465 N N . PRO B 1 73 ? 17.094 -23.953 -13.344 1 94.94 73 PRO B N 1
ATOM 2466 C CA . PRO B 1 73 ? 17.844 -24.922 -12.523 1 94.94 73 PRO B CA 1
ATOM 2467 C C . PRO B 1 73 ? 17.672 -26.359 -13.008 1 94.94 73 PRO B C 1
ATOM 2469 O O . PRO B 1 73 ? 16.625 -26.703 -13.547 1 94.94 73 PRO B O 1
ATOM 2472 N N . GLU B 1 74 ? 18.672 -27.141 -12.734 1 95 74 GLU B N 1
ATOM 2473 C CA . GLU B 1 74 ? 18.609 -28.547 -13.109 1 95 74 GLU B CA 1
ATOM 2474 C C . GLU B 1 74 ? 17.531 -29.281 -12.32 1 95 74 GLU B C 1
ATOM 2476 O O . GLU B 1 74 ? 16.844 -30.156 -12.859 1 95 74 GLU B O 1
ATOM 2481 N N . LYS B 1 75 ? 17.5 -28.891 -11.086 1 96.88 75 LYS B N 1
ATOM 2482 C CA . LYS B 1 75 ? 16.469 -29.438 -10.227 1 96.88 75 LYS B CA 1
ATOM 2483 C C . LYS B 1 75 ? 15.625 -28.328 -9.602 1 96.88 75 LYS B C 1
ATOM 2485 O O . LYS B 1 75 ? 16.156 -27.281 -9.227 1 96.88 75 LYS B O 1
ATOM 2490 N N . GLY B 1 76 ? 14.336 -28.594 -9.539 1 97.25 76 GLY B N 1
ATOM 2491 C CA . GLY B 1 76 ? 13.414 -27.641 -8.938 1 97.25 76 GLY B CA 1
ATOM 2492 C C . GLY B 1 76 ? 12.062 -28.25 -8.594 1 97.25 76 GLY B C 1
ATOM 2493 O O . GLY B 1 76 ? 11.906 -29.484 -8.633 1 97.25 76 GLY B O 1
ATOM 2494 N N . TYR B 1 77 ? 11.234 -27.469 -8.172 1 97.94 77 TYR B N 1
ATOM 2495 C CA . TYR B 1 77 ? 9.883 -27.938 -7.891 1 97.94 77 TYR B CA 1
ATOM 2496 C C . TYR B 1 77 ? 8.859 -26.828 -8.086 1 97.94 77 TYR B C 1
ATOM 2498 O O . TYR B 1 77 ? 9.234 -25.656 -8.25 1 97.94 77 TYR B O 1
ATOM 2506 N N . PHE B 1 78 ? 7.66 -27.125 -8.172 1 97.75 78 PHE B N 1
ATOM 2507 C CA . PHE B 1 78 ? 6.535 -26.203 -8.086 1 97.75 78 PHE B CA 1
ATOM 2508 C C . PHE B 1 78 ? 5.379 -26.828 -7.312 1 97.75 78 PHE B C 1
ATOM 2510 O O . PHE B 1 78 ? 5.414 -28.016 -6.984 1 97.75 78 PHE B O 1
ATOM 2517 N N . GLU B 1 79 ? 4.504 -25.969 -6.961 1 97.94 79 GLU B N 1
ATOM 2518 C CA . GLU B 1 79 ? 3.322 -26.406 -6.227 1 97.94 79 GLU B CA 1
ATOM 2519 C C . GLU B 1 79 ? 2.057 -26.234 -7.062 1 97.94 79 GLU B C 1
ATOM 2521 O O . GLU B 1 79 ? 1.973 -25.328 -7.895 1 97.94 79 GLU B O 1
ATOM 2526 N N . MET B 1 80 ? 1.144 -27.125 -6.797 1 97 80 MET B N 1
ATOM 2527 C CA . MET B 1 80 ? -0.146 -27.016 -7.473 1 97 80 MET B CA 1
ATOM 2528 C C . MET B 1 80 ? -1.269 -27.562 -6.598 1 97 80 MET B C 1
ATOM 2530 O O . MET B 1 80 ? -1.026 -28.391 -5.719 1 97 80 MET B O 1
ATOM 2534 N N . THR B 1 81 ? -2.42 -27.016 -6.789 1 97.81 81 THR B N 1
ATOM 2535 C CA . THR B 1 81 ? -3.629 -27.531 -6.156 1 97.81 81 THR B CA 1
ATOM 2536 C C . THR B 1 81 ? -4.555 -28.156 -7.199 1 97.81 81 THR B C 1
ATOM 2538 O O . THR B 1 81 ? -4.871 -27.531 -8.211 1 97.81 81 THR B O 1
ATOM 2541 N N . VAL B 1 82 ? -4.922 -29.391 -6.914 1 96 82 VAL B N 1
ATOM 2542 C CA . VAL B 1 82 ? -5.75 -30.141 -7.848 1 96 82 VAL B CA 1
ATOM 2543 C C . VAL B 1 82 ? -6.961 -30.719 -7.113 1 96 82 VAL B C 1
ATOM 2545 O O . VAL B 1 82 ? -6.953 -30.844 -5.887 1 96 82 VAL B O 1
ATOM 2548 N N . LEU B 1 83 ? -7.965 -30.938 -7.906 1 94.25 83 LEU B N 1
ATOM 2549 C CA . LEU B 1 83 ? -9.156 -31.547 -7.324 1 94.25 83 LEU B CA 1
ATOM 2550 C C . LEU B 1 83 ? -8.938 -33.031 -7.062 1 94.25 83 LEU B C 1
ATOM 2552 O O . LEU B 1 83 ? -9.391 -33.562 -6.043 1 94.25 83 LEU B O 1
ATOM 2556 N N . ASN B 1 84 ? -8.227 -33.656 -8.023 1 89.31 84 ASN B N 1
ATOM 2557 C CA . ASN B 1 84 ? -7.91 -35.062 -7.918 1 89.31 84 ASN B CA 1
ATOM 2558 C C . ASN B 1 84 ? -6.418 -35.344 -8.094 1 89.31 84 ASN B C 1
ATOM 2560 O O . ASN B 1 84 ? -5.762 -34.688 -8.906 1 89.31 84 ASN B O 1
ATOM 2564 N N . PHE B 1 85 ? -5.945 -36.281 -7.34 1 86.12 85 PHE B N 1
ATOM 2565 C CA . PHE B 1 85 ? -4.535 -36.656 -7.441 1 86.12 85 PHE B CA 1
ATOM 2566 C C . PHE B 1 85 ? -4.207 -37.156 -8.836 1 86.12 85 PHE B C 1
ATOM 2568 O O . PHE B 1 85 ? -4.984 -37.906 -9.43 1 86.12 85 PHE B O 1
ATOM 2575 N N . PRO B 1 86 ? -3.062 -36.656 -9.32 1 80.38 86 PRO B N 1
ATOM 2576 C CA . PRO B 1 86 ? -2.695 -37.125 -10.664 1 80.38 86 PRO B CA 1
ATOM 2577 C C . PRO B 1 86 ? -2.422 -38.625 -10.719 1 80.38 86 PRO B C 1
ATOM 2579 O O . PRO B 1 86 ? -1.896 -39.188 -9.758 1 80.38 86 PRO B O 1
ATOM 2582 N N . LYS B 1 87 ? -2.871 -39.188 -11.812 1 69.94 87 LYS B N 1
ATOM 2583 C CA . LYS B 1 87 ? -2.729 -40.656 -11.984 1 69.94 87 LYS B CA 1
ATOM 2584 C C . LYS B 1 87 ? -1.268 -41.031 -12.203 1 69.94 87 LYS B C 1
ATOM 2586 O O . LYS B 1 87 ? -0.823 -42.094 -11.742 1 69.94 87 LYS B O 1
ATOM 2591 N N . THR B 1 88 ? -0.514 -40.188 -13.055 1 65.5 88 THR B N 1
ATOM 2592 C CA . THR B 1 88 ? 0.883 -40.5 -13.344 1 65.5 88 THR B CA 1
ATOM 2593 C C . THR B 1 88 ? 1.81 -39.531 -12.609 1 65.5 88 THR B C 1
ATOM 2595 O O . THR B 1 88 ? 1.661 -38.312 -12.711 1 65.5 88 THR B O 1
ATOM 2598 N N . ILE B 1 89 ? 2.822 -40.062 -11.789 1 65.81 89 ILE B N 1
ATOM 2599 C CA . ILE B 1 89 ? 3.693 -39.281 -10.906 1 65.81 89 ILE B CA 1
ATOM 2600 C C . ILE B 1 89 ? 5.043 -39.062 -11.586 1 65.81 89 ILE B C 1
ATOM 2602 O O . ILE B 1 89 ? 5.727 -38.062 -11.305 1 65.81 89 ILE B O 1
ATOM 2606 N N . THR B 1 90 ? 5.461 -39.969 -12.445 1 70.44 90 THR B N 1
ATOM 2607 C CA . THR B 1 90 ? 6.73 -39.781 -13.141 1 70.44 90 THR B CA 1
ATOM 2608 C C . THR B 1 90 ? 6.52 -39.781 -14.648 1 70.44 90 THR B C 1
ATOM 2610 O O . THR B 1 90 ? 5.855 -40.656 -15.195 1 70.44 90 THR B O 1
ATOM 2613 N N . SER B 1 91 ? 6.891 -38.719 -15.172 1 82.81 91 SER B N 1
ATOM 2614 C CA . SER B 1 91 ? 6.73 -38.594 -16.609 1 82.81 91 SER B CA 1
ATOM 2615 C C . SER B 1 91 ? 7.75 -37.594 -17.188 1 82.81 91 SER B C 1
ATOM 2617 O O . SER B 1 91 ? 8.344 -36.812 -16.438 1 82.81 91 SER B O 1
ATOM 2619 N N . GLU B 1 92 ? 8.102 -37.938 -18.422 1 90.62 92 GLU B N 1
ATOM 2620 C CA . GLU B 1 92 ? 8.836 -36.938 -19.203 1 90.62 92 GLU B CA 1
ATOM 2621 C C . GLU B 1 92 ? 7.891 -36.094 -20.031 1 90.62 92 GLU B C 1
ATOM 2623 O O . GLU B 1 92 ? 7.004 -36.594 -20.703 1 90.62 92 GLU B O 1
ATOM 2628 N N . VAL B 1 93 ? 8.094 -34.812 -19.781 1 91.44 93 VAL B N 1
ATOM 2629 C CA . VAL B 1 93 ? 7.211 -33.875 -20.453 1 91.44 93 VAL B CA 1
ATOM 2630 C C . VAL B 1 93 ? 8.031 -32.906 -21.297 1 91.44 93 VAL B C 1
ATOM 2632 O O . VAL B 1 93 ? 9.117 -32.469 -20.906 1 91.44 93 VAL B O 1
ATOM 2635 N N . LYS B 1 94 ? 7.504 -32.688 -22.516 1 92.12 94 LYS B N 1
ATOM 2636 C CA . LYS B 1 94 ? 8.062 -31.641 -23.375 1 92.12 94 LYS B CA 1
ATOM 2637 C C . LYS B 1 94 ? 7.121 -30.453 -23.484 1 92.12 94 LYS B C 1
ATOM 2639 O O . LYS B 1 94 ? 5.949 -30.609 -23.844 1 92.12 94 LYS B O 1
ATOM 2644 N N . VAL B 1 95 ? 7.68 -29.297 -23.109 1 92.06 95 VAL B N 1
ATOM 2645 C CA . VAL B 1 95 ? 6.859 -28.078 -23.109 1 92.06 95 VAL B CA 1
ATOM 2646 C C . VAL B 1 95 ? 7.473 -27.047 -24.047 1 92.06 95 VAL B C 1
ATOM 2648 O O . VAL B 1 95 ? 8.695 -26.875 -24.094 1 92.06 95 VAL B O 1
ATOM 2651 N N . ILE B 1 96 ? 6.559 -26.438 -24.766 1 91.5 96 ILE B N 1
ATOM 2652 C CA . ILE B 1 96 ? 6.996 -25.391 -25.688 1 91.5 96 ILE B CA 1
ATOM 2653 C C . ILE B 1 96 ? 6.555 -24.031 -25.172 1 91.5 96 ILE B C 1
ATOM 2655 O O . ILE B 1 96 ? 5.359 -23.781 -24.984 1 91.5 96 ILE B O 1
ATOM 2659 N N . LEU B 1 97 ? 7.445 -23.172 -24.906 1 89.5 97 LEU B N 1
ATOM 2660 C CA . LEU B 1 97 ? 7.195 -21.797 -24.516 1 89.5 97 LEU B CA 1
ATOM 2661 C C . LEU B 1 97 ? 7.863 -20.828 -25.484 1 89.5 97 LEU B C 1
ATOM 2663 O O . LEU B 1 97 ? 9.094 -20.703 -25.5 1 89.5 97 LEU B O 1
ATOM 2667 N N . GLY B 1 98 ? 7.023 -20.141 -26.219 1 83.81 98 GLY B N 1
ATOM 2668 C CA . GLY B 1 98 ? 7.586 -19.375 -27.312 1 83.81 98 GLY B CA 1
ATOM 2669 C C . GLY B 1 98 ? 8.305 -20.234 -28.344 1 83.81 98 GLY B C 1
ATOM 2670 O O . GLY B 1 98 ? 7.727 -21.172 -28.891 1 83.81 98 GLY B O 1
ATOM 2671 N N . ASN B 1 99 ? 9.602 -19.891 -28.578 1 85.88 99 ASN B N 1
ATOM 2672 C CA . ASN B 1 99 ? 10.383 -20.656 -29.547 1 85.88 99 ASN B CA 1
ATOM 2673 C C . ASN B 1 99 ? 11.328 -21.641 -28.859 1 85.88 99 ASN B C 1
ATOM 2675 O O . ASN B 1 99 ? 12.234 -22.188 -29.5 1 85.88 99 ASN B O 1
ATOM 2679 N N . LYS B 1 100 ? 11.055 -21.891 -27.656 1 90 100 LYS B N 1
ATOM 2680 C CA . LYS B 1 100 ? 11.945 -22.766 -26.906 1 90 100 LYS B CA 1
ATOM 2681 C C . LYS B 1 100 ? 11.227 -24.031 -26.453 1 90 100 LYS B C 1
ATOM 2683 O O . LYS B 1 100 ? 10.047 -23.969 -26.062 1 90 100 LYS B O 1
ATOM 2688 N N . VAL B 1 101 ? 11.922 -25.047 -26.484 1 92.94 101 VAL B N 1
ATOM 2689 C CA . VAL B 1 101 ? 11.422 -26.328 -26 1 92.94 101 VAL B CA 1
ATOM 2690 C C . VAL B 1 101 ? 12.125 -26.719 -24.703 1 92.94 101 VAL B C 1
ATOM 2692 O O . VAL B 1 101 ? 13.352 -26.672 -24.625 1 92.94 101 VAL B O 1
ATOM 2695 N N . TYR B 1 102 ? 11.367 -27.047 -23.75 1 93.06 102 TYR B N 1
ATOM 2696 C CA . TYR B 1 102 ? 11.898 -27.5 -22.469 1 93.06 102 TYR B CA 1
ATOM 2697 C C . TYR B 1 102 ? 11.555 -28.953 -22.219 1 93.06 102 TYR B C 1
ATOM 2699 O O . TYR B 1 102 ? 10.391 -29.344 -22.312 1 93.06 102 TYR B O 1
ATOM 2707 N N . GLU B 1 103 ? 12.531 -29.688 -21.938 1 94.12 103 GLU B N 1
ATOM 2708 C CA . GLU B 1 103 ? 12.328 -31.078 -21.531 1 94.12 103 GLU B CA 1
ATOM 2709 C C . GLU B 1 103 ? 12.383 -31.234 -20.016 1 94.12 103 GLU B C 1
ATOM 2711 O O . GLU B 1 103 ? 13.383 -30.875 -19.391 1 94.12 103 GLU B O 1
ATOM 2716 N N . ILE B 1 104 ? 11.328 -31.797 -19.516 1 94.5 104 ILE B N 1
ATOM 2717 C CA . ILE B 1 104 ? 11.172 -31.859 -18.062 1 94.5 104 ILE B CA 1
ATOM 2718 C C . ILE B 1 104 ? 10.922 -33.312 -17.625 1 94.5 104 ILE B C 1
ATOM 2720 O O . ILE B 1 104 ? 10.125 -34 -18.25 1 94.5 104 ILE B O 1
ATOM 2724 N N . ARG B 1 105 ? 11.625 -33.688 -16.656 1 95.19 105 ARG B N 1
ATOM 2725 C CA . ARG B 1 105 ? 11.359 -34.969 -16.016 1 95.19 105 ARG B CA 1
ATOM 2726 C C . ARG B 1 105 ? 10.742 -34.75 -14.633 1 95.19 105 ARG B C 1
ATOM 2728 O O . ARG B 1 105 ? 11.328 -34.094 -13.781 1 95.19 105 ARG B O 1
ATOM 2735 N N . ILE B 1 106 ? 9.617 -35.312 -14.453 1 94.62 106 ILE B N 1
ATOM 2736 C CA . ILE B 1 106 ? 8.984 -35.281 -13.141 1 94.62 106 ILE B CA 1
ATOM 2737 C C . ILE B 1 106 ? 9.586 -36.344 -12.234 1 94.62 106 ILE B C 1
ATOM 2739 O O . ILE B 1 106 ? 9.516 -37.531 -12.547 1 94.62 106 ILE B O 1
ATOM 2743 N N . GLU B 1 107 ? 10.109 -35.938 -11.148 1 92.75 107 GLU B N 1
ATOM 2744 C CA . GLU B 1 107 ? 10.836 -36.844 -10.266 1 92.75 107 GLU B CA 1
ATOM 2745 C C . GLU B 1 107 ? 9.93 -37.375 -9.164 1 92.75 107 GLU B C 1
ATOM 2747 O O . GLU B 1 107 ? 10.156 -38.469 -8.656 1 92.75 107 GLU B O 1
ATOM 2752 N N . GLY B 1 108 ? 8.992 -36.625 -8.781 1 91.44 108 GLY B N 1
ATOM 2753 C CA . GLY B 1 108 ? 8.109 -37.062 -7.703 1 91.44 108 GLY B CA 1
ATOM 2754 C C . GLY B 1 108 ? 7.066 -36 -7.348 1 91.44 108 GLY B C 1
ATOM 2755 O O . GLY B 1 108 ? 7.141 -34.875 -7.805 1 91.44 108 GLY B O 1
ATOM 2756 N N . VAL B 1 109 ? 6.082 -36.5 -6.621 1 92.75 109 VAL B N 1
ATOM 2757 C CA . VAL B 1 109 ? 4.996 -35.625 -6.156 1 92.75 109 VAL B CA 1
ATOM 2758 C C . VAL B 1 109 ? 4.754 -35.875 -4.668 1 92.75 109 VAL B C 1
ATOM 2760 O O . VAL B 1 109 ? 4.773 -37 -4.203 1 92.75 109 VAL B O 1
ATOM 2763 N N . GLU B 1 110 ? 4.676 -34.812 -3.947 1 93.06 110 GLU B N 1
ATOM 2764 C CA . GLU B 1 110 ? 4.391 -34.906 -2.518 1 93.06 110 GLU B CA 1
ATOM 2765 C C . GLU B 1 110 ? 3.168 -34.062 -2.156 1 93.06 110 GLU B C 1
ATOM 2767 O O . GLU B 1 110 ? 2.98 -32.969 -2.688 1 93.06 110 GLU B O 1
ATOM 2772 N N . GLU B 1 111 ? 2.309 -34.625 -1.331 1 94.25 111 GLU B N 1
ATOM 2773 C CA . GLU B 1 111 ? 1.178 -33.844 -0.84 1 94.25 111 GLU B CA 1
ATOM 2774 C C . GLU B 1 111 ? 1.609 -32.875 0.263 1 94.25 111 GLU B C 1
ATOM 2776 O O . GLU B 1 111 ? 2.387 -33.25 1.146 1 94.25 111 GLU B O 1
ATOM 2781 N N . ILE B 1 112 ? 1.115 -31.641 0.195 1 93.88 112 ILE B N 1
ATOM 2782 C CA . ILE B 1 112 ? 1.401 -30.609 1.185 1 93.88 112 ILE B CA 1
ATOM 2783 C C . ILE B 1 112 ? 0.168 -30.375 2.051 1 93.88 112 ILE B C 1
ATOM 2785 O O . ILE B 1 112 ? -0.923 -30.125 1.532 1 93.88 112 ILE B O 1
ATOM 2789 N N . ILE B 1 113 ? 0.337 -30.422 3.281 1 89.94 113 ILE B N 1
ATOM 2790 C CA . ILE B 1 113 ? -0.732 -30.078 4.211 1 89.94 113 ILE B CA 1
ATOM 2791 C C . ILE B 1 113 ? -0.628 -28.609 4.586 1 89.94 113 ILE B C 1
ATOM 2793 O O . ILE B 1 113 ? 0.413 -28.156 5.07 1 89.94 113 ILE B O 1
ATOM 2797 N N . THR B 1 114 ? -1.694 -27.953 4.281 1 87.88 114 THR B N 1
ATOM 2798 C CA . THR B 1 114 ? -1.695 -26.516 4.578 1 87.88 114 THR B CA 1
ATOM 2799 C C . THR B 1 114 ? -2.428 -26.234 5.891 1 87.88 114 THR B C 1
ATOM 2801 O O . THR B 1 114 ? -3.572 -26.656 6.066 1 87.88 114 THR B O 1
ATOM 2804 N N . ASP B 1 115 ? -1.743 -25.734 6.793 1 90.81 115 ASP B N 1
ATOM 2805 C CA . ASP B 1 115 ? -2.289 -25.266 8.062 1 90.81 115 ASP B CA 1
ATOM 2806 C C . ASP B 1 115 ? -1.979 -23.781 8.273 1 90.81 115 ASP B C 1
ATOM 2808 O O . ASP B 1 115 ? -0.817 -23.375 8.242 1 90.81 115 ASP B O 1
ATOM 2812 N N . VAL B 1 116 ? -3.047 -23.031 8.5 1 95.06 116 VAL B N 1
ATOM 2813 C CA . VAL B 1 116 ? -2.828 -21.594 8.633 1 95.06 116 VAL B CA 1
ATOM 2814 C C . VAL B 1 116 ? -2.551 -21.234 10.086 1 95.06 116 VAL B C 1
ATOM 2816 O O . VAL B 1 116 ? -2.102 -20.141 10.391 1 95.06 116 VAL B O 1
ATOM 2819 N N . GLY B 1 117 ? -2.818 -22.156 10.938 1 93.75 117 GLY B N 1
ATOM 2820 C CA . GLY B 1 117 ? -2.566 -21.922 12.352 1 93.75 117 GLY B CA 1
ATOM 2821 C C . GLY B 1 117 ? -3.564 -20.984 12.992 1 93.75 117 GLY B C 1
ATOM 2822 O O . GLY B 1 117 ? -4.711 -20.891 12.547 1 93.75 117 GLY B O 1
ATOM 2823 N N . TYR B 1 118 ? -3.16 -20.5 14.188 1 93.12 118 TYR B N 1
ATOM 2824 C CA . TYR B 1 118 ? -3.947 -19.531 14.953 1 93.12 118 TYR B CA 1
ATOM 2825 C C . TYR B 1 118 ? -3.055 -18.453 15.562 1 93.12 118 TYR B C 1
ATOM 2827 O O . TYR B 1 118 ? -1.872 -18.703 15.82 1 93.12 118 TYR B O 1
ATOM 2835 N N . GLY B 1 119 ? -3.674 -17.328 15.664 1 94.94 119 GLY B N 1
ATOM 2836 C CA . GLY B 1 119 ? -2.912 -16.266 16.297 1 94.94 119 GLY B CA 1
ATOM 2837 C C . GLY B 1 119 ? -3.496 -14.883 16.047 1 94.94 119 GLY B C 1
ATOM 2838 O O . GLY B 1 119 ? -4.527 -14.75 15.383 1 94.94 119 GLY B O 1
ATOM 2839 N N . SER B 1 120 ? -2.822 -13.859 16.688 1 96.12 120 SER B N 1
ATOM 2840 C CA . SER B 1 120 ? -3.318 -12.492 16.625 1 96.12 120 SER B CA 1
ATOM 2841 C C . SER B 1 120 ? -2.658 -11.711 15.492 1 96.12 120 SER B C 1
ATOM 2843 O O . SER B 1 120 ? -2.91 -10.516 15.328 1 96.12 120 SER B O 1
ATOM 2845 N N . LYS B 1 121 ? -1.786 -12.352 14.781 1 97.56 121 LYS B N 1
ATOM 2846 C CA . LYS B 1 121 ? -1.133 -11.758 13.617 1 97.56 121 LYS B CA 1
ATOM 2847 C C . LYS B 1 121 ? -1.215 -12.688 12.406 1 97.56 121 LYS B C 1
ATOM 2849 O O . LYS B 1 121 ? -1.159 -13.914 12.555 1 97.56 121 LYS B O 1
ATOM 2854 N N . LEU B 1 122 ? -1.382 -12.125 11.273 1 98.31 122 LEU B N 1
ATOM 2855 C CA . LEU B 1 122 ? -1.376 -12.836 10 1 98.31 122 LEU B CA 1
ATOM 2856 C C . LEU B 1 122 ? -0.203 -12.391 9.133 1 98.31 122 LEU B C 1
ATOM 2858 O O . LEU B 1 122 ? -0.042 -11.203 8.867 1 98.31 122 LEU B O 1
ATOM 2862 N N . ILE B 1 123 ? 0.642 -13.312 8.789 1 98.56 123 ILE B N 1
ATOM 2863 C CA . ILE B 1 123 ? 1.723 -13.023 7.852 1 98.56 123 ILE B CA 1
ATOM 2864 C C . ILE B 1 123 ? 1.435 -13.695 6.512 1 98.56 123 ILE B C 1
ATOM 2866 O O . ILE B 1 123 ? 1.057 -14.875 6.469 1 98.56 123 ILE B O 1
ATOM 2870 N N . ILE B 1 124 ? 1.469 -12.953 5.426 1 98.75 124 ILE B N 1
ATOM 2871 C CA . ILE B 1 124 ? 1.333 -13.469 4.07 1 98.75 124 ILE B CA 1
ATOM 2872 C C . ILE B 1 124 ? 2.621 -13.219 3.291 1 98.75 124 ILE B C 1
ATOM 2874 O O . ILE B 1 124 ? 2.971 -12.07 3.01 1 98.75 124 ILE B O 1
ATOM 2878 N N . LYS B 1 125 ? 3.326 -14.195 2.965 1 98.5 125 LYS B N 1
ATOM 2879 C CA . LYS B 1 125 ? 4.5 -14.125 2.098 1 98.5 125 LYS B CA 1
ATOM 2880 C C . LYS B 1 125 ? 4.129 -14.406 0.646 1 98.5 125 LYS B C 1
ATOM 2882 O O . LYS B 1 125 ? 3.619 -15.484 0.329 1 98.5 125 LYS B O 1
ATOM 2887 N N . PHE B 1 126 ? 4.387 -13.484 -0.219 1 98.62 126 PHE B N 1
ATOM 2888 C CA . PHE B 1 126 ? 4.125 -13.672 -1.641 1 98.62 126 PHE B CA 1
ATOM 2889 C C . PHE B 1 126 ? 5.293 -14.383 -2.316 1 98.62 126 PHE B C 1
ATOM 2891 O O . PHE B 1 126 ? 6.383 -13.82 -2.43 1 98.62 126 PHE B O 1
ATOM 2898 N N . ASN B 1 127 ? 5.105 -15.555 -2.822 1 97.88 127 ASN B N 1
ATOM 2899 C CA . ASN B 1 127 ? 6.168 -16.359 -3.406 1 97.88 127 ASN B CA 1
ATOM 2900 C C . ASN B 1 127 ? 6.324 -16.094 -4.898 1 97.88 127 ASN B C 1
ATOM 2902 O O . ASN B 1 127 ? 6.949 -16.875 -5.613 1 97.88 127 ASN B O 1
ATOM 2906 N N . GLY B 1 128 ? 5.828 -15.102 -5.398 1 97.44 128 GLY B N 1
ATOM 2907 C CA . GLY B 1 128 ? 5.793 -14.562 -6.75 1 97.44 128 GLY B CA 1
ATOM 2908 C C . GLY B 1 128 ? 4.883 -13.352 -6.879 1 97.44 128 GLY B C 1
ATOM 2909 O O . GLY B 1 128 ? 4.32 -12.883 -5.891 1 97.44 128 GLY B O 1
ATOM 2910 N N . PRO B 1 129 ? 4.773 -12.867 -8.125 1 98.06 129 PRO B N 1
ATOM 2911 C CA . PRO B 1 129 ? 3.906 -11.695 -8.297 1 98.06 129 PRO B CA 1
ATOM 2912 C C . PRO B 1 129 ? 2.432 -12.016 -8.062 1 98.06 129 PRO B C 1
ATOM 2914 O O . PRO B 1 129 ? 1.981 -13.125 -8.367 1 98.06 129 PRO B O 1
ATOM 2917 N N . VAL B 1 130 ? 1.766 -11.047 -7.551 1 97.81 130 VAL B N 1
ATOM 2918 C CA . VAL B 1 130 ? 0.329 -11.148 -7.316 1 97.81 130 VAL B CA 1
ATOM 2919 C C . VAL B 1 130 ? -0.41 -10.148 -8.203 1 97.81 130 VAL B C 1
ATOM 2921 O O . VAL B 1 130 ? 0.009 -9 -8.344 1 97.81 130 VAL B O 1
ATOM 2924 N N . ILE B 1 131 ? -1.436 -10.68 -8.781 1 95.56 131 ILE B N 1
ATOM 2925 C CA . ILE B 1 131 ? -2.297 -9.836 -9.602 1 95.56 131 ILE B CA 1
ATOM 2926 C C . ILE B 1 131 ? -3.607 -9.562 -8.859 1 95.56 131 ILE B C 1
ATOM 2928 O O . ILE B 1 131 ? -4.371 -10.492 -8.586 1 95.56 131 ILE B O 1
ATOM 2932 N N . ILE B 1 132 ? -3.787 -8.281 -8.555 1 94.5 132 ILE B N 1
ATOM 2933 C CA . ILE B 1 132 ? -5.004 -7.895 -7.844 1 94.5 132 ILE B CA 1
ATOM 2934 C C . ILE B 1 132 ? -5.91 -7.094 -8.773 1 94.5 132 ILE B C 1
ATOM 2936 O O . ILE B 1 132 ? -5.441 -6.207 -9.5 1 94.5 132 ILE B O 1
ATOM 2940 N N . LYS B 1 133 ? -7.16 -7.488 -8.703 1 86.56 133 LYS B N 1
ATOM 2941 C CA . LYS B 1 133 ? -8.172 -6.758 -9.461 1 86.56 133 LYS B CA 1
ATOM 2942 C C . LYS B 1 133 ? -9.359 -6.383 -8.578 1 86.56 133 LYS B C 1
ATOM 2944 O O . LYS B 1 133 ? -9.578 -7 -7.535 1 86.56 133 LYS B O 1
ATOM 2949 N N . LYS B 1 134 ? -9.828 -5.184 -8.773 1 69.81 134 LYS B N 1
ATOM 2950 C CA . LYS B 1 134 ? -11.094 -4.883 -8.109 1 69.81 134 LYS B CA 1
ATOM 2951 C C . LYS B 1 134 ? -12.219 -4.719 -9.125 1 69.81 134 LYS B C 1
ATOM 2953 O O . LYS B 1 134 ? -12.102 -3.949 -10.078 1 69.81 134 LYS B O 1
ATOM 2958 N N . GLY B 1 135 ? -13.281 -5.211 -8.719 1 58.91 135 GLY B N 1
ATOM 2959 C CA . GLY B 1 135 ? -14.508 -5.141 -9.492 1 58.91 135 GLY B CA 1
ATOM 2960 C C . GLY B 1 135 ? -14.383 -5.762 -10.875 1 58.91 135 GLY B C 1
ATOM 2961 O O . GLY B 1 135 ? -13.445 -6.52 -11.133 1 58.91 135 GLY B O 1
ATOM 2962 N N . LYS B 1 136 ? -15.281 -5.699 -11.594 1 51.25 136 LYS B N 1
ATOM 2963 C CA . LYS B 1 136 ? -15.43 -6.309 -12.906 1 51.25 136 LYS B CA 1
ATOM 2964 C C . LYS B 1 136 ? -14.711 -5.488 -13.977 1 51.25 136 LYS B C 1
ATOM 2966 O O . LYS B 1 136 ? -14.734 -5.844 -15.156 1 51.25 136 LYS B O 1
ATOM 2971 N N . ALA B 1 137 ? -14.172 -4.391 -13.414 1 49.72 137 ALA B N 1
ATOM 2972 C CA . ALA B 1 137 ? -13.656 -3.572 -14.508 1 49.72 137 ALA B CA 1
ATOM 2973 C C . ALA B 1 137 ? -12.359 -4.16 -15.062 1 49.72 137 ALA B C 1
ATOM 2975 O O . ALA B 1 137 ? -11.453 -4.504 -14.305 1 49.72 137 ALA B O 1
ATOM 2976 N N . PRO B 1 138 ? -12.414 -4.645 -16.219 1 48.97 138 PRO B N 1
ATOM 2977 C CA . PRO B 1 138 ? -11.344 -5.371 -16.906 1 48.97 138 PRO B CA 1
ATOM 2978 C C . PRO B 1 138 ? -9.969 -4.734 -16.703 1 48.97 138 PRO B C 1
ATOM 2980 O O . PRO B 1 138 ? -8.953 -5.43 -16.734 1 48.97 138 PRO B O 1
ATOM 2983 N N . PHE B 1 139 ? -9.945 -3.334 -16.469 1 55.31 139 PHE B N 1
ATOM 2984 C CA . PHE B 1 139 ? -8.672 -2.703 -16.797 1 55.31 139 PHE B CA 1
ATOM 2985 C C . PHE B 1 139 ? -7.969 -2.211 -15.539 1 55.31 139 PHE B C 1
ATOM 2987 O O . PHE B 1 139 ? -6.871 -1.654 -15.617 1 55.31 139 PHE B O 1
ATOM 2994 N N . ASN B 1 140 ? -8.547 -2.662 -14.281 1 73.44 140 ASN B N 1
ATOM 2995 C CA . ASN B 1 140 ? -7.688 -1.855 -13.422 1 73.44 140 ASN B CA 1
ATOM 2996 C C . ASN B 1 140 ? -7.035 -2.701 -12.328 1 73.44 140 ASN B C 1
ATOM 2998 O O . ASN B 1 140 ? -7.719 -3.227 -11.453 1 73.44 140 ASN B O 1
ATOM 3002 N N . LEU B 1 141 ? -5.902 -3.039 -12.68 1 90.56 141 LEU B N 1
ATOM 3003 C CA . LEU B 1 141 ? -5.039 -3.68 -11.688 1 90.56 141 LEU B CA 1
ATOM 3004 C C . LEU B 1 141 ? -4.883 -2.803 -10.453 1 90.56 141 LEU B C 1
ATOM 3006 O O . LEU B 1 141 ? -4.93 -1.575 -10.547 1 90.56 141 LEU B O 1
ATOM 3010 N N . ARG B 1 142 ? -5 -3.479 -9.375 1 94.62 142 ARG B N 1
ATOM 3011 C CA . ARG B 1 142 ? -4.711 -2.828 -8.102 1 94.62 142 ARG B CA 1
ATOM 3012 C C . ARG B 1 142 ? -3.334 -3.23 -7.586 1 94.62 142 ARG B C 1
ATOM 3014 O O . ARG B 1 142 ? -2.83 -4.309 -7.91 1 94.62 142 ARG B O 1
ATOM 3021 N N . PHE B 1 143 ? -2.797 -2.371 -6.742 1 96.12 143 PHE B N 1
ATOM 3022 C CA . PHE B 1 143 ? -1.429 -2.637 -6.312 1 96.12 143 PHE B CA 1
ATOM 3023 C C . PHE B 1 143 ? -1.297 -2.482 -4.801 1 96.12 143 PHE B C 1
ATOM 3025 O O . PHE B 1 143 ? -0.19 -2.533 -4.258 1 96.12 143 PHE B O 1
ATOM 3032 N N . LEU B 1 144 ? -2.391 -2.283 -4.098 1 96.5 144 LEU B N 1
ATOM 3033 C CA . LEU B 1 144 ? -2.373 -2.242 -2.641 1 96.5 144 LEU B CA 1
ATOM 3034 C C . LEU B 1 144 ? -2.84 -3.568 -2.053 1 96.5 144 LEU B C 1
ATOM 3036 O O . LEU B 1 144 ? -3.881 -4.098 -2.449 1 96.5 144 LEU B O 1
ATOM 3040 N N . PRO B 1 145 ? -2.111 -4.023 -1.115 1 96.94 145 PRO B N 1
ATOM 3041 C CA . PRO B 1 145 ? -2.404 -5.367 -0.614 1 96.94 145 PRO B CA 1
ATOM 3042 C C . PRO B 1 145 ? -3.48 -5.371 0.469 1 96.94 145 PRO B C 1
ATOM 3044 O O . PRO B 1 145 ? -3.268 -5.918 1.554 1 96.94 145 PRO B O 1
ATOM 3047 N N . LEU B 1 146 ? -4.625 -4.891 0.183 1 95.44 146 LEU B N 1
ATOM 3048 C CA . LEU B 1 146 ? -5.766 -4.965 1.092 1 95.44 146 LEU B CA 1
ATOM 3049 C C . LEU B 1 146 ? -6.301 -6.391 1.178 1 95.44 146 LEU B C 1
ATOM 3051 O O . LEU B 1 146 ? -6.414 -7.078 0.161 1 95.44 146 LEU B O 1
ATOM 3055 N N . PRO B 1 147 ? -6.711 -6.762 2.377 1 95.81 147 PRO B N 1
ATOM 3056 C CA . PRO B 1 147 ? -7.266 -8.109 2.488 1 95.81 147 PRO B CA 1
ATOM 3057 C C . PRO B 1 147 ? -8.477 -8.328 1.581 1 95.81 147 PRO B C 1
ATOM 3059 O O . PRO B 1 147 ? -8.594 -9.383 0.947 1 95.81 147 PRO B O 1
ATOM 3062 N N . SER B 1 148 ? -9.312 -7.379 1.477 1 93.88 148 SER B N 1
ATOM 3063 C CA . SER B 1 148 ? -10.484 -7.512 0.619 1 93.88 148 SER B CA 1
ATOM 3064 C C . SER B 1 148 ? -10.086 -7.691 -0.842 1 93.88 148 SER B C 1
ATOM 3066 O O . SER B 1 148 ? -10.812 -8.305 -1.62 1 93.88 148 SER B O 1
ATOM 3068 N N . TYR B 1 149 ? -8.945 -7.117 -1.243 1 94.44 149 TYR B N 1
ATOM 3069 C CA . TYR B 1 149 ? -8.445 -7.293 -2.602 1 94.44 149 TYR B CA 1
ATOM 3070 C C . TYR B 1 149 ? -7.809 -8.672 -2.775 1 94.44 149 TYR B C 1
ATOM 3072 O O . TYR B 1 149 ? -8.094 -9.375 -3.744 1 94.44 149 TYR B O 1
ATOM 3080 N N . LEU B 1 150 ? -7.023 -9.031 -1.799 1 96.81 150 LEU B N 1
ATOM 3081 C CA . LEU B 1 150 ? -6.254 -10.266 -1.88 1 96.81 150 LEU B CA 1
ATOM 3082 C C . LEU B 1 150 ? -7.172 -11.484 -1.899 1 96.81 150 LEU B C 1
ATOM 3084 O O . LEU B 1 150 ? -6.922 -12.445 -2.631 1 96.81 150 LEU B O 1
ATOM 3088 N N . PHE B 1 151 ? -8.25 -11.414 -1.178 1 96.56 151 PHE B N 1
ATOM 3089 C CA . PHE B 1 151 ? -9.078 -12.602 -0.977 1 96.56 151 PHE B CA 1
ATOM 3090 C C . PHE B 1 151 ? -10.406 -12.461 -1.704 1 96.56 151 PHE B C 1
ATOM 3092 O O . PHE B 1 151 ? -11.312 -13.266 -1.508 1 96.56 151 PHE B O 1
ATOM 3099 N N . SER B 1 152 ? -10.508 -11.531 -2.576 1 94 152 SER B N 1
ATOM 3100 C CA . SER B 1 152 ? -11.766 -11.211 -3.252 1 94 152 SER B CA 1
ATOM 3101 C C . SER B 1 152 ? -12.266 -12.398 -4.07 1 94 152 SER B C 1
ATOM 3103 O O . SER B 1 152 ? -13.477 -12.562 -4.258 1 94 152 SER B O 1
ATOM 3105 N N . PRO B 1 153 ? -11.398 -13.25 -4.625 1 93.81 153 PRO B N 1
ATOM 3106 C CA . PRO B 1 153 ? -11.906 -14.391 -5.398 1 93.81 153 PRO B CA 1
ATOM 3107 C C . PRO B 1 153 ? -12.727 -15.359 -4.555 1 93.81 153 PRO B C 1
ATOM 3109 O O . PRO B 1 153 ? -13.469 -16.188 -5.098 1 93.81 153 PRO B O 1
ATOM 3112 N N . TYR B 1 154 ? -12.633 -15.25 -3.266 1 95.12 154 TYR B N 1
ATOM 3113 C CA . TYR B 1 154 ? -13.25 -16.266 -2.41 1 95.12 154 TYR B CA 1
ATOM 3114 C C . TYR B 1 154 ? -14.492 -15.703 -1.717 1 95.12 154 TYR B C 1
ATOM 3116 O O . TYR B 1 154 ? -15.148 -16.406 -0.949 1 95.12 154 TYR B O 1
ATOM 3124 N N . VAL B 1 155 ? -14.719 -14.445 -1.938 1 91.94 155 VAL B N 1
ATOM 3125 C CA . VAL B 1 155 ? -15.812 -13.797 -1.222 1 91.94 155 VAL B CA 1
ATOM 3126 C C . VAL B 1 155 ? -16.734 -13.078 -2.213 1 91.94 155 VAL B C 1
ATOM 3128 O O . VAL B 1 155 ? -16.281 -12.195 -2.947 1 91.94 155 VAL B O 1
ATOM 3131 N N . SER B 1 156 ? -17.969 -13.438 -2.285 1 85.88 156 SER B N 1
ATOM 3132 C CA . SER B 1 156 ? -18.906 -12.836 -3.219 1 85.88 156 SER B CA 1
ATOM 3133 C C . SER B 1 156 ? -19.688 -11.695 -2.564 1 85.88 156 SER B C 1
ATOM 3135 O O . SER B 1 156 ? -20.156 -10.781 -3.248 1 85.88 156 SER B O 1
ATOM 3137 N N . ASN B 1 157 ? -19.703 -11.625 -1.302 1 88.62 157 ASN B N 1
ATOM 3138 C CA . ASN B 1 157 ? -20.453 -10.633 -0.535 1 88.62 157 ASN B CA 1
ATOM 3139 C C . ASN B 1 157 ? -19.609 -9.414 -0.202 1 88.62 157 ASN B C 1
ATOM 3141 O O . ASN B 1 157 ? -18.641 -9.516 0.556 1 88.62 157 ASN B O 1
ATOM 3145 N N . PRO B 1 158 ? -20.031 -8.297 -0.692 1 84.44 158 PRO B N 1
ATOM 3146 C CA . PRO B 1 158 ? -19.25 -7.082 -0.431 1 84.44 158 PRO B CA 1
ATOM 3147 C C . PRO B 1 158 ? -19.109 -6.777 1.059 1 84.44 158 PRO B C 1
ATOM 3149 O O . PRO B 1 158 ? -18.094 -6.238 1.493 1 84.44 158 PRO B O 1
ATOM 3152 N N . LYS B 1 159 ? -20.125 -7.031 1.813 1 88.38 159 LYS B N 1
ATOM 3153 C CA . LYS B 1 159 ? -20.062 -6.793 3.252 1 88.38 159 LYS B CA 1
ATOM 3154 C C . LYS B 1 159 ? -18.969 -7.652 3.902 1 88.38 159 LYS B C 1
ATOM 3156 O O . LYS B 1 159 ? -18.281 -7.199 4.809 1 88.38 159 LYS B O 1
ATOM 3161 N N . ALA B 1 160 ? -18.891 -8.836 3.393 1 91.75 160 ALA B N 1
ATOM 3162 C CA . ALA B 1 160 ? -17.859 -9.742 3.9 1 91.75 160 ALA B CA 1
ATOM 3163 C C . ALA B 1 160 ? -16.469 -9.25 3.537 1 91.75 160 ALA B C 1
ATOM 3165 O O . ALA B 1 160 ? -15.531 -9.367 4.336 1 91.75 160 ALA B O 1
ATOM 3166 N N . LEU B 1 161 ? -16.359 -8.719 2.387 1 90.62 161 LEU B N 1
ATOM 3167 C CA . LEU B 1 161 ? -15.07 -8.172 1.965 1 90.62 161 LEU B CA 1
ATOM 3168 C C . LEU B 1 161 ? -14.656 -7.016 2.869 1 90.62 161 LEU B C 1
ATOM 3170 O O . LEU B 1 161 ? -13.5 -6.953 3.305 1 90.62 161 LEU B O 1
ATOM 3174 N N . LEU B 1 162 ? -15.578 -6.176 3.146 1 89.5 162 LEU B N 1
ATOM 3175 C CA . LEU B 1 162 ? -15.297 -5.047 4.027 1 89.5 162 LEU B CA 1
ATOM 3176 C C . LEU B 1 162 ? -14.914 -5.527 5.426 1 89.5 162 LEU B C 1
ATOM 3178 O O . LEU B 1 162 ? -14.055 -4.93 6.078 1 89.5 162 LEU B O 1
ATOM 3182 N N . LYS B 1 163 ? -15.586 -6.559 5.84 1 92.5 163 LYS B N 1
ATOM 3183 C CA . LYS B 1 163 ? -15.305 -7.125 7.156 1 92.5 163 LYS B CA 1
ATOM 3184 C C . LYS B 1 163 ? -13.875 -7.645 7.238 1 92.5 163 LYS B C 1
ATOM 3186 O O . LYS B 1 163 ? -13.234 -7.547 8.289 1 92.5 163 LYS B O 1
ATOM 3191 N N . LEU B 1 164 ? -13.375 -8.195 6.152 1 94.75 164 LEU B N 1
ATOM 319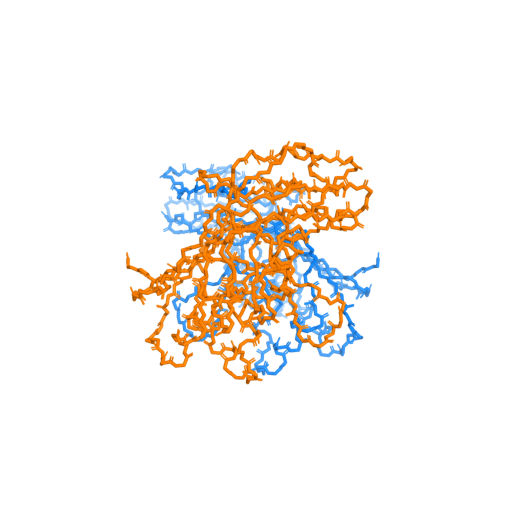2 C CA . LEU B 1 164 ? -11.984 -8.648 6.129 1 94.75 164 LEU B CA 1
ATOM 3193 C C . LEU B 1 164 ? -11.031 -7.488 6.41 1 94.75 164 LEU B C 1
ATOM 3195 O O . LEU B 1 164 ? -10.078 -7.633 7.184 1 94.75 164 LEU B O 1
ATOM 3199 N N . ASP B 1 165 ? -11.305 -6.359 5.793 1 92.5 165 ASP B N 1
ATOM 3200 C CA . ASP B 1 165 ? -10.461 -5.184 5.977 1 92.5 165 ASP B CA 1
ATOM 3201 C C . ASP B 1 165 ? -10.555 -4.66 7.406 1 92.5 165 ASP B C 1
ATOM 3203 O O . ASP B 1 165 ? -9.648 -3.969 7.879 1 92.5 165 ASP B O 1
ATOM 3207 N N . GLU B 1 166 ? -11.625 -4.922 8.039 1 91.88 166 GLU B N 1
ATOM 3208 C CA . GLU B 1 166 ? -11.789 -4.496 9.43 1 91.88 166 GLU B CA 1
ATOM 3209 C C . GLU B 1 166 ? -11.047 -5.422 10.383 1 91.88 166 GLU B C 1
ATOM 3211 O O . GLU B 1 166 ? -10.484 -4.965 11.383 1 91.88 166 GLU B O 1
ATOM 3216 N N . ILE B 1 167 ? -11.07 -6.648 10.055 1 94.44 167 ILE B N 1
ATOM 3217 C CA . ILE B 1 167 ? -10.492 -7.664 10.93 1 94.44 167 ILE B CA 1
ATOM 3218 C C . ILE B 1 167 ? -8.969 -7.625 10.82 1 94.44 167 ILE B C 1
ATOM 3220 O O . ILE B 1 167 ? -8.266 -7.766 11.828 1 94.44 167 ILE B O 1
ATOM 3224 N N . PHE B 1 168 ? -8.5 -7.48 9.586 1 95.38 168 PHE B N 1
ATOM 3225 C CA . PHE B 1 168 ? -7.062 -7.488 9.344 1 95.38 168 PHE B CA 1
ATOM 3226 C C . PHE B 1 168 ? -6.551 -6.074 9.094 1 95.38 168 PHE B C 1
ATOM 3228 O O . PHE B 1 168 ? -6.898 -5.457 8.086 1 95.38 168 PHE B O 1
ATOM 3235 N N . VAL B 1 169 ? -5.645 -5.641 9.977 1 94.94 169 VAL B N 1
ATOM 3236 C CA . VAL B 1 169 ? -5.07 -4.305 9.852 1 94.94 169 VAL B CA 1
ATOM 3237 C C . VAL B 1 169 ? -3.57 -4.41 9.578 1 94.94 169 VAL B C 1
ATOM 3239 O O . VAL B 1 169 ? -2.836 -5.043 10.336 1 94.94 169 VAL B O 1
ATOM 3242 N N . GLU B 1 170 ? -3.162 -3.807 8.5 1 96.19 170 GLU B N 1
ATOM 3243 C CA . GLU B 1 170 ? -1.766 -3.945 8.102 1 96.19 170 GLU B CA 1
ATOM 3244 C C . GLU B 1 170 ? -0.829 -3.309 9.117 1 96.19 170 GLU B C 1
ATOM 3246 O O . GLU B 1 170 ? -1.158 -2.281 9.719 1 96.19 170 GLU B O 1
ATOM 3251 N N . ASP B 1 171 ? 0.276 -3.895 9.328 1 95.56 171 ASP B N 1
ATOM 3252 C CA . ASP B 1 171 ? 1.364 -3.318 10.117 1 95.56 171 ASP B CA 1
ATOM 3253 C C . ASP B 1 171 ? 2.059 -2.195 9.344 1 95.56 171 ASP B C 1
ATOM 3255 O O . ASP B 1 171 ? 2.08 -2.199 8.117 1 95.56 171 ASP B O 1
ATOM 3259 N N . HIS B 1 172 ? 2.668 -1.325 10.031 1 96 172 HIS B N 1
ATOM 3260 C CA . HIS B 1 172 ? 3.34 -0.22 9.359 1 96 172 HIS B CA 1
ATOM 3261 C C . HIS B 1 172 ? 4.465 -0.725 8.461 1 96 172 HIS B C 1
ATOM 3263 O O . HIS B 1 172 ? 4.906 -0.015 7.555 1 96 172 HIS B O 1
ATOM 3269 N N . SER B 1 173 ? 4.961 -1.887 8.703 1 97.19 173 SER B N 1
ATOM 3270 C CA . SER B 1 173 ? 6.02 -2.467 7.883 1 97.19 173 SER B CA 1
ATOM 3271 C C . SER B 1 173 ? 5.539 -2.717 6.461 1 97.19 173 SER B C 1
ATOM 3273 O O . SER B 1 173 ? 6.344 -2.938 5.555 1 97.19 173 SER B O 1
ATOM 3275 N N . ILE B 1 174 ? 4.215 -2.656 6.215 1 97.62 174 ILE B N 1
ATOM 3276 C CA . ILE B 1 174 ? 3.635 -2.912 4.898 1 97.62 174 ILE B CA 1
ATOM 3277 C C . ILE B 1 174 ? 4.227 -1.948 3.875 1 97.62 174 ILE B C 1
ATOM 3279 O O . ILE B 1 174 ? 4.324 -2.273 2.689 1 97.62 174 ILE B O 1
ATOM 3283 N N . LEU B 1 175 ? 4.676 -0.834 4.328 1 97.62 175 LEU B N 1
ATOM 3284 C CA . LEU B 1 175 ? 5.145 0.247 3.467 1 97.62 175 LEU B CA 1
ATOM 3285 C C . LEU B 1 175 ? 6.551 -0.04 2.949 1 97.62 175 LEU B C 1
ATOM 3287 O O . LEU B 1 175 ? 7.035 0.643 2.045 1 97.62 175 LEU B O 1
ATOM 3291 N N . HIS B 1 176 ? 7.199 -1.079 3.549 1 98.25 176 HIS B N 1
ATOM 3292 C CA . HIS B 1 176 ? 8.539 -1.382 3.066 1 98.25 176 HIS B CA 1
ATOM 3293 C C . HIS B 1 176 ? 8.773 -2.887 2.992 1 98.25 176 HIS B C 1
ATOM 3295 O O . HIS B 1 176 ? 9.867 -3.334 2.654 1 98.25 176 HIS B O 1
ATOM 3301 N N . SER B 1 177 ? 7.789 -3.652 3.344 1 98.44 177 SER B N 1
ATOM 3302 C CA . SER B 1 177 ? 7.906 -5.102 3.242 1 98.44 177 SER B CA 1
ATOM 3303 C C . SER B 1 177 ? 7.219 -5.629 1.986 1 98.44 177 SER B C 1
ATOM 3305 O O . SER B 1 177 ? 7.492 -6.746 1.545 1 98.44 177 SER B O 1
ATOM 3307 N N . VAL B 1 178 ? 6.273 -4.887 1.44 1 98.38 178 VAL B N 1
ATOM 3308 C CA . VAL B 1 178 ? 5.648 -5.156 0.15 1 98.38 178 VAL B CA 1
ATOM 3309 C C . VAL B 1 178 ? 6.16 -4.164 -0.891 1 98.38 178 VAL B C 1
ATOM 3311 O O . VAL B 1 178 ? 6.367 -2.984 -0.587 1 98.38 178 VAL B O 1
ATOM 3314 N N . GLY B 1 179 ? 6.387 -4.613 -2.029 1 98.25 179 GLY B N 1
ATOM 3315 C CA . GLY B 1 179 ? 6.922 -3.744 -3.064 1 98.25 179 GLY B CA 1
ATOM 3316 C C . GLY B 1 179 ? 6.613 -4.227 -4.469 1 98.25 179 GLY B C 1
ATOM 3317 O O . GLY B 1 179 ? 5.793 -5.129 -4.656 1 98.25 179 GLY B O 1
ATOM 3318 N N . LYS B 1 180 ? 7.285 -3.557 -5.422 1 98.25 180 LYS B N 1
ATOM 3319 C CA . LYS B 1 180 ? 7.043 -3.803 -6.84 1 98.25 180 LYS B CA 1
ATOM 3320 C C . LYS B 1 180 ? 8.102 -4.727 -7.43 1 98.25 180 LYS B C 1
ATOM 3322 O O . LYS B 1 180 ? 9.297 -4.578 -7.137 1 98.25 180 LYS B O 1
ATOM 3327 N N . VAL B 1 181 ? 7.637 -5.59 -8.219 1 98.31 181 VAL B N 1
ATOM 3328 C CA . VAL B 1 181 ? 8.516 -6.398 -9.055 1 98.31 181 VAL B CA 1
ATOM 3329 C C . VAL B 1 181 ? 8.07 -6.309 -10.516 1 98.31 181 VAL B C 1
ATOM 3331 O O . VAL B 1 181 ? 6.871 -6.316 -10.805 1 98.31 181 VAL B O 1
ATOM 3334 N N . TRP B 1 182 ? 9 -6.145 -11.359 1 97.94 182 TRP B N 1
ATOM 3335 C CA . TRP B 1 182 ? 8.742 -6.332 -12.781 1 97.94 182 TRP B CA 1
ATOM 3336 C C . TRP B 1 182 ? 8.969 -7.781 -13.195 1 97.94 182 TRP B C 1
ATOM 3338 O O . TRP B 1 182 ? 9.984 -8.383 -12.82 1 97.94 182 TRP B O 1
ATOM 3348 N N . TYR B 1 183 ? 8.062 -8.289 -13.883 1 97.38 183 TYR B N 1
ATOM 3349 C CA . TYR B 1 183 ? 8.219 -9.633 -14.43 1 97.38 183 TYR B CA 1
ATOM 3350 C C . TYR B 1 183 ? 7.922 -9.656 -15.93 1 97.38 183 TYR B C 1
ATOM 3352 O O . TYR B 1 183 ? 7.145 -8.836 -16.422 1 97.38 183 TYR B O 1
ATOM 3360 N N . LEU B 1 184 ? 8.531 -10.57 -16.609 1 95.94 184 LEU B N 1
ATOM 3361 C CA . LEU B 1 184 ? 8.32 -10.695 -18.047 1 95.94 184 LEU B CA 1
ATOM 3362 C C . LEU B 1 184 ? 7.215 -11.703 -18.344 1 95.94 184 LEU B C 1
ATOM 3364 O O . LEU B 1 184 ? 7.285 -12.859 -17.922 1 95.94 184 LEU B O 1
ATOM 3368 N N . TYR B 1 185 ? 6.203 -11.234 -19.031 1 94.75 185 TYR B N 1
ATOM 3369 C CA . TYR B 1 185 ? 5.043 -12.047 -19.375 1 94.75 185 TYR B CA 1
ATOM 3370 C C . TYR B 1 185 ? 4.629 -11.812 -20.828 1 94.75 185 TYR B C 1
ATOM 3372 O O . TYR B 1 185 ? 4.199 -10.719 -21.188 1 94.75 185 TYR B O 1
ATOM 3380 N N . ARG B 1 186 ? 4.84 -12.898 -21.594 1 92.12 186 ARG B N 1
ATOM 3381 C CA . ARG B 1 186 ? 4.52 -12.867 -23.016 1 92.12 186 ARG B CA 1
ATOM 3382 C C . ARG B 1 186 ? 5.223 -11.711 -23.719 1 92.12 186 ARG B C 1
ATOM 3384 O O . ARG B 1 186 ? 4.59 -10.93 -24.422 1 92.12 186 ARG B O 1
ATOM 3391 N N . GLY B 1 187 ? 6.418 -11.578 -23.375 1 90.5 187 GLY B N 1
ATOM 3392 C CA . GLY B 1 187 ? 7.309 -10.664 -24.062 1 90.5 187 GLY B CA 1
ATOM 3393 C C . GLY B 1 187 ? 7.25 -9.25 -23.516 1 90.5 187 GLY B C 1
ATOM 3394 O O . GLY B 1 187 ? 7.945 -8.359 -24.016 1 90.5 187 GLY B O 1
ATOM 3395 N N . LYS B 1 188 ? 6.465 -9.023 -22.5 1 93.5 188 LYS B N 1
ATOM 3396 C CA . LYS B 1 188 ? 6.324 -7.676 -21.969 1 93.5 188 LYS B CA 1
ATOM 3397 C C . LYS B 1 188 ? 6.578 -7.645 -20.453 1 93.5 188 LYS B C 1
ATOM 3399 O O . LYS B 1 188 ? 6.133 -8.539 -19.734 1 93.5 188 LYS B O 1
ATOM 3404 N N . TRP B 1 189 ? 7.324 -6.582 -20.109 1 96.44 189 TRP B N 1
ATOM 3405 C CA . TRP B 1 189 ? 7.492 -6.363 -18.672 1 96.44 189 TRP B CA 1
ATOM 3406 C C . TRP B 1 189 ? 6.207 -5.828 -18.047 1 96.44 189 TRP B C 1
ATOM 3408 O O . TRP B 1 189 ? 5.609 -4.879 -18.562 1 96.44 189 TRP B O 1
ATOM 3418 N N . ARG B 1 190 ? 5.82 -6.43 -17 1 96 190 ARG B N 1
ATOM 3419 C CA . ARG B 1 190 ? 4.625 -6.012 -16.281 1 96 190 ARG B CA 1
ATOM 3420 C C . ARG B 1 190 ? 4.918 -5.855 -14.789 1 96 190 ARG B C 1
ATOM 3422 O O . ARG B 1 190 ? 5.715 -6.609 -14.219 1 96 190 ARG B O 1
ATOM 3429 N N . PRO B 1 191 ? 4.305 -4.871 -14.188 1 96.5 191 PRO B N 1
ATOM 3430 C CA . PRO B 1 191 ? 4.48 -4.715 -12.742 1 96.5 191 PRO B CA 1
ATOM 3431 C C . PRO B 1 191 ? 3.596 -5.66 -11.938 1 96.5 191 PRO B C 1
ATOM 3433 O O . PRO B 1 191 ? 2.482 -5.984 -12.359 1 96.5 191 PRO B O 1
ATOM 3436 N N . GLY B 1 192 ? 4.09 -6.094 -10.844 1 96.31 192 GLY B N 1
ATOM 3437 C CA . GLY B 1 192 ? 3.338 -6.879 -9.883 1 96.31 192 GLY B CA 1
ATOM 3438 C C . GLY B 1 192 ? 3.695 -6.559 -8.438 1 96.31 192 GLY B C 1
ATOM 3439 O O . GLY B 1 192 ? 4.691 -5.883 -8.18 1 96.31 192 GLY B O 1
ATOM 3440 N N . LEU B 1 193 ? 2.865 -6.988 -7.594 1 97.25 193 LEU B N 1
ATOM 3441 C CA . LEU B 1 193 ? 3.084 -6.855 -6.16 1 97.25 193 LEU B CA 1
ATOM 3442 C C . LEU B 1 193 ? 3.76 -8.102 -5.594 1 97.25 193 LEU B C 1
ATOM 3444 O O . LEU B 1 193 ? 3.436 -9.219 -5.992 1 97.25 193 LEU B O 1
ATOM 3448 N N . THR B 1 194 ? 4.75 -7.918 -4.727 1 98.31 194 THR B N 1
ATOM 3449 C CA . THR B 1 194 ? 5.398 -9.023 -4.027 1 98.31 194 THR B CA 1
ATOM 3450 C C . THR B 1 194 ? 5.934 -8.57 -2.672 1 98.31 194 THR B C 1
ATOM 3452 O O . THR B 1 194 ? 5.719 -7.426 -2.268 1 98.31 194 THR B O 1
ATOM 3455 N N . GLY B 1 195 ? 6.469 -9.562 -1.922 1 98.38 195 GLY B N 1
ATOM 3456 C CA . GLY B 1 195 ? 6.98 -9.25 -0.597 1 98.38 195 GLY B CA 1
ATOM 3457 C C . GLY B 1 195 ? 6.242 -9.969 0.513 1 98.38 195 GLY B C 1
ATOM 3458 O O . GLY B 1 195 ? 5.828 -11.125 0.345 1 98.38 195 GLY B O 1
ATOM 3459 N N . VAL B 1 196 ? 6.262 -9.305 1.661 1 98.62 196 VAL B N 1
ATOM 3460 C CA . VAL B 1 196 ? 5.652 -9.891 2.85 1 98.62 196 VAL B CA 1
ATOM 3461 C C . VAL B 1 196 ? 4.684 -8.891 3.48 1 98.62 196 VAL B C 1
ATOM 3463 O O . VAL B 1 196 ? 5.059 -7.758 3.783 1 98.62 196 VAL B O 1
ATOM 3466 N N . ALA B 1 197 ? 3.48 -9.328 3.654 1 98.56 197 ALA B N 1
ATOM 3467 C CA . ALA B 1 197 ? 2.477 -8.5 4.312 1 98.56 197 ALA B CA 1
ATOM 3468 C C . ALA B 1 197 ? 2.178 -9.008 5.719 1 98.56 197 ALA B C 1
ATOM 3470 O O . ALA B 1 197 ? 1.911 -10.195 5.91 1 98.56 197 ALA B O 1
ATOM 3471 N N . LEU B 1 198 ? 2.279 -8.125 6.613 1 97.69 198 LEU B N 1
ATOM 3472 C CA . LEU B 1 198 ? 1.939 -8.43 8 1 97.69 198 LEU B CA 1
ATOM 3473 C C . LEU B 1 198 ? 0.671 -7.695 8.422 1 97.69 198 LEU B C 1
ATOM 3475 O O . LEU B 1 198 ? 0.561 -6.48 8.234 1 97.69 198 LEU B O 1
ATOM 3479 N N . PHE B 1 199 ? -0.293 -8.422 8.992 1 96.88 199 PHE B N 1
ATOM 3480 C CA . PHE B 1 199 ? -1.545 -7.855 9.477 1 96.88 199 PHE B CA 1
ATOM 3481 C C . PHE B 1 199 ? -1.763 -8.195 10.945 1 96.88 199 PHE B C 1
ATOM 3483 O O . PHE B 1 199 ? -1.429 -9.297 11.391 1 96.88 199 PHE B O 1
ATOM 3490 N N . HIS B 1 200 ? -2.342 -7.27 11.633 1 95.38 200 HIS B N 1
ATOM 3491 C CA . HIS B 1 200 ? -2.855 -7.523 12.977 1 95.38 200 HIS B CA 1
ATOM 3492 C C . HIS B 1 200 ? -4.309 -7.984 12.93 1 95.38 200 HIS B C 1
ATOM 3494 O O . HIS B 1 200 ? -5.117 -7.43 12.18 1 95.38 200 HIS B O 1
ATOM 3500 N N . VAL B 1 201 ? -4.562 -8.984 13.664 1 94.94 201 VAL B N 1
ATOM 3501 C CA . VAL B 1 201 ? -5.938 -9.438 13.82 1 94.94 201 VAL B CA 1
ATOM 3502 C C . VAL B 1 201 ? -6.602 -8.688 14.977 1 94.94 201 VAL B C 1
ATOM 3504 O O . VAL B 1 201 ? -6.215 -8.859 16.141 1 94.94 201 VAL B O 1
ATOM 3507 N N . VAL B 1 202 ? -7.59 -7.926 14.648 1 90.69 202 VAL B N 1
ATOM 3508 C CA . VAL B 1 202 ? -8.047 -6.973 15.656 1 90.69 202 VAL B CA 1
ATOM 3509 C C . VAL B 1 202 ? -9.305 -7.504 16.344 1 90.69 202 VAL B C 1
ATOM 3511 O O . VAL B 1 202 ? -9.773 -6.926 17.312 1 90.69 202 VAL B O 1
ATOM 3514 N N . GLU B 1 203 ? -9.883 -8.508 15.852 1 90 203 GLU B N 1
ATOM 3515 C CA . GLU B 1 203 ? -11.016 -9.164 16.5 1 90 203 GLU B CA 1
ATOM 3516 C C . GLU B 1 203 ? -10.945 -10.68 16.312 1 90 203 GLU B C 1
ATOM 3518 O O . GLU B 1 203 ? -10.133 -11.18 15.547 1 90 203 GLU B O 1
ATOM 3523 N N . GLU B 1 204 ? -11.758 -11.344 17.078 1 91.12 204 GLU B N 1
ATOM 3524 C CA . GLU B 1 204 ? -11.812 -12.797 16.953 1 91.12 204 GLU B CA 1
ATOM 3525 C C . GLU B 1 204 ? -12.172 -13.219 15.539 1 91.12 204 GLU B C 1
ATOM 3527 O O . GLU B 1 204 ? -13.086 -12.656 14.93 1 91.12 204 GLU B O 1
ATOM 3532 N N . LEU B 1 205 ? -11.5 -14.227 15.07 1 94.75 205 LEU B N 1
ATOM 3533 C CA . LEU B 1 205 ? -11.688 -14.656 13.695 1 94.75 205 LEU B CA 1
ATOM 3534 C C . LEU B 1 205 ? -12.898 -15.578 13.57 1 94.75 205 LEU B C 1
ATOM 3536 O O . LEU B 1 205 ? -12.883 -16.703 14.078 1 94.75 205 LEU B O 1
ATOM 3540 N N . PRO B 1 206 ? -13.859 -15.086 12.891 1 94.31 206 PRO B N 1
ATOM 3541 C CA . PRO B 1 206 ? -14.969 -16 12.617 1 94.31 206 PRO B CA 1
ATOM 3542 C C . PRO B 1 206 ? -14.562 -17.188 11.75 1 94.31 206 PRO B C 1
ATOM 3544 O O . PRO B 1 206 ? -13.57 -17.109 11.023 1 94.31 206 PRO B O 1
ATOM 3547 N N . GLY B 1 207 ? -15.414 -18.219 11.773 1 95.19 207 GLY B N 1
ATOM 3548 C CA . GLY B 1 207 ? -15.133 -19.422 11.023 1 95.19 207 GLY B CA 1
ATOM 3549 C C . GLY B 1 207 ? -15 -19.188 9.531 1 95.19 207 GLY B C 1
ATOM 3550 O O . GLY B 1 207 ? -14.117 -19.75 8.883 1 95.19 207 GLY B O 1
ATOM 3551 N N . TRP B 1 208 ? -15.859 -18.375 9.031 1 95.94 208 TRP B N 1
ATOM 3552 C CA . TRP B 1 208 ? -15.844 -18.141 7.59 1 95.94 208 TRP B CA 1
ATOM 3553 C C . TRP B 1 208 ? -14.562 -17.438 7.164 1 95.94 208 TRP B C 1
ATOM 3555 O O . TRP B 1 208 ? -14.086 -17.641 6.043 1 95.94 208 TRP B O 1
ATOM 3565 N N . VAL B 1 209 ? -13.93 -16.594 8.016 1 97.12 209 VAL B N 1
ATOM 3566 C CA . VAL B 1 209 ? -12.672 -15.93 7.711 1 97.12 209 VAL B CA 1
ATOM 3567 C C . VAL B 1 209 ? -11.539 -16.953 7.684 1 97.12 209 VAL B C 1
ATOM 3569 O O . VAL B 1 209 ? -10.688 -16.922 6.797 1 97.12 209 VAL B O 1
ATOM 3572 N N . LEU B 1 210 ? -11.562 -17.844 8.672 1 96.56 210 LEU B N 1
ATOM 3573 C CA . LEU B 1 210 ? -10.562 -18.922 8.688 1 96.56 210 LEU B CA 1
ATOM 3574 C C . LEU B 1 210 ? -10.641 -19.75 7.418 1 96.56 210 LEU B C 1
ATOM 3576 O O . LEU B 1 210 ? -9.617 -20.156 6.875 1 96.56 210 LEU B O 1
ATOM 3580 N N . GLU B 1 211 ? -11.844 -19.984 7.023 1 96.25 211 GLU B N 1
ATOM 3581 C CA . GLU B 1 211 ? -12.031 -20.734 5.785 1 96.25 211 GLU B CA 1
ATOM 3582 C C . GLU B 1 211 ? -11.438 -19.984 4.594 1 96.25 211 GLU B C 1
ATOM 3584 O O . GLU B 1 211 ? -10.812 -20.594 3.721 1 96.25 211 GLU B O 1
ATOM 3589 N N . ILE B 1 212 ? -11.594 -18.703 4.531 1 97.38 212 ILE B N 1
ATOM 3590 C CA . ILE B 1 212 ? -11.039 -17.875 3.461 1 97.38 212 ILE B CA 1
ATOM 3591 C C . ILE B 1 212 ? -9.516 -17.953 3.488 1 97.38 212 ILE B C 1
ATOM 3593 O O . ILE B 1 212 ? -8.875 -18.078 2.441 1 97.38 212 ILE B O 1
ATOM 3597 N N . LEU B 1 213 ? -8.938 -17.875 4.68 1 97.88 213 LEU B N 1
ATOM 3598 C CA . LEU B 1 213 ? -7.492 -17.984 4.812 1 97.88 213 LEU B CA 1
ATOM 3599 C C . LEU B 1 213 ? -6.996 -19.344 4.332 1 97.88 213 LEU B C 1
ATOM 3601 O O . LEU B 1 213 ? -5.969 -19.422 3.654 1 97.88 213 LEU B O 1
ATOM 3605 N N . ARG B 1 214 ? -7.699 -20.344 4.688 1 96.69 214 ARG B N 1
ATOM 3606 C CA . ARG B 1 214 ? -7.332 -21.688 4.238 1 96.69 214 ARG B CA 1
ATOM 3607 C C . ARG B 1 214 ? -7.398 -21.797 2.717 1 96.69 214 ARG B C 1
ATOM 3609 O O . ARG B 1 214 ? -6.508 -22.375 2.09 1 96.69 214 ARG B O 1
ATOM 3616 N N . LYS B 1 215 ? -8.438 -21.297 2.156 1 97.19 215 LYS B N 1
ATOM 3617 C CA . LYS B 1 215 ? -8.539 -21.281 0.699 1 97.19 215 LYS B CA 1
ATOM 3618 C C . LYS B 1 215 ? -7.375 -20.516 0.079 1 97.19 215 LYS B C 1
ATOM 3620 O O . LYS B 1 215 ? -6.801 -20.938 -0.923 1 97.19 215 LYS B O 1
ATOM 3625 N N . GLY B 1 216 ? -7.051 -19.344 0.685 1 97.62 216 GLY B N 1
ATOM 3626 C CA . GLY B 1 216 ? -5.902 -18.594 0.216 1 97.62 216 GLY B CA 1
ATOM 3627 C C . GLY B 1 216 ? -4.609 -19.375 0.266 1 97.62 216 GLY B C 1
ATOM 3628 O O . GLY B 1 216 ? -3.805 -19.328 -0.667 1 97.62 216 GLY B O 1
ATOM 3629 N N . ALA B 1 217 ? -4.438 -20.125 1.31 1 97.06 217 ALA B N 1
ATOM 3630 C CA . ALA B 1 217 ? -3.236 -20.938 1.475 1 97.06 217 ALA B CA 1
ATOM 3631 C C . ALA B 1 217 ? -3.188 -22.062 0.443 1 97.06 217 ALA B C 1
ATOM 3633 O O . ALA B 1 217 ? -2.111 -22.438 -0.029 1 97.06 217 ALA B O 1
ATOM 3634 N N . LEU B 1 218 ? -4.324 -22.531 0.072 1 97.06 218 LEU B N 1
ATOM 3635 C CA . LEU B 1 218 ? -4.418 -23.672 -0.829 1 97.06 218 LEU B CA 1
ATOM 3636 C C . LEU B 1 218 ? -4.387 -23.219 -2.285 1 97.06 218 LEU B C 1
ATOM 3638 O O . LEU B 1 218 ? -3.771 -23.875 -3.131 1 97.06 218 LEU B O 1
ATOM 3642 N N . LEU B 1 219 ? -5.062 -22.109 -2.559 1 97.62 219 LEU B N 1
ATOM 3643 C CA . LEU B 1 219 ? -5.336 -21.766 -3.947 1 97.62 219 LEU B CA 1
ATOM 3644 C C . LEU B 1 219 ? -4.602 -20.484 -4.336 1 97.62 219 LEU B C 1
ATOM 3646 O O . LEU B 1 219 ? -4.613 -20.078 -5.504 1 97.62 219 LEU B O 1
ATOM 3650 N N . GLY B 1 220 ? -3.963 -19.828 -3.402 1 97.62 220 GLY B N 1
ATOM 3651 C CA . GLY B 1 220 ? -3.332 -18.547 -3.662 1 97.62 220 GLY B CA 1
ATOM 3652 C C . GLY B 1 220 ? -4.277 -17.375 -3.492 1 97.62 220 GLY B C 1
ATOM 3653 O O . GLY B 1 220 ? -5.441 -17.562 -3.127 1 97.62 220 GLY B O 1
ATOM 3654 N N . VAL B 1 221 ? -3.75 -16.188 -3.725 1 97.75 221 VAL B N 1
ATOM 3655 C CA . VAL B 1 221 ? -4.547 -14.977 -3.584 1 97.75 221 VAL B CA 1
ATOM 3656 C C . VAL B 1 221 ? -4.594 -14.227 -4.914 1 97.75 221 VAL B C 1
ATOM 3658 O O . VAL B 1 221 ? -3.779 -14.484 -5.805 1 97.75 221 VAL B O 1
ATOM 3661 N N . GLY B 1 222 ? -5.613 -13.305 -5.023 1 96 222 GLY B N 1
ATOM 3662 C CA . GLY B 1 222 ? -5.73 -12.516 -6.234 1 96 222 GLY B CA 1
ATOM 3663 C C . GLY B 1 222 ? -6.227 -13.312 -7.426 1 96 222 GLY B C 1
ATOM 3664 O O . GLY B 1 222 ? -7.051 -14.211 -7.277 1 96 222 GLY B O 1
ATOM 3665 N N . PHE B 1 223 ? -5.707 -12.906 -8.617 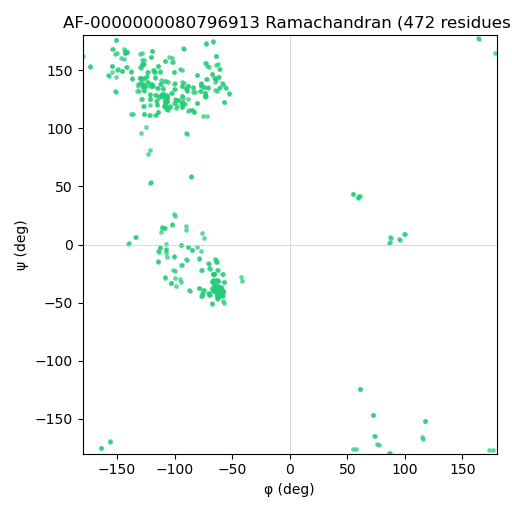1 94.56 223 PHE B N 1
ATOM 3666 C CA . PHE B 1 223 ? -6.254 -13.461 -9.852 1 94.56 223 PHE B CA 1
ATOM 3667 C C . PHE B 1 223 ? -5.18 -14.203 -10.633 1 94.56 223 PHE B C 1
ATOM 3669 O O . PHE B 1 223 ? -3.99 -14.086 -10.328 1 94.56 223 PHE B O 1
ATOM 3676 N N . ARG B 1 224 ? -5.613 -15.016 -11.672 1 95.75 224 ARG B N 1
ATOM 3677 C CA . ARG B 1 224 ? -4.77 -15.773 -12.586 1 95.75 224 ARG B CA 1
ATOM 3678 C C . ARG B 1 224 ? -3.912 -16.781 -11.836 1 95.75 224 ARG B C 1
ATOM 3680 O O . ARG B 1 224 ? -2.715 -16.922 -12.102 1 95.75 224 ARG B O 1
ATOM 3687 N N . ARG B 1 225 ? -4.551 -17.391 -10.906 1 95.81 225 ARG B N 1
ATOM 3688 C CA . ARG B 1 225 ? -3.885 -18.328 -10.023 1 95.81 225 ARG B CA 1
ATOM 3689 C C . ARG B 1 225 ? -3.49 -19.594 -10.773 1 95.81 225 ARG B C 1
ATOM 3691 O O . ARG B 1 225 ? -2.508 -20.25 -10.422 1 95.81 225 ARG B O 1
ATOM 3698 N N . ARG B 1 226 ? -4.141 -19.828 -11.898 1 96.81 226 ARG B N 1
ATOM 3699 C CA . ARG B 1 226 ? -3.807 -21 -12.711 1 96.81 226 ARG B CA 1
ATOM 3700 C C . ARG B 1 226 ? -2.635 -20.703 -13.641 1 96.81 226 ARG B C 1
ATOM 3702 O O . ARG B 1 226 ? -2.129 -21.594 -14.32 1 96.81 226 ARG B O 1
ATOM 3709 N N . GLU B 1 227 ? -2.238 -19.469 -13.602 1 96.31 227 GLU B N 1
ATOM 3710 C CA . GLU B 1 227 ? -1.133 -19.062 -14.461 1 96.31 227 GLU B CA 1
ATOM 3711 C C . GLU B 1 227 ? 0.132 -18.797 -13.648 1 96.31 227 GLU B C 1
ATOM 3713 O O . GLU B 1 227 ? 1.073 -18.172 -14.141 1 96.31 227 GLU B O 1
ATOM 3718 N N . GLY B 1 228 ? 0.098 -19.25 -12.445 1 97.81 228 GLY B N 1
ATOM 3719 C CA . GLY B 1 228 ? 1.298 -19.188 -11.625 1 97.81 228 GLY B CA 1
ATOM 3720 C C . GLY B 1 228 ? 1.347 -17.953 -10.734 1 97.81 228 GLY B C 1
ATOM 3721 O O . GLY B 1 228 ? 2.348 -17.719 -10.055 1 97.81 228 GLY B O 1
ATOM 3722 N N . PHE B 1 229 ? 0.278 -17.156 -10.742 1 98.06 229 PHE B N 1
ATOM 3723 C CA . PHE B 1 229 ? 0.265 -15.945 -9.93 1 98.06 229 PHE B CA 1
ATOM 3724 C C . PHE B 1 229 ? -0.41 -16.203 -8.594 1 98.06 229 PHE B C 1
ATOM 3726 O O . PHE B 1 229 ? -1.228 -17.109 -8.461 1 98.06 229 PHE B O 1
ATOM 3733 N N . GLY B 1 230 ? 0.016 -15.453 -7.559 1 98.19 230 GLY B N 1
ATOM 3734 C CA . GLY B 1 230 ? -0.749 -15.367 -6.324 1 98.19 230 GLY B CA 1
ATOM 3735 C C . GLY B 1 230 ? -0.392 -16.453 -5.328 1 98.19 230 GLY B C 1
ATOM 3736 O O . GLY B 1 230 ? -1.057 -16.609 -4.301 1 98.19 230 GLY B O 1
ATOM 3737 N N . ASN B 1 231 ? 0.657 -17.266 -5.68 1 98.25 231 ASN B N 1
ATOM 3738 C CA . ASN B 1 231 ? 1.085 -18.25 -4.699 1 98.25 231 ASN B CA 1
ATOM 3739 C C . ASN B 1 231 ? 1.621 -17.594 -3.43 1 98.25 231 ASN B C 1
ATOM 3741 O O . ASN B 1 231 ? 2.432 -16.672 -3.502 1 98.25 231 ASN B O 1
ATOM 3745 N N . VAL B 1 232 ? 1.116 -18.125 -2.291 1 98.12 232 VAL B N 1
ATOM 3746 C CA . VAL B 1 232 ? 1.506 -17.469 -1.046 1 98.12 232 VAL B CA 1
ATOM 3747 C C . VAL B 1 232 ? 1.734 -18.516 0.04 1 98.12 232 VAL B C 1
ATOM 3749 O O . VAL B 1 232 ? 1.24 -19.641 -0.062 1 98.12 232 VAL B O 1
ATOM 3752 N N . THR B 1 233 ? 2.555 -18.203 0.979 1 96.88 233 THR B N 1
ATOM 3753 C CA . THR B 1 233 ? 2.594 -18.828 2.291 1 96.88 233 THR B CA 1
ATOM 3754 C C . THR B 1 233 ? 1.898 -17.969 3.336 1 96.88 233 THR B C 1
ATOM 3756 O O . THR B 1 233 ? 2.221 -16.781 3.484 1 96.88 233 THR B O 1
ATOM 3759 N N . LEU B 1 234 ? 0.928 -18.531 3.939 1 97.19 234 LEU B N 1
ATOM 3760 C CA . LEU B 1 234 ? 0.106 -17.828 4.918 1 97.19 234 LEU B CA 1
ATOM 3761 C C . LEU B 1 234 ? 0.205 -18.484 6.289 1 97.19 234 LEU B C 1
ATOM 3763 O O . LEU B 1 234 ? 0.142 -19.719 6.395 1 97.19 234 LEU B O 1
ATOM 3767 N N . GLU B 1 235 ? 0.328 -17.656 7.32 1 96.81 235 GLU B N 1
ATOM 3768 C CA . GLU B 1 235 ? 0.41 -18.188 8.672 1 96.81 235 GLU B CA 1
ATOM 3769 C C . GLU B 1 235 ? -0.158 -17.219 9.695 1 96.81 235 GLU B C 1
ATOM 3771 O O . GLU B 1 235 ? 0.118 -16.016 9.633 1 96.81 235 GLU B O 1
ATOM 3776 N N . LEU B 1 236 ? -0.988 -17.719 10.523 1 97.94 236 LEU B N 1
ATOM 3777 C CA . LEU B 1 236 ? -1.364 -17 11.742 1 97.94 236 LEU B CA 1
ATOM 3778 C C . LEU B 1 236 ? -0.404 -17.328 12.883 1 97.94 236 LEU B C 1
ATOM 3780 O O . LEU B 1 236 ? -0.005 -18.484 13.047 1 97.94 236 LEU B O 1
ATOM 3784 N N . PHE B 1 237 ? -0.045 -16.188 13.594 1 95.94 237 PHE B N 1
ATOM 3785 C CA . PHE B 1 237 ? 0.896 -16.422 14.68 1 95.94 237 PHE B CA 1
ATOM 3786 C C . PHE B 1 237 ? 0.76 -15.352 15.758 1 95.94 237 PHE B C 1
ATOM 3788 O O . PHE B 1 237 ? 0.066 -14.352 15.562 1 95.94 237 PHE B O 1
ATOM 3795 N N . ASP B 1 238 ? 1.406 -15.594 16.953 1 93.88 238 ASP B N 1
ATOM 3796 C CA . ASP B 1 238 ? 1.431 -14.625 18.031 1 93.88 238 ASP B CA 1
ATOM 3797 C C . ASP B 1 238 ? 2.816 -14 18.188 1 93.88 238 ASP B C 1
ATOM 3799 O O . ASP B 1 238 ? 3.83 -14.664 17.953 1 93.88 238 ASP B O 1
#

Foldseek 3Di:
DFKKKWKKFWPKDWDQFFQLQVQLQVCVVQAPFWQFKAGKAAPVLAGDADKDFPQDPPDDDDFDDDGDIDMDDRIIIIMTFGPDDGPDQWDWDWDDDPPDIMIMTTDGMDTDDDDQEAAQKKKKAFNDFAWWDDDPPPDDTDAQPAQLRFLVVPDPDPVVSVVSNVQWAWDPCSSNQKGWMWGHHPRDTDIGIGGMIMTGGDDDDDPVNSVSQRCCQRQATHDPRSSNHRHIRMHHDD/DFKKKWKKFWPKDWDQAFQLQVQLQVCVVQAPFWQFKAGKAAPVGAGDADKDFPQDPPDDDDFDDDGDIDIDDRIIMIMTFGPDDGPDQWDWDWDDDPPDIMIMTTDGMDTDDADQEAAQKKKKAFNDFAWWDDDPPPDDTDAQPAQLRFLVVPDPDPVVSVVSNVQWAWDPCSSNQKGWMWGHHPRDTDIGIGGMIMTGGDDDDDPVNSVSQRCCQRQATHDPRSSNHRHIRMHHDD

pLDDT: mean 93.15, std 8.05, range [48.59, 98.75]

Organism: Ignicoccus hospitalis (strain KIN4/I / DSM 18386 / JCM 14125) (NCBI:txid453591)

Nearest PDB structures (foldseek):
  6dd5-assembly2_B  TM=4.779E-01  e=5.728E-05  Escherichia coli O157:H7
  8s9u-assembly1_A  TM=5.439E-01  e=3.831E-04  Synechocystis sp. PCC 6803
  7kft-assembly1_C  TM=5.399E-01  e=5.665E-04  Thiomicrospira sp.
  6dd5-assembly1_A  TM=4.488E-01  e=8.957E-05  Escherichia coli O157:H7
  3b07-assembly1_C  TM=1.450E-01  e=8.015E+00  Staphylococcus aureus subsp. aureus Mu50

Sequence (476 aa):
MFKLRVYLETSGGELFEYSGLLTKLIAEEIASNILHVSPLYSIDGKTIYPKVMVDCSFCKVEAPKSLLPVKLPEKGYFEMTVLNFPKTITSEVKVILGNKVYEIRIEGVEEIITDVGYGSKLIIKFNGPVIIKKGKAPFNLRFLPLPSYLFSPYVSNPKALLKLDEIFVEDHSILHSVGKVWYLYRGKWRPGLTGVALFHVVEELPGWVLEILRKGALLGVGFRRREGFGNVTLELFDMFKLRVYLETSGGELFEYSGLLTKLIAEEIASNILHVSPLYSIDGKTIYPKVMVDCSFCKVEAPKSLLPVKLPEKGYFEMTVLNFPKTITSEVKVILGNKVYEIRIEGVEEIITDVGYGSKLIIKFNGPVIIKKGKAPFNLRFLPLPSYLFSPYVSNPKALLKLDEIFVEDHSILHSVGKVWYLYRGKWRPGLTGVALFHVVEELPGWVLEILRKGALLGVGFRRREGFGNVTLELFD

Radius of gyration: 25.45 Å; Cα contacts (8 Å, |Δi|>4): 1225; chains: 2; bounding box: 41×81×57 Å

Secondary structure (DSSP, 8-state):
-EEEEEEEEE---EE-S-HHHHHHHHHHHH-S-EEEE--EEETTS-EES-EEEE-BSS-------S---EEPPSEEEEEEEESS--S--S-EEEEEETTEEEEEEEEEEEEE----B--SEEEEEEEEEEBEE-TT-TT-EE-S--HHHHTGGG---HHHHHHHHHHEEE-TTHHHHEEEEEEEETTEEEEEEEEEEEEEE-S---HHHHHHHHHHHHH-SSB-GGGT---EEEEEE-/-EEEEEEEEE---EE-S-HHHHHHHHHHHH-S-EEEE--EEETTS-EES-EEEE-BSS---PPP-S---EEPPSEEEEEEEESS--S-SS-EEEEEETTEEEEEEEEEEEEE----B--SEEEEEEEEEEBEE-TT-TT-EE-S--HHHHTGGG---HHHHHHHHHHEEE-TTHHHHEEEEEEEETTEEEEEEEEEEEEEE-S---HHHHHHHHHHHHH-SSB-GGGT---EEEEEE-

Solvent-accessible surface area (backbone atoms only — not comparable to full-atom values): 24353 Å² total; per-residue (Å²): 113,44,36,33,36,40,32,32,36,39,79,46,54,74,34,75,37,36,26,10,58,54,40,30,55,54,46,57,74,45,37,90,48,70,61,15,23,22,35,31,23,36,79,89,64,46,66,48,48,20,65,48,75,47,56,40,24,69,52,88,81,76,80,79,85,68,90,56,63,29,76,42,54,48,46,27,32,33,38,36,17,23,61,59,82,56,88,60,62,69,45,79,43,79,43,76,58,90,96,42,76,44,50,35,35,36,72,38,70,42,81,54,84,86,69,44,73,63,57,50,26,38,40,39,35,40,64,36,46,32,42,29,55,56,78,83,54,86,80,46,60,44,65,68,90,42,52,36,38,38,48,38,82,80,46,91,47,67,68,58,33,53,46,40,45,65,33,43,36,52,39,73,58,38,39,19,20,27,24,37,30,35,34,27,51,91,90,35,76,42,83,26,35,33,41,39,44,43,26,37,45,73,56,85,77,51,68,71,55,54,49,50,51,47,46,30,49,56,42,22,30,34,41,59,19,54,48,14,19,11,28,40,51,49,38,32,34,123,113,42,35,33,36,39,32,33,35,39,77,45,54,74,34,77,37,36,25,12,58,56,40,30,55,53,45,58,74,46,36,90,50,71,59,15,23,23,34,31,21,35,78,90,65,46,66,47,49,18,65,48,76,48,58,41,23,69,53,88,82,75,80,80,86,69,89,56,64,30,78,41,55,49,46,28,31,33,39,37,18,24,61,59,82,54,89,63,58,66,47,81,44,80,44,75,59,89,95,40,77,45,50,34,36,35,72,36,70,44,80,53,84,86,68,44,74,63,56,50,27,39,40,40,36,38,63,39,46,33,42,29,57,55,78,84,54,87,80,42,61,45,64,69,88,42,53,36,38,37,48,37,81,79,48,89,46,67,69,57,32,54,45,40,45,62,34,42,36,51,37,74,58,38,40,20,20,28,24,36,30,35,35,26,53,92,91,36,76,40,81,26,35,34,40,39,43,42,26,37,45,73,53,86,78,50,69,70,54,53,51,49,50,46,46,29,49,55,42,22,33,36,40,59,20,55,49,14,19,12,28,41,50,48,38,32,35,123